Protein 8BE2 (pdb70)

B-factor: mean 43.68, std 14.56, range [22.53, 132.41]

Nearest PDB structures (foldseek):
  8be2-assembly1_S  TM=1.002E+00  e=6.515E-66  Homo sapiens
  8be9-assembly1_S  TM=9.079E-01  e=5.455E-58  Homo sapiens
  4urv-assembly1_S  TM=9.014E-01  e=3.492E-58  Homo sapiens
  8bea-assembly1_S  TM=9.012E-01  e=4.641E-57  Homo sapiens
  6epp-assembly1_S  TM=9.058E-01  e=2.249E-55  Homo sapiens

Structure (mmCIF, N/CA/C/O backbone):
data_8BE2
#
_entry.id   8BE2
#
_cell.length_a   80.533
_cell.length_b   102.933
_cell.length_c   108.494
_cell.angle_alpha   90.000
_cell.angle_beta   90.000
_cell.angle_gamma   90.000
#
_symmetry.space_group_name_H-M   'P 21 21 21'
#
loop_
_entity.id
_entity.type
_entity.pdbx_description
1 polymer 'Son of sevenless homolog 1'
2 polymer 'Nanobody 77'
3 non-polymer 'SULFATE ION'
4 water water
#
loop_
_atom_site.group_PDB
_atom_site.id
_atom_site.type_symbol
_atom_site.label_atom_id
_atom_site.label_alt_id
_atom_site.label_comp_id
_atom_site.label_asym_id
_atom_site.label_entity_id
_atom_site.label_seq_id
_atom_site.pdbx_PDB_ins_code
_atom_site.Cartn_x
_atom_site.Cartn_y
_atom_site.Cartn_z
_atom_site.occupancy
_atom_site.B_iso_or_equiv
_atom_site.auth_seq_id
_atom_site.auth_comp_id
_atom_site.auth_asym_id
_atom_site.auth_atom_id
_atom_site.pdbx_PDB_model_num
ATOM 1 N N . MET A 1 25 ? 66.88200 109.68500 91.15800 1.000 71.75000 567 MET S N 1
ATOM 2 C CA . MET A 1 25 ? 65.76900 110.10200 92.01000 1.000 72.11000 567 MET S CA 1
ATOM 3 C C . MET A 1 25 ? 65.80900 111.60900 92.31100 1.000 65.40000 567 MET S C 1
ATOM 4 O O . MET A 1 25 ? 65.83000 112.04200 93.46700 1.000 64.27000 567 MET S O 1
ATOM 9 N N . ARG A 1 26 ? 65.81400 112.39900 91.24700 1.000 43.34000 568 ARG S N 1
ATOM 10 C CA . ARG A 1 26 ? 65.87400 113.84700 91.33300 1.000 54.21000 568 ARG S CA 1
ATOM 11 C C . ARG A 1 26 ? 64.54000 114.42900 91.79200 1.000 60.91000 568 ARG S C 1
ATOM 12 O O . ARG A 1 26 ? 63.49900 113.76700 91.76900 1.000 61.74000 568 ARG S O 1
ATOM 20 N N . LEU A 1 27 ? 64.58600 115.69000 92.21300 1.000 53.50000 569 LEU S N 1
ATOM 21 C CA . LEU A 1 27 ? 63.41600 116.38200 92.74200 1.000 53.97000 569 LEU S CA 1
ATOM 22 C C . LEU A 1 27 ? 63.70300 117.87300 92.74600 1.000 53.32000 569 LEU S C 1
ATOM 23 O O . LEU A 1 27 ? 64.84900 118.27600 92.97200 1.000 43.04000 569 LEU S O 1
ATOM 28 N N . PRO A 1 28 ? 62.69200 118.71100 92.52900 1.000 53.87000 570 PRO S N 1
ATOM 29 C CA . PRO A 1 28 ? 62.85400 120.13200 92.84600 1.000 43.17000 570 PRO S CA 1
ATOM 30 C C . PRO A 1 28 ? 63.04700 120.31700 94.34300 1.000 42.83000 570 PRO S C 1
ATOM 31 O O . PRO A 1 28 ? 62.65900 119.48000 95.16500 1.000 42.09000 570 PRO S O 1
ATOM 35 N N . SER A 1 29 ? 63.69500 121.42000 94.69300 1.000 43.70000 571 SER S N 1
ATOM 36 C CA . SER A 1 29 ? 63.90600 121.73900 96.09400 1.000 47.48000 571 SER S CA 1
ATOM 37 C C . SER A 1 29 ? 62.57300 121.94100 96.79800 1.000 49.48000 571 SER S C 1
ATOM 38 O O . SER A 1 29 ? 61.64200 122.52300 96.23800 1.000 45.71000 571 SER S O 1
ATOM 41 N N . ALA A 1 30 ? 62.49000 121.47500 98.04800 1.000 45.85000 572 ALA S N 1
ATOM 42 C CA . ALA A 1 30 ? 61.28000 121.68800 98.83300 1.000 57.23000 572 ALA S CA 1
ATOM 43 C C . ALA A 1 30 ? 60.97100 123.16600 99.02600 1.000 59.65000 572 ALA S C 1
ATOM 44 O O . ALA A 1 30 ? 59.84000 123.50500 99.39900 1.000 59.76000 572 ALA S O 1
ATOM 46 N N . ASP A 1 31 ? 61.94400 124.04900 98.77200 1.000 52.34000 573 ASP S N 1
ATOM 47 C CA . ASP A 1 31 ? 61.71300 125.48300 98.91400 1.000 58.96000 573 ASP S CA 1
ATOM 48 C C . ASP A 1 31 ? 60.88800 126.04800 97.76500 1.000 57.13000 573 ASP S C 1
ATOM 49 O O . ASP A 1 31 ? 60.22100 127.07400 97.93800 1.000 66.51000 573 ASP S O 1
ATOM 54 N N . VAL A 1 32 ? 60.93300 125.41900 96.58800 1.000 48.69000 574 VAL S N 1
ATOM 55 C CA . VAL A 1 32 ? 60.15500 125.86700 95.43300 1.000 49.05000 574 VAL S CA 1
ATOM 56 C C . VAL A 1 32 ? 59.00500 124.92800 95.09500 1.000 43.40000 574 VAL S C 1
ATOM 57 O O . VAL A 1 32 ? 58.23300 125.22600 94.17700 1.000 45.34000 574 VAL S O 1
ATOM 61 N N . TYR A 1 33 ? 58.86200 123.80600 95.80100 1.000 41.47000 575 TYR S N 1
ATOM 62 C CA . TYR A 1 33 ? 57.76900 122.86800 95.53200 1.000 37.65000 575 TYR S CA 1
ATOM 63 C C . TYR A 1 33 ? 57.49400 122.12500 96.83500 1.000 42.11000 575 TYR S C 1
ATOM 64 O O . TYR A 1 33 ? 58.24300 121.21600 97.20700 1.000 44.92000 575 TYR S O 1
ATOM 73 N N . ARG A 1 34 ? 56.40400 122.50800 97.50600 1.000 35.94000 576 ARG S N 1
ATOM 74 C CA . ARG A 1 34 ? 56.13900 122.05600 98.86900 1.000 33.86000 576 ARG S CA 1
ATOM 75 C C . ARG A 1 34 ? 55.94800 120.55000 98.96000 1.000 36.39000 576 ARG S C 1
ATOM 76 O O . ARG A 1 34 ? 56.22000 119.95400 100.00600 1.000 34.88000 576 ARG S O 1
ATOM 84 N N . PHE A 1 35 ? 55.46400 119.91800 97.89500 1.000 39.70000 577 PHE S N 1
ATOM 85 C CA . PHE A 1 35 ? 55.15100 118.49800 97.97100 1.000 37.82000 577 PHE S CA 1
ATOM 86 C C . PHE A 1 35 ? 56.39600 117.62000 97.99500 1.000 42.17000 577 PHE S C 1
ATOM 87 O O . PHE A 1 35 ? 56.28600 116.42200 98.28000 1.000 46.35000 577 PHE S O 1
ATOM 95 N N . ALA A 1 36 ? 57.57000 118.18800 97.74700 1.000 42.49000 578 ALA S N 1
ATOM 96 C CA . ALA A 1 36 ? 58.81800 117.43700 97.76200 1.000 44.47000 578 ALA S CA 1
ATOM 97 C C . ALA A 1 36 ? 59.43100 117.31900 99.15300 1.000 51.14000 578 ALA S C 1
ATOM 98 O O . ALA A 1 36 ? 60.50600 116.72700 99.28400 1.000 43.33000 578 ALA S O 1
ATOM 100 N N . GLU A 1 37 ? 58.79300 117.85900 100.19100 1.000 44.42000 579 GLU S N 1
ATOM 101 C CA . GLU A 1 37 ? 59.34600 117.72000 101.53200 1.000 40.73000 579 GLU S CA 1
ATOM 102 C C . GLU A 1 37 ? 59.35000 116.24700 101.93700 1.000 47.23000 579 GLU S C 1
ATOM 103 O O . GLU A 1 37 ? 58.39100 115.51700 101.64800 1.000 42.84000 579 GLU S O 1
ATOM 109 N N . PRO A 1 38 ? 60.41100 115.77500 102.58900 1.000 49.41000 580 PRO S N 1
ATOM 110 C CA . PRO A 1 38 ? 60.46700 114.36400 102.99400 1.000 44.04000 580 PRO S CA 1
ATOM 111 C C . PRO A 1 38 ? 59.33600 113.98700 103.94300 1.000 45.60000 580 PRO S C 1
ATOM 112 O O . PRO A 1 38 ? 58.91900 114.77500 104.79800 1.000 37.18000 580 PRO S O 1
ATOM 116 N N . ASP A 1 39 ? 58.83300 112.76600 103.77000 1.000 41.87000 581 ASP S N 1
ATOM 117 C CA . ASP A 1 39 ? 57.88900 112.20500 104.72100 1.000 36.77000 581 ASP S CA 1
ATOM 118 C C . ASP A 1 39 ? 58.51000 112.15300 106.10900 1.000 47.05000 581 ASP S C 1
ATOM 119 O O . ASP A 1 39 ? 59.65200 111.72600 106.28300 1.000 40.88000 581 ASP S O 1
ATOM 124 N N . SER A 1 40 ? 57.74800 112.57000 107.10800 1.000 36.22000 582 SER S N 1
ATOM 125 C CA . SER A 1 40 ? 58.15400 112.33300 108.48000 1.000 42.54000 582 SER S CA 1
ATOM 126 C C . SER A 1 40 ? 56.90700 112.12400 109.31200 1.000 46.19000 582 SER S C 1
ATOM 127 O O . SER A 1 40 ? 55.79200 112.44100 108.88800 1.000 42.02000 582 SER S O 1
ATOM 130 N N . GLU A 1 41 ? 57.10100 111.67400 110.52300 1.000 39.58000 583 GLU S N 1
ATOM 131 C CA . GLU A 1 41 ? 55.99700 111.45200 111.39700 1.000 48.21000 583 GLU S CA 1
ATOM 132 C C . GLU A 1 41 ? 55.33600 112.77400 111.77000 1.000 51.00000 583 GLU S C 1
ATOM 133 O O . GLU A 1 41 ? 54.26300 112.77700 112.27700 1.000 46.33000 583 GLU S O 1
ATOM 139 N N . GLU A 1 42 ? 56.00500 113.88200 111.52100 1.000 38.95000 584 GLU S N 1
ATOM 140 C CA . GLU A 1 42 ? 55.43900 115.20500 111.74900 1.000 45.50000 584 GLU S CA 1
ATOM 141 C C . GLU A 1 42 ? 54.58700 115.72500 110.59000 1.000 47.29000 584 GLU S C 1
ATOM 142 O O . GLU A 1 42 ? 53.97700 116.79300 110.73000 1.000 41.39000 584 GLU S O 1
ATOM 148 N N . ASN A 1 43 ? 54.53400 115.02900 109.44500 1.000 37.39000 585 ASN S N 1
ATOM 149 C CA . ASN A 1 43 ? 53.62500 115.44000 108.38100 1.000 39.17000 585 ASN S CA 1
ATOM 150 C C . ASN A 1 43 ? 52.78700 114.31900 107.75700 1.000 42.79000 585 ASN S C 1
ATOM 151 O O . ASN A 1 43 ? 51.84200 114.63700 107.02600 1.000 35.83000 585 ASN S O 1
ATOM 156 N N . ILE A 1 44 ? 53.07100 113.03900 108.02200 1.000 35.87000 586 ILE S N 1
ATOM 157 C CA . ILE A 1 44 ? 52.18300 111.97200 107.55300 1.000 35.07000 586 ILE S CA 1
ATOM 158 C C . ILE A 1 44 ? 52.36700 110.69400 108.37000 1.000 48.73000 586 ILE S C 1
ATOM 159 O O . ILE A 1 44 ? 53.49200 110.24200 108.61100 1.000 41.05000 586 ILE S O 1
ATOM 164 N N . ILE A 1 45 ? 51.25100 110.11200 108.79700 1.000 40.55000 587 ILE S N 1
ATOM 165 C CA . ILE A 1 45 ? 51.20300 108.91100 109.62500 1.000 41.30000 587 ILE S CA 1
ATOM 166 C C . ILE A 1 45 ? 50.31800 107.88900 108.92400 1.000 50.37000 587 ILE S C 1
ATOM 167 O O . ILE A 1 45 ? 49.29500 108.25200 108.33500 1.000 38.79000 587 ILE S O 1
ATOM 172 N N . PHE A 1 46 ? 50.69900 106.61600 108.99100 1.000 43.36000 588 PHE S N 1
ATOM 173 C CA . PHE A 1 46 ? 49.93100 105.55400 108.36000 1.000 42.93000 588 PHE S CA 1
ATOM 174 C C . PHE A 1 46 ? 49.31500 104.62700 109.40400 1.000 49.01000 588 PHE S C 1
ATOM 175 O O . PHE A 1 46 ? 49.69300 104.63200 110.57900 1.000 51.76000 588 PHE S O 1
ATOM 183 N N . GLU A 1 47 ? 48.34100 103.83600 108.96200 1.000 56.29000 589 GLU S N 1
ATOM 184 C CA . GLU A 1 47 ? 47.67200 102.90700 109.86500 1.000 56.69000 589 GLU S CA 1
ATOM 185 C C . GLU A 1 47 ? 48.58400 101.74100 110.21000 1.000 65.60000 589 GLU S C 1
ATOM 186 O O . GLU A 1 47 ? 49.37000 101.27200 109.37700 1.000 51.70000 589 GLU S O 1
ATOM 192 N N . GLU A 1 48 ? 48.45100 101.26800 111.44500 1.000 73.44000 590 GLU S N 1
ATOM 193 C CA . GLU A 1 48 ? 49.32100 100.25300 112.01500 1.000 81.63000 590 GLU S CA 1
ATOM 194 C C . GLU A 1 48 ? 48.94200 98.85900 111.52100 1.000 77.98000 590 GLU S C 1
ATOM 195 O O . GLU A 1 48 ? 49.49600 98.37400 110.53400 1.000 83.34000 590 GLU S O 1
ATOM 201 N N . ALA A 1 54 ? 52.55900 94.19600 102.76700 1.000 95.62000 596 ALA S N 1
ATOM 202 C CA . ALA A 1 54 ? 52.40400 95.64600 102.81000 1.000 99.92000 596 ALA S CA 1
ATOM 203 C C . ALA A 1 54 ? 52.79600 96.28600 101.47300 1.000 104.38000 596 ALA S C 1
ATOM 204 O O . ALA A 1 54 ? 53.97800 96.33600 101.12100 1.000 105.12000 596 ALA S O 1
ATOM 206 N N . GLY A 1 55 ? 51.79700 96.77500 100.73700 1.000 85.44000 597 GLY S N 1
ATOM 207 C CA . GLY A 1 55 ? 52.01800 97.32700 99.41200 1.000 77.39000 597 GLY S CA 1
ATOM 208 C C . GLY A 1 55 ? 51.60800 98.78000 99.25600 1.000 77.28000 597 GLY S C 1
ATOM 209 O O . GLY A 1 55 ? 52.38800 99.59900 98.76000 1.000 74.60000 597 GLY S O 1
ATOM 210 N N . ILE A 1 56 ? 50.38400 99.11300 99.65500 1.000 60.37000 598 ILE S N 1
ATOM 211 C CA . ILE A 1 56 ? 49.88600 100.48000 99.63200 1.000 44.55000 598 ILE S CA 1
ATOM 212 C C . ILE A 1 56 ? 49.46200 100.83400 101.05400 1.000 47.31000 598 ILE S C 1
ATOM 213 O O . ILE A 1 56 ? 48.57900 100.17900 101.61500 1.000 46.57000 598 ILE S O 1
ATOM 218 N N . PRO A 1 57 ? 50.05800 101.84200 101.67900 1.000 43.60000 599 PRO S N 1
ATOM 219 C CA . PRO A 1 57 ? 49.71400 102.15100 103.06700 1.000 44.81000 599 PRO S CA 1
ATOM 220 C C . PRO A 1 57 ? 48.35600 102.83000 103.17300 1.000 39.77000 599 PRO S C 1
ATOM 221 O O . PRO A 1 57 ? 47.87500 103.47300 102.23900 1.000 47.83000 599 PRO S O 1
ATOM 225 N N . ILE A 1 58 ? 47.74700 102.67400 104.34000 1.000 39.10000 600 ILE S N 1
ATOM 226 C CA . ILE A 1 58 ? 46.48900 103.31600 104.68300 1.000 44.15000 600 ILE S CA 1
ATOM 227 C C . ILE A 1 58 ? 46.81300 104.55700 105.50200 1.000 49.98000 600 ILE S C 1
ATOM 228 O O . ILE A 1 58 ? 47.42000 104.46400 106.57900 1.000 44.95000 600 ILE S O 1
ATOM 233 N N . ILE A 1 59 ? 46.41500 105.71900 105.00000 1.000 35.21000 601 ILE S N 1
ATOM 234 C CA . ILE A 1 59 ? 46.74600 106.97500 105.66200 1.000 31.62000 601 ILE S CA 1
ATOM 235 C C . ILE A 1 59 ? 45.86800 107.15700 106.89300 1.000 39.28000 601 ILE S C 1
ATOM 236 O O . ILE A 1 59 ? 44.63600 107.01100 106.83300 1.000 36.57000 601 ILE S O 1
ATOM 241 N N . LYS A 1 60 ? 46.50800 107.45400 108.02300 1.000 33.56000 602 LYS S N 1
ATOM 242 C CA . LYS A 1 60 ? 45.82100 107.79000 109.26400 1.000 33.43000 602 LYS S CA 1
ATOM 243 C C . LYS A 1 60 ? 45.71000 109.28800 109.48400 1.000 30.78000 602 LYS S C 1
ATOM 244 O O . LYS A 1 60 ? 44.66100 109.77500 109.92500 1.000 34.02000 602 LYS S O 1
ATOM 250 N N . ALA A 1 61 ? 46.78100 110.03000 109.20500 1.000 32.16000 603 ALA S N 1
ATOM 251 C CA . ALA A 1 61 ? 46.76800 111.47000 109.40700 1.000 34.19000 603 ALA S CA 1
ATOM 252 C C . ALA A 1 61 ? 47.87900 112.10500 108.58400 1.000 34.30000 603 ALA S C 1
ATOM 253 O O . ALA A 1 61 ? 48.86400 111.45400 108.22200 1.000 34.08000 603 ALA S O 1
ATOM 255 N N . GLY A 1 62 ? 47.71400 113.39500 108.30900 1.000 32.62000 604 GLY S N 1
ATOM 256 C CA . GLY A 1 62 ? 48.73800 114.13600 107.59900 1.000 31.98000 604 GLY S CA 1
ATOM 257 C C . GLY A 1 62 ? 48.41000 115.60700 107.55600 1.000 33.33000 604 GLY S C 1
ATOM 258 O O . GLY A 1 62 ? 47.27600 116.02000 107.80900 1.000 30.50000 604 GLY S O 1
ATOM 259 N N . THR A 1 63 ? 49.42800 116.40200 107.24500 1.000 32.28000 605 THR S N 1
ATOM 260 C CA . THR A 1 63 ? 49.15400 117.77200 106.85600 1.000 30.98000 605 THR S CA 1
ATOM 261 C C . THR A 1 63 ? 48.37300 117.76600 105.54600 1.000 35.74000 605 THR S C 1
ATOM 262 O O . THR A 1 63 ? 48.41800 116.79800 104.77300 1.000 31.50000 605 THR S O 1
ATOM 266 N N . VAL A 1 64 ? 47.64500 118.85900 105.29500 1.000 34.07000 606 VAL S N 1
ATOM 267 C CA . VAL A 1 64 ? 46.88100 118.94100 104.04800 1.000 30.57000 606 VAL S CA 1
ATOM 268 C C . VAL A 1 64 ? 47.79900 118.74100 102.84900 1.000 35.66000 606 VAL S C 1
ATOM 269 O O . VAL A 1 64 ? 47.43400 118.07200 101.87400 1.000 31.11000 606 VAL S O 1
ATOM 273 N N . ILE A 1 65 ? 49.01600 119.29100 102.91500 1.000 30.56000 607 ILE S N 1
ATOM 274 C CA . ILE A 1 65 ? 49.95700 119.16300 101.79700 1.000 31.62000 607 ILE S CA 1
ATOM 275 C C . ILE A 1 65 ? 50.31000 117.70300 101.55000 1.000 26.76000 607 ILE S C 1
ATOM 276 O O . ILE A 1 65 ? 50.39300 117.25500 100.39900 1.000 29.39000 607 ILE S O 1
ATOM 281 N N . LYS A 1 66 ? 50.50500 116.93200 102.62500 1.000 29.24000 608 LYS S N 1
ATOM 282 C CA . LYS A 1 66 ? 50.83400 115.51700 102.46700 1.000 29.83000 608 LYS S CA 1
ATOM 283 C C . LYS A 1 66 ? 49.63500 114.71100 101.98400 1.000 26.32000 608 LYS S C 1
ATOM 284 O O . LYS A 1 66 ? 49.78500 113.79200 101.17300 1.000 29.69000 608 LYS S O 1
ATOM 290 N N . LEU A 1 67 ? 48.44300 115.01100 102.50300 1.000 30.30000 609 LEU S N 1
ATOM 291 C CA . LEU A 1 67 ? 47.24400 114.35200 102.00100 1.000 30.71000 609 LEU S CA 1
ATOM 292 C C . LEU A 1 67 ? 47.10700 114.55700 100.49600 1.000 32.75000 609 LEU S C 1
ATOM 293 O O . LEU A 1 67 ? 46.84000 113.60900 99.74500 1.000 30.04000 609 LEU S O 1
ATOM 298 N N . ILE A 1 68 ? 47.34300 115.78000 100.02900 1.000 27.13000 610 ILE S N 1
ATOM 299 C CA . ILE A 1 68 ? 47.20300 116.04700 98.60500 1.000 27.58000 610 ILE S CA 1
ATOM 300 C C . ILE A 1 68 ? 48.29100 115.33900 97.80600 1.000 36.19000 610 ILE S C 1
ATOM 301 O O . ILE A 1 68 ? 48.03900 114.81800 96.70600 1.000 31.39000 610 ILE S O 1
ATOM 306 N N . GLU A 1 69 ? 49.51000 115.28100 98.35200 1.000 31.02000 611 GLU S N 1
ATOM 307 C CA . GLU A 1 69 ? 50.57600 114.54400 97.67900 1.000 31.13000 611 GLU S CA 1
ATOM 308 C C . GLU A 1 69 ? 50.19200 113.08100 97.48100 1.000 30.00000 611 GLU S C 1
ATOM 309 O O . GLU A 1 69 ? 50.34200 112.52700 96.38300 1.000 33.13000 611 GLU S O 1
ATOM 315 N N . ARG A 1 70 ? 49.67800 112.44200 98.53300 1.000 31.27000 612 ARG S N 1
ATOM 316 C CA . ARG A 1 70 ? 49.24400 111.05100 98.43500 1.000 30.59000 612 ARG S CA 1
ATOM 317 C C . ARG A 1 70 ? 47.96400 110.89000 97.61000 1.000 34.93000 612 ARG S C 1
ATOM 318 O O . ARG A 1 70 ? 47.70000 109.80200 97.09000 1.000 38.11000 612 ARG S O 1
ATOM 326 N N . LEU A 1 71 ? 47.15600 111.93400 97.51500 1.000 33.50000 613 LEU S N 1
ATOM 327 C CA . LEU A 1 71 ? 46.00600 111.91000 96.61700 1.000 33.80000 613 LEU S CA 1
ATOM 328 C C . LEU A 1 71 ? 46.44200 111.79600 95.15900 1.000 34.55000 613 LEU S C 1
ATOM 329 O O . LEU A 1 71 ? 45.69000 111.30000 94.31200 1.000 34.13000 613 LEU S O 1
ATOM 334 N N . THR A 1 72 ? 47.65400 112.24100 94.85600 1.000 32.27000 614 THR S N 1
ATOM 335 C CA . THR A 1 72 ? 48.16900 112.37700 93.50400 1.000 29.33000 614 THR S CA 1
ATOM 336 C C . THR A 1 72 ? 49.58200 111.79000 93.42900 1.000 33.70000 614 THR S C 1
ATOM 337 O O . THR A 1 72 ? 50.48000 112.36600 92.81700 1.000 31.33000 614 THR S O 1
ATOM 341 N N . TYR A 1 73 ? 49.77800 110.63100 94.05900 1.000 34.83000 615 TYR S N 1
ATOM 342 C CA . TYR A 1 73 ? 51.11300 110.10600 94.33600 1.000 33.90000 615 TYR S CA 1
ATOM 343 C C . TYR A 1 73 ? 51.78900 109.60200 93.06400 1.000 36.78000 615 TYR S C 1
ATOM 344 O O . TYR A 1 73 ? 51.14900 109.02000 92.18900 1.000 41.92000 615 TYR S O 1
ATOM 353 N N . HIS A 1 74 ? 53.10100 109.83400 92.94900 1.000 40.99000 616 HIS S N 1
ATOM 354 C CA . HIS A 1 74 ? 53.77400 109.45000 91.71200 1.000 40.80000 616 HIS S CA 1
ATOM 355 C C . HIS A 1 74 ? 53.95700 107.93900 91.57300 1.000 39.29000 616 HIS S C 1
ATOM 356 O O . HIS A 1 74 ? 54.10800 107.45600 90.45000 1.000 45.49000 616 HIS S O 1
ATOM 363 N N . MET A 1 75 ? 53.93700 107.18100 92.67500 1.000 40.48000 617 MET S N 1
ATOM 364 C CA . MET A 1 75 ? 54.28600 105.76200 92.63000 1.000 43.96000 617 MET S CA 1
ATOM 365 C C . MET A 1 75 ? 53.10400 104.83300 92.37800 1.000 47.06000 617 MET S C 1
ATOM 366 O O . MET A 1 75 ? 53.32600 103.67600 92.01200 1.000 37.93000 617 MET S O 1
ATOM 371 N N . TYR A 1 76 ? 51.86900 105.28200 92.59200 1.000 40.50000 618 TYR S N 1
ATOM 372 C CA . TYR A 1 76 ? 50.69900 104.42800 92.39500 1.000 38.22000 618 TYR S CA 1
ATOM 373 C C . TYR A 1 76 ? 49.44700 105.28900 92.44700 1.000 41.86000 618 TYR S C 1
ATOM 374 O O . TYR A 1 76 ? 49.46600 106.39600 92.99200 1.000 36.48000 618 TYR S O 1
ATOM 383 N N . ALA A 1 77 ? 48.35900 104.75300 91.88900 1.000 35.96000 619 ALA S N 1
ATOM 384 C CA . ALA A 1 77 ? 47.01600 105.29100 92.07200 1.000 36.12000 619 ALA S CA 1
ATOM 385 C C . ALA A 1 77 ? 46.38200 104.66300 93.31100 1.000 39.26000 619 ALA S C 1
ATOM 386 O O . ALA A 1 77 ? 46.69600 103.53000 93.69100 1.000 37.14000 619 ALA S O 1
ATOM 388 N N . ASP A 1 78 ? 45.49600 105.41000 93.95800 1.000 37.64000 620 ASP S N 1
ATOM 389 C CA . ASP A 1 78 ? 44.82800 104.93900 95.17400 1.000 32.70000 620 ASP S CA 1
ATOM 390 C C . ASP A 1 78 ? 43.36300 105.35100 95.12500 1.000 32.51000 620 ASP S C 1
ATOM 391 O O . ASP A 1 78 ? 42.93900 106.29200 95.80500 1.000 31.79000 620 ASP S O 1
ATOM 396 N N . PRO A 1 79 ? 42.55500 104.65400 94.33000 1.000 36.63000 621 PRO S N 1
ATOM 397 C CA . PRO A 1 79 ? 41.14300 105.06200 94.19400 1.000 29.82000 621 PRO S CA 1
ATOM 398 C C . PRO A 1 79 ? 40.39900 105.15000 95.52100 1.000 29.37000 621 PRO S C 1
ATOM 399 O O . PRO A 1 79 ? 39.57500 106.05900 95.70600 1.000 30.37000 621 PRO S O 1
ATOM 403 N N . ASN A 1 80 ? 40.64800 104.22900 96.45400 1.000 26.28000 622 ASN S N 1
ATOM 404 C CA . ASN A 1 80 ? 39.91800 104.27800 97.71700 1.000 32.88000 622 ASN S CA 1
ATOM 405 C C . ASN A 1 80 ? 40.21100 105.56900 98.47200 1.000 37.95000 622 ASN S C 1
ATOM 406 O O . ASN A 1 80 ? 39.32800 106.12800 99.12800 1.000 31.52000 622 ASN S O 1
ATOM 411 N N . PHE A 1 81 ? 41.45200 106.04800 98.40500 1.000 32.81000 623 PHE S N 1
ATOM 412 C CA . PHE A 1 81 ? 41.79400 107.28700 99.09400 1.000 31.21000 623 PHE S CA 1
ATOM 413 C C . PHE A 1 81 ? 41.16500 108.48600 98.40000 1.000 26.71000 623 PHE S C 1
ATOM 414 O O . PHE A 1 81 ? 40.63600 109.39000 99.06400 1.000 29.67000 623 PHE S O 1
ATOM 422 N N . VAL A 1 82 ? 41.20400 108.51100 97.06600 1.000 29.19000 624 VAL S N 1
ATOM 423 C CA . VAL A 1 82 ? 40.54700 109.58800 96.32400 1.000 30.32000 624 VAL S CA 1
ATOM 424 C C . VAL A 1 82 ? 39.06600 109.63100 96.67100 1.000 33.58000 624 VAL S C 1
ATOM 425 O O . VAL A 1 82 ? 38.48600 110.70500 96.89300 1.000 28.00000 624 VAL S O 1
ATOM 429 N N . ARG A 1 83 ? 38.43500 108.45900 96.72400 1.000 28.72000 625 ARG S N 1
ATOM 430 C CA . ARG A 1 83 ? 37.02100 108.37300 97.07400 1.000 32.69000 625 ARG S CA 1
ATOM 431 C C . ARG A 1 83 ? 36.75100 108.99300 98.44500 1.000 32.72000 625 ARG S C 1
ATOM 432 O O . ARG A 1 83 ? 35.90000 109.87800 98.58400 1.000 31.83000 625 ARG S O 1
ATOM 440 N N . THR A 1 84 ? 37.47200 108.53500 99.47600 1.000 28.40000 626 THR S N 1
ATOM 441 C CA . THR A 1 84 ? 37.25100 109.07200 100.81800 1.000 30.17000 626 THR S CA 1
ATOM 442 C C . THR A 1 84 ? 37.58600 110.55900 100.88300 1.000 30.61000 626 THR S C 1
ATOM 443 O O . THR A 1 84 ? 36.85900 111.34100 101.50500 1.000 25.73000 626 THR S O 1
ATOM 447 N N . PHE A 1 85 ? 38.70300 110.96200 100.27300 1.000 26.53000 627 PHE S N 1
ATOM 448 C CA . PHE A 1 85 ? 39.12500 112.36400 100.32700 1.000 27.91000 627 PHE S CA 1
ATOM 449 C C . PHE A 1 85 ? 38.06900 113.28900 99.73000 1.000 28.33000 627 PHE S C 1
ATOM 450 O O . PHE A 1 85 ? 37.71800 114.31600 100.32900 1.000 26.55000 627 PHE S O 1
ATOM 458 N N . LEU A 1 86 ? 37.58300 112.97600 98.52300 1.000 24.39000 628 LEU S N 1
ATOM 459 C CA . LEU A 1 86 ? 36.63300 113.88900 97.89200 1.000 27.54000 628 LEU S CA 1
ATOM 460 C C . LEU A 1 86 ? 35.29200 113.91200 98.62400 1.000 26.34000 628 LEU S C 1
ATOM 461 O O . LEU A 1 86 ? 34.57100 114.90200 98.51300 1.000 26.92000 628 LEU S O 1
ATOM 466 N N . THR A 1 87 ? 34.96300 112.86000 99.37900 1.000 24.86000 629 THR S N 1
ATOM 467 C CA . THR A 1 87 ? 33.74200 112.87800 100.20000 1.000 25.77000 629 THR S CA 1
ATOM 468 C C . THR A 1 87 ? 33.90900 113.76800 101.43300 1.000 28.07000 629 THR S C 1
ATOM 469 O O . THR A 1 87 ? 32.96500 114.44400 101.85300 1.000 26.54000 629 THR S O 1
ATOM 473 N N . THR A 1 88 ? 35.11000 113.79800 102.02700 1.000 25.31000 630 THR S N 1
ATOM 474 C CA . THR A 1 88 ? 35.27500 114.37000 103.36400 1.000 28.50000 630 THR S CA 1
ATOM 475 C C . THR A 1 88 ? 36.11200 115.64200 103.42300 1.000 30.44000 630 THR S C 1
ATOM 476 O O . THR A 1 88 ? 36.16900 116.26700 104.49500 1.000 30.57000 630 THR S O 1
ATOM 480 N N . TYR A 1 89 ? 36.76900 116.04200 102.32500 1.000 28.59000 631 TYR S N 1
ATOM 481 C CA . TYR A 1 89 ? 37.78600 117.08700 102.42100 1.000 29.23000 631 TYR S CA 1
ATOM 482 C C . TYR A 1 89 ? 37.22900 118.42500 102.88100 1.000 33.19000 631 TYR S C 1
ATOM 483 O O . TYR A 1 89 ? 37.99000 119.25300 103.40200 1.000 27.61000 631 TYR S O 1
ATOM 492 N N . ARG A 1 90 ? 35.93300 118.67800 102.67700 1.000 29.30000 632 ARG S N 1
ATOM 493 C CA . ARG A 1 90 ? 35.41000 119.99000 103.03900 1.000 27.41000 632 ARG S CA 1
ATOM 494 C C . ARG A 1 90 ? 35.45900 120.21600 104.54400 1.000 28.60000 632 ARG S C 1
ATOM 495 O O . ARG A 1 90 ? 35.34100 121.36200 104.99800 1.000 29.27000 632 ARG S O 1
ATOM 503 N N . SER A 1 91 ? 35.67100 119.15900 105.31900 1.000 27.66000 633 SER S N 1
ATOM 504 C CA . SER A 1 91 ? 35.84900 119.31600 106.75400 1.000 37.25000 633 SER S CA 1
ATOM 505 C C . SER A 1 91 ? 37.25000 119.78800 107.12900 1.000 37.04000 633 SER S C 1
ATOM 506 O O . SER A 1 91 ? 37.50600 119.99700 108.31400 1.000 34.38000 633 SER S O 1
ATOM 509 N N . PHE A 1 92 ? 38.15800 119.95900 106.16700 1.000 28.90000 634 PHE S N 1
ATOM 510 C CA . PHE A 1 92 ? 39.47300 120.49600 106.50800 1.000 33.20000 634 PHE S CA 1
ATOM 511 C C . PHE A 1 92 ? 40.06300 121.40800 105.44000 1.000 30.78000 634 PHE S C 1
ATOM 512 O O . PHE A 1 92 ? 41.19600 121.86500 105.61400 1.000 33.29000 634 PHE S O 1
ATOM 520 N N . CYS A 1 93 ? 39.33100 121.73300 104.37700 1.000 31.69000 635 CYS S N 1
ATOM 521 C CA . CYS A 1 93 ? 39.85100 122.49200 103.25000 1.000 28.33000 635 CYS S CA 1
ATOM 522 C C . CYS A 1 93 ? 38.66400 123.00000 102.43700 1.000 32.13000 635 CYS S C 1
ATOM 523 O O . CYS A 1 93 ? 37.72100 122.25000 102.19300 1.000 34.81000 635 CYS S O 1
ATOM 526 N N . LYS A 1 94 ? 38.70400 124.26700 102.02700 1.000 32.10000 636 LYS S N 1
ATOM 527 C CA . LYS A 1 94 ? 37.62600 124.79300 101.19500 1.000 29.35000 636 LYS S CA 1
ATOM 528 C C . LYS A 1 94 ? 37.76600 124.28900 99.75700 1.000 28.94000 636 LYS S C 1
ATOM 529 O O . LYS A 1 94 ? 38.88000 123.99600 99.30400 1.000 29.03000 636 LYS S O 1
ATOM 535 N N . PRO A 1 95 ? 36.65300 124.19800 99.01800 1.000 29.79000 637 PRO S N 1
ATOM 536 C CA . PRO A 1 95 ? 36.74700 123.81200 97.59500 1.000 29.22000 637 PRO S CA 1
ATOM 537 C C . PRO A 1 95 ? 37.69200 124.68400 96.77500 1.000 33.71000 637 PRO S C 1
ATOM 538 O O . PRO A 1 95 ? 38.49200 124.13900 96.00200 1.000 28.93000 637 PRO S O 1
ATOM 542 N N . GLN A 1 96 ? 37.62500 126.01700 96.90600 1.000 28.81000 638 GLN S N 1
ATOM 543 C CA . GLN A 1 96 ? 38.54100 126.87200 96.14300 1.000 32.28000 638 GLN S CA 1
ATOM 544 C C . GLN A 1 96 ? 39.98600 126.64700 96.57400 1.000 28.20000 638 GLN S C 1
ATOM 545 O O . GLN A 1 96 ? 40.92300 126.78900 95.76900 1.000 30.76000 638 GLN S O 1
ATOM 551 N N . GLU A 1 97 ? 40.17700 126.30800 97.84100 1.000 29.08000 639 GLU S N 1
ATOM 552 C CA . GLU A 1 97 ? 41.49900 126.01000 98.36500 1.000 31.88000 639 GLU S CA 1
ATOM 553 C C . GLU A 1 97 ? 42.03600 124.70900 97.79000 1.000 35.36000 639 GLU S C 1
ATOM 554 O O . GLU A 1 97 ? 43.21400 124.62700 97.41800 1.000 28.30000 639 GLU S O 1
ATOM 560 N N . LEU A 1 98 ? 41.18500 123.68000 97.72100 1.000 27.79000 640 LEU S N 1
ATOM 561 C CA . LEU A 1 98 ? 41.59400 122.40800 97.12900 1.000 27.53000 640 LEU S CA 1
ATOM 562 C C . LEU A 1 98 ? 42.02600 122.60300 95.68300 1.000 31.66000 640 LEU S C 1
ATOM 563 O O . LEU A 1 98 ? 43.05400 122.06400 95.25000 1.000 31.26000 640 LEU S O 1
ATOM 568 N N . LEU A 1 99 ? 41.25600 123.37700 94.91600 1.000 32.08000 641 LEU S N 1
ATOM 569 C CA . LEU A 1 99 ? 41.64300 123.62700 93.53200 1.000 26.50000 641 LEU S CA 1
ATOM 570 C C . LEU A 1 99 ? 42.99300 124.32800 93.45100 1.000 32.69000 641 LEU S C 1
ATOM 571 O O . LEU A 1 99 ? 43.84200 123.95100 92.63200 1.000 29.46000 641 LEU S O 1
ATOM 576 N N . SER A 1 100 ? 43.22200 125.34100 94.29800 1.000 29.38000 642 SER S N 1
ATOM 577 C CA . SER A 1 100 ? 44.54800 125.96600 94.35000 1.000 31.60000 642 SER S CA 1
ATOM 578 C C . SER A 1 100 ? 45.64300 124.95000 94.65600 1.000 38.46000 642 SER S C 1
ATOM 579 O O . SER A 1 100 ? 46.74100 125.01600 94.08200 1.000 32.36000 642 SER S O 1
ATOM 582 N N . LEU A 1 101 ? 45.38400 124.01800 95.57600 1.000 27.76000 643 LEU S N 1
ATOM 583 C CA . LEU A 1 101 ? 46.43800 123.08600 95.95800 1.000 27.79000 643 LEU S CA 1
ATOM 584 C C . LEU A 1 101 ? 46.72700 122.08200 94.84400 1.000 33.03000 643 LEU S C 1
ATOM 585 O O . LEU A 1 101 ? 47.88200 121.68800 94.63900 1.000 28.41000 643 LEU S O 1
ATOM 590 N N . ILE A 1 102 ? 45.70100 121.64400 94.11400 1.000 28.23000 644 ILE S N 1
ATOM 591 C CA . ILE A 1 102 ? 45.98700 120.68300 93.05800 1.000 30.50000 644 ILE S CA 1
ATOM 592 C C . ILE A 1 102 ? 46.60300 121.36800 91.84600 1.000 33.52000 644 ILE S C 1
ATOM 593 O O . ILE A 1 102 ? 47.34800 120.72200 91.09700 1.000 30.76000 644 ILE S O 1
ATOM 598 N N . ILE A 1 103 ? 46.34600 122.66500 91.64800 1.000 28.32000 645 ILE S N 1
ATOM 599 C CA . ILE A 1 103 ? 47.10000 123.41200 90.64300 1.000 29.45000 645 ILE S CA 1
ATOM 600 C C . ILE A 1 103 ? 48.56300 123.50500 91.04900 1.000 35.43000 645 ILE S C 1
ATOM 601 O O . ILE A 1 103 ? 49.47000 123.26000 90.24000 1.000 36.82000 645 ILE S O 1
ATOM 606 N N . GLU A 1 104 ? 48.81400 123.88100 92.30600 1.000 29.70000 646 GLU S N 1
ATOM 607 C CA . GLU A 1 104 ? 50.18300 123.90100 92.82700 1.000 30.32000 646 GLU S CA 1
ATOM 608 C C . GLU A 1 104 ? 50.85400 122.53800 92.66700 1.000 37.07000 646 GLU S C 1
ATOM 609 O O . GLU A 1 104 ? 52.03200 122.45100 92.29100 1.000 33.74000 646 GLU S O 1
ATOM 615 N N . ARG A 1 105 ? 50.11900 121.46100 92.96100 1.000 29.98000 647 ARG S N 1
ATOM 616 C CA . ARG A 1 105 ? 50.64100 120.11100 92.77800 1.000 32.55000 647 ARG S CA 1
ATOM 617 C C . ARG A 1 105 ? 51.01600 119.85400 91.32100 1.000 33.58000 647 ARG S C 1
ATOM 618 O O . ARG A 1 105 ? 52.07300 119.27600 91.03300 1.000 31.92000 647 ARG S O 1
ATOM 626 N N . PHE A 1 106 ? 50.16900 120.31100 90.39400 1.000 31.28000 648 PHE S N 1
ATOM 627 C CA . PHE A 1 106 ? 50.32000 120.01300 88.97200 1.000 30.24000 648 PHE S CA 1
ATOM 628 C C . PHE A 1 106 ? 51.52500 120.73200 88.36700 1.000 38.26000 648 PHE S C 1
ATOM 629 O O . PHE A 1 106 ? 52.22000 120.17200 87.50900 1.000 37.13000 648 PHE S O 1
ATOM 637 N N . GLU A 1 107 ? 51.79800 121.96600 88.80100 1.000 32.49000 649 GLU S N 1
ATOM 638 C CA . GLU A 1 107 ? 52.77500 122.81900 88.11700 1.000 38.15000 649 GLU S CA 1
ATOM 639 C C . GLU A 1 107 ? 54.16600 122.57900 88.70600 1.000 33.35000 649 GLU S C 1
ATOM 640 O O . GLU A 1 107 ? 54.71600 123.38000 89.46400 1.000 34.22000 649 GLU S O 1
ATOM 646 N N . ILE A 1 108 ? 54.74800 121.45100 88.32600 1.000 37.52000 650 ILE S N 1
ATOM 647 C CA . ILE A 1 108 ? 55.99100 120.98900 88.95000 1.000 35.55000 650 ILE S CA 1
ATOM 648 C C . ILE A 1 108 ? 57.16500 121.76100 88.35500 1.000 38.27000 650 ILE S C 1
ATOM 649 O O . ILE A 1 108 ? 57.29900 121.81400 87.12300 1.000 38.36000 650 ILE S O 1
ATOM 654 N N . PRO A 1 109 ? 58.01300 122.37300 89.17700 1.000 42.65000 651 PRO S N 1
ATOM 655 C CA . PRO A 1 109 ? 59.20900 123.05400 88.66000 1.000 54.53000 651 PRO S CA 1
ATOM 656 C C . PRO A 1 109 ? 60.28400 122.06300 88.23100 1.000 51.62000 651 PRO S C 1
ATOM 657 O O . PRO A 1 109 ? 60.19600 120.85300 88.44700 1.000 52.48000 651 PRO S O 1
ATOM 661 N N . GLU A 1 110 ? 61.33700 122.60900 87.63200 1.000 68.90000 652 GLU S N 1
ATOM 662 C CA . GLU A 1 110 ? 62.46900 121.78500 87.24100 1.000 75.77000 652 GLU S CA 1
ATOM 663 C C . GLU A 1 110 ? 63.17800 121.23000 88.47800 1.000 69.99000 652 GLU S C 1
ATOM 664 O O . GLU A 1 110 ? 63.22700 121.88700 89.52400 1.000 70.54000 652 GLU S O 1
ATOM 670 N N . PRO A 1 111 ? 63.71600 120.01500 88.39300 1.000 61.88000 653 PRO S N 1
ATOM 671 C CA . PRO A 1 111 ? 64.40400 119.43400 89.54800 1.000 67.52000 653 PRO S CA 1
ATOM 672 C C . PRO A 1 111 ? 65.70400 120.17100 89.83700 1.000 72.10000 653 PRO S C 1
ATOM 673 O O . PRO A 1 111 ? 66.30000 120.81100 88.96600 1.000 69.46000 653 PRO S O 1
ATOM 677 N N . GLU A 1 112 ? 66.12800 120.09500 91.09300 1.000 70.18000 654 GLU S N 1
ATOM 678 C CA . GLU A 1 112 ? 67.36300 120.75800 91.48500 1.000 77.70000 654 GLU S CA 1
ATOM 679 C C . GLU A 1 112 ? 68.55000 120.08200 90.80400 1.000 75.63000 654 GLU S C 1
ATOM 680 O O . GLU A 1 112 ? 68.61400 118.85000 90.76100 1.000 62.20000 654 GLU S O 1
ATOM 686 N N . PRO A 1 113 ? 69.50200 120.84400 90.26300 1.000 87.40000 655 PRO S N 1
ATOM 687 C CA . PRO A 1 113 ? 70.53200 120.24600 89.40400 1.000 94.68000 655 PRO S CA 1
ATOM 688 C C . PRO A 1 113 ? 71.78000 119.77700 90.13800 1.000 87.47000 655 PRO S C 1
ATOM 689 O O . PRO A 1 113 ? 72.29700 120.43700 91.04300 1.000 73.23000 655 PRO S O 1
ATOM 693 N N . THR A 1 114 ? 72.25000 118.59700 89.73400 1.000 86.69000 656 THR S N 1
ATOM 694 C CA . THR A 1 114 ? 73.59000 118.13500 90.06800 1.000 91.08000 656 THR S CA 1
ATOM 695 C C . THR A 1 114 ? 74.61900 119.07300 89.43000 1.000 89.23000 656 THR S C 1
ATOM 696 O O . THR A 1 114 ? 74.31400 119.81400 88.49000 1.000 90.36000 656 THR S O 1
ATOM 700 N N . GLU A 1 115 ? 75.84000 119.07400 89.98200 1.000 88.61000 657 GLU S N 1
ATOM 701 C CA . GLU A 1 115 ? 76.90100 119.93200 89.45200 1.000 93.85000 657 GLU S CA 1
ATOM 702 C C . GLU A 1 115 ? 77.07400 119.76400 87.94300 1.000 94.55000 657 GLU S C 1
ATOM 703 O O . GLU A 1 115 ? 77.34500 120.73700 87.23000 1.000 95.80000 657 GLU S O 1
ATOM 709 N N . ALA A 1 116 ? 76.91800 118.54200 87.44000 1.000 86.53000 658 ALA S N 1
ATOM 710 C CA . ALA A 1 116 ? 77.01200 118.28700 86.00300 1.000 87.92000 658 ALA S CA 1
ATOM 711 C C . ALA A 1 116 ? 75.94500 119.06100 85.22800 1.000 88.35000 658 ALA S C 1
ATOM 712 O O . ALA A 1 116 ? 74.85200 119.31700 85.73800 1.000 88.74000 658 ALA S O 1
ATOM 714 N N . SER A 1 129 ? 70.44500 115.08000 81.06800 1.000 81.01000 671 SER S N 1
ATOM 715 C CA . SER A 1 129 ? 69.19000 114.74600 80.40200 1.000 91.55000 671 SER S CA 1
ATOM 716 C C . SER A 1 129 ? 68.63400 113.35800 80.75400 1.000 93.33000 671 SER S C 1
ATOM 717 O O . SER A 1 129 ? 67.41600 113.17100 80.87400 1.000 85.11000 671 SER S O 1
ATOM 720 N N . ALA A 1 130 ? 69.51100 112.36000 80.87100 1.000 93.23000 672 ALA S N 1
ATOM 721 C CA . ALA A 1 130 ? 69.02700 111.02500 81.21800 1.000 95.64000 672 ALA S CA 1
ATOM 722 C C . ALA A 1 130 ? 68.27300 111.05200 82.54100 1.000 95.94000 672 ALA S C 1
ATOM 723 O O . ALA A 1 130 ? 67.14700 110.54800 82.63500 1.000 89.71000 672 ALA S O 1
ATOM 725 N N . GLU A 1 131 ? 68.88000 111.64200 83.57700 1.000 96.55000 673 GLU S N 1
ATOM 726 C CA . GLU A 1 131 ? 68.18500 111.79800 84.85200 1.000 94.21000 673 GLU S CA 1
ATOM 727 C C . GLU A 1 131 ? 67.03800 112.79400 84.73000 1.000 87.20000 673 GLU S C 1
ATOM 728 O O . GLU A 1 131 ? 66.01500 112.65600 85.41200 1.000 71.86000 673 GLU S O 1
ATOM 734 N N . LEU A 1 132 ? 67.20100 113.80800 83.87200 1.000 88.80000 674 LEU S N 1
ATOM 735 C CA . LEU A 1 132 ? 66.13600 114.76800 83.59500 1.000 89.06000 674 LEU S CA 1
ATOM 736 C C . LEU A 1 132 ? 64.92900 114.09400 82.95900 1.000 79.74000 674 LEU S C 1
ATOM 737 O O . LEU A 1 132 ? 63.80400 114.23300 83.44600 1.000 79.10000 674 LEU S O 1
ATOM 742 N N . LYS A 1 133 ? 65.17000 113.31800 81.91600 1.000 80.07000 675 LYS S N 1
ATOM 743 C CA . LYS A 1 133 ? 64.13300 112.62000 81.18200 1.000 76.81000 675 LYS S CA 1
ATOM 744 C C . LYS A 1 133 ? 63.44100 111.63500 82.07900 1.000 67.30000 675 LYS S C 1
ATOM 745 O O . LYS A 1 133 ? 62.27600 111.40600 81.96400 1.000 68.78000 675 LYS S O 1
ATOM 751 N N . ARG A 1 134 ? 64.19000 111.00100 82.93200 1.000 59.62000 676 ARG S N 1
ATOM 752 C CA . ARG A 1 134 ? 63.60800 110.06400 83.88600 1.000 60.09000 676 ARG S CA 1
ATOM 753 C C . ARG A 1 134 ? 62.68100 110.78700 84.86200 1.000 70.27000 676 ARG S C 1
ATOM 754 O O . ARG A 1 134 ? 61.63900 110.24800 85.25700 1.000 56.43000 676 ARG S O 1
ATOM 762 N N . PHE A 1 135 ? 63.04500 112.01400 85.25700 1.000 62.82000 677 PHE S N 1
ATOM 763 C CA . PHE A 1 135 ? 62.19900 112.79500 86.15700 1.000 64.18000 677 PHE S CA 1
ATOM 764 C C . PHE A 1 135 ? 60.87200 113.14500 85.49500 1.000 59.14000 677 PHE S C 1
ATOM 765 O O . PHE A 1 135 ? 59.81400 113.08500 86.13400 1.000 51.72000 677 PHE S O 1
ATOM 773 N N . ARG A 1 136 ? 60.90500 113.48800 84.20700 1.000 50.80000 678 ARG S N 1
ATOM 774 C CA . ARG A 1 136 ? 59.67200 113.85500 83.52500 1.000 58.34000 678 ARG S CA 1
ATOM 775 C C . ARG A 1 136 ? 58.79100 112.63100 83.27200 1.000 60.84000 678 ARG S C 1
ATOM 776 O O . ARG A 1 136 ? 57.55800 112.72400 83.31600 1.000 59.18000 678 ARG S O 1
ATOM 784 N N . LYS A 1 137 ? 59.40100 111.46400 83.04600 1.000 55.19000 679 LYS S N 1
ATOM 785 C CA . LYS A 1 137 ? 58.63000 110.24700 82.81100 1.000 59.19000 679 LYS S CA 1
ATOM 786 C C . LYS A 1 137 ? 58.19600 109.59300 84.11700 1.000 48.77000 679 LYS S C 1
ATOM 787 O O . LYS A 1 137 ? 57.10400 109.02200 84.19000 1.000 45.83000 679 LYS S O 1
ATOM 793 N N . GLU A 1 138 ? 59.01800 109.66100 85.15900 1.000 43.46000 680 GLU S N 1
ATOM 794 C CA . GLU A 1 138 ? 58.72500 108.92300 86.38000 1.000 45.39000 680 GLU S CA 1
ATOM 795 C C . GLU A 1 138 ? 58.13200 109.78500 87.48500 1.000 42.97000 680 GLU S C 1
ATOM 796 O O . GLU A 1 138 ? 57.67600 109.23900 88.49400 1.000 37.95000 680 GLU S O 1
ATOM 802 N N . TYR A 1 139 ? 58.16800 111.10600 87.34600 1.000 41.98000 681 TYR S N 1
ATOM 803 C CA . TYR A 1 139 ? 57.58600 111.98400 88.35200 1.000 45.87000 681 TYR S CA 1
ATOM 804 C C . TYR A 1 139 ? 56.53300 112.90200 87.75300 1.000 43.55000 681 TYR S C 1
ATOM 805 O O . TYR A 1 139 ? 55.36500 112.81300 88.14500 1.000 39.77000 681 TYR S O 1
ATOM 814 N N . ILE A 1 140 ? 56.89700 113.76400 86.80100 1.000 40.72000 682 ILE S N 1
ATOM 815 C CA . ILE A 1 140 ? 55.95200 114.76900 86.31000 1.000 44.42000 682 ILE S CA 1
ATOM 816 C C . ILE A 1 140 ? 54.72300 114.10800 85.68300 1.000 48.47000 682 ILE S C 1
ATOM 817 O O . ILE A 1 140 ? 53.58300 114.41600 86.04800 1.000 43.62000 682 ILE S O 1
ATOM 822 N N A GLN A 1 141 ? 54.94000 113.19800 84.73300 0.540 42.27000 683 GLN S N 1
ATOM 823 N N B GLN A 1 141 ? 54.93900 113.20000 84.73000 0.460 42.29000 683 GLN S N 1
ATOM 824 C CA A GLN A 1 141 ? 53.80400 112.60300 84.02600 0.540 47.93000 683 GLN S CA 1
ATOM 825 C CA B GLN A 1 141 ? 53.80000 112.60600 84.02700 0.460 47.92000 683 GLN S CA 1
ATOM 826 C C A GLN A 1 141 ? 52.86100 111.84100 84.95100 0.540 39.35000 683 GLN S C 1
ATOM 827 C C B GLN A 1 141 ? 52.86000 111.84600 84.95600 0.460 39.37000 683 GLN S C 1
ATOM 828 O O A GLN A 1 141 ? 51.64300 112.07700 84.87500 0.540 37.84000 683 GLN S O 1
ATOM 829 O O B GLN A 1 141 ? 51.64200 112.08700 84.88900 0.460 37.84000 683 GLN S O 1
ATOM 840 N N . PRO A 1 142 ? 53.32400 110.93700 85.82600 1.000 41.42000 684 PRO S N 1
ATOM 841 C CA . PRO A 1 142 ? 52.37000 110.26200 86.72200 1.000 37.40000 684 PRO S CA 1
ATOM 842 C C . PRO A 1 142 ? 51.63700 111.22700 87.63700 1.000 39.54000 684 PRO S C 1
ATOM 843 O O . PRO A 1 142 ? 50.42100 111.08900 87.81400 1.000 35.26000 684 PRO S O 1
ATOM 847 N N . VAL A 1 143 ? 52.34200 112.20700 88.21500 1.000 38.79000 685 VAL S N 1
ATOM 848 C CA . VAL A 1 143 ? 51.69500 113.13800 89.14000 1.000 38.71000 685 VAL S CA 1
ATOM 849 C C . VAL A 1 143 ? 50.63100 113.94600 88.41500 1.000 39.29000 685 VAL S C 1
ATOM 850 O O . VAL A 1 143 ? 49.49600 114.09300 88.89500 1.000 36.81000 685 VAL S O 1
ATOM 854 N N . GLN A 1 144 ? 50.97900 114.48000 87.24500 1.000 34.49000 686 GLN S N 1
ATOM 855 C CA . GLN A 1 144 ? 50.03000 115.31300 86.51100 1.000 30.93000 686 GLN S CA 1
ATOM 856 C C . GLN A 1 144 ? 48.83300 114.50900 86.01700 1.000 38.00000 686 GLN S C 1
ATOM 857 O O . GLN A 1 144 ? 47.71900 115.04000 85.96700 1.000 35.45000 686 GLN S O 1
ATOM 863 N N . LEU A 1 145 ? 49.03100 113.23400 85.65700 1.000 32.91000 687 LEU S N 1
ATOM 864 C CA . LEU A 1 145 ? 47.89000 112.38200 85.30800 1.000 37.71000 687 LEU S CA 1
ATOM 865 C C . LEU A 1 145 ? 46.99500 112.14400 86.51900 1.000 34.47000 687 LEU S C 1
ATOM 866 O O . LEU A 1 145 ? 45.76300 112.14400 86.40400 1.000 34.84000 687 LEU S O 1
ATOM 871 N N . ARG A 1 146 ? 47.59600 111.92900 87.68900 1.000 31.88000 688 ARG S N 1
ATOM 872 C CA . ARG A 1 146 ? 46.77700 111.67700 88.86200 1.000 36.35000 688 ARG S CA 1
ATOM 873 C C . ARG A 1 146 ? 46.03300 112.93000 89.30400 1.000 34.85000 688 ARG S C 1
ATOM 874 O O . ARG A 1 146 ? 44.91800 112.82300 89.82900 1.000 33.55000 688 ARG S O 1
ATOM 882 N N . VAL A 1 147 ? 46.60900 114.12000 89.08200 1.000 32.97000 689 VAL S N 1
ATOM 883 C CA . VAL A 1 147 ? 45.87000 115.35700 89.33300 1.000 29.18000 689 VAL S CA 1
ATOM 884 C C . VAL A 1 147 ? 44.62200 115.40800 88.46400 1.000 32.84000 689 VAL S C 1
ATOM 885 O O . VAL A 1 147 ? 43.51600 115.72700 88.93300 1.000 30.19000 689 VAL S O 1
ATOM 889 N N . LEU A 1 148 ? 44.77300 115.09600 87.17600 1.000 31.42000 690 LEU S N 1
ATOM 890 C CA . LEU A 1 148 ? 43.60500 115.13800 86.29700 1.000 32.78000 690 LEU S CA 1
ATOM 891 C C . LEU A 1 148 ? 42.59200 114.06200 86.66400 1.000 32.09000 690 LEU S C 1
ATOM 892 O O . LEU A 1 148 ? 41.38400 114.27400 86.50300 1.000 30.38000 690 LEU S O 1
ATOM 897 N N . ASN A 1 149 ? 43.04800 112.90900 87.16800 1.000 33.01000 691 ASN S N 1
ATOM 898 C CA . ASN A 1 149 ? 42.08800 111.91400 87.64000 1.000 33.68000 691 ASN S CA 1
ATOM 899 C C . ASN A 1 149 ? 41.29600 112.44300 88.83000 1.000 33.58000 691 ASN S C 1
ATOM 900 O O . ASN A 1 149 ? 40.08600 112.19100 88.94400 1.000 31.14000 691 ASN S O 1
ATOM 905 N N . VAL A 1 150 ? 41.96100 113.17900 89.72900 1.000 31.51000 692 VAL S N 1
ATOM 906 C CA . VAL A 1 150 ? 41.25100 113.80600 90.84600 1.000 34.81000 692 VAL S CA 1
ATOM 907 C C . VAL A 1 150 ? 40.19900 114.78600 90.33200 1.000 32.75000 692 VAL S C 1
ATOM 908 O O . VAL A 1 150 ? 39.05800 114.80300 90.80800 1.000 31.81000 692 VAL S O 1
ATOM 912 N N . CYS A 1 151 ? 40.55900 115.61600 89.34800 1.000 30.66000 693 CYS S N 1
ATOM 913 C CA . CYS A 1 151 ? 39.57200 116.54400 88.79100 1.000 27.05000 693 CYS S CA 1
ATOM 914 C C . CYS A 1 151 ? 38.39200 115.78800 88.18600 1.000 28.53000 693 CYS S C 1
ATOM 915 O O . CYS A 1 151 ? 37.23400 116.20000 88.33800 1.000 30.67000 693 CYS S O 1
ATOM 918 N N A ARG A 1 152 ? 38.66600 114.67100 87.50200 0.490 29.61000 694 ARG S N 1
ATOM 919 N N B ARG A 1 152 ? 38.66800 114.67000 87.50700 0.510 29.60000 694 ARG S N 1
ATOM 920 C CA A ARG A 1 152 ? 37.59700 113.89700 86.87000 0.490 33.84000 694 ARG S CA 1
ATOM 921 C CA B ARG A 1 152 ? 37.59900 113.90000 86.87300 0.510 33.84000 694 ARG S CA 1
ATOM 922 C C A ARG A 1 152 ? 36.65500 113.30900 87.91300 0.490 31.56000 694 ARG S C 1
ATOM 923 C C B ARG A 1 152 ? 36.65600 113.31200 87.91400 0.510 31.56000 694 ARG S C 1
ATOM 924 O O A ARG A 1 152 ? 35.42300 113.37400 87.76900 0.490 29.57000 694 ARG S O 1
ATOM 925 O O B ARG A 1 152 ? 35.42500 113.38200 87.76900 0.510 29.55000 694 ARG S O 1
ATOM 940 N N . HIS A 1 153 ? 37.22100 112.71500 88.96900 1.000 32.21000 695 HIS S N 1
ATOM 941 C CA . HIS A 1 153 ? 36.40400 112.16400 90.04800 1.000 33.48000 695 HIS S CA 1
ATOM 942 C C . HIS A 1 153 ? 35.59200 113.26100 90.73500 1.000 30.30000 695 HIS S C 1
ATOM 943 O O . HIS A 1 153 ? 34.45300 113.04000 91.16100 1.000 29.07000 695 HIS S O 1
ATOM 950 N N . TRP A 1 154 ? 36.18200 114.44300 90.86700 1.000 28.45000 696 TRP S N 1
ATOM 951 C CA . TRP A 1 154 ? 35.50700 115.57200 91.48900 1.000 27.90000 696 TRP S CA 1
ATOM 952 C C . TRP A 1 154 ? 34.24600 115.95900 90.71500 1.000 32.34000 696 TRP S C 1
ATOM 953 O O . TRP A 1 154 ? 33.16100 116.08900 91.30100 1.000 28.73000 696 TRP S O 1
ATOM 964 N N . VAL A 1 155 ? 34.35300 116.12900 89.38800 1.000 28.75000 697 VAL S N 1
ATOM 965 C CA . VAL A 1 155 ? 33.14900 116.48900 88.63000 1.000 29.64000 697 VAL S CA 1
ATOM 966 C C . VAL A 1 155 ? 32.22500 115.28700 88.45000 1.000 27.66000 697 VAL S C 1
ATOM 967 O O . VAL A 1 155 ? 31.00600 115.44900 88.33400 1.000 32.11000 697 VAL S O 1
ATOM 971 N N . GLU A 1 156 ? 32.76200 114.06500 88.45600 1.000 28.31000 698 GLU S N 1
ATOM 972 C CA . GLU A 1 156 ? 31.91100 112.89600 88.22500 1.000 32.39000 698 GLU S CA 1
ATOM 973 C C . GLU A 1 156 ? 31.01000 112.61300 89.42000 1.000 35.59000 698 GLU S C 1
ATOM 974 O O . GLU A 1 156 ? 29.85400 112.19800 89.25300 1.000 33.10000 698 GLU S O 1
ATOM 980 N N . HIS A 1 157 ? 31.51500 112.82000 90.63900 1.000 29.96000 699 HIS S N 1
ATOM 981 C CA . HIS A 1 157 ? 30.76200 112.41700 91.81600 1.000 37.17000 699 HIS S CA 1
ATOM 982 C C . HIS A 1 157 ? 30.49000 113.52600 92.81400 1.000 28.49000 699 HIS S C 1
ATOM 983 O O . HIS A 1 157 ? 29.75400 113.29700 93.78000 1.000 27.40000 699 HIS S O 1
ATOM 990 N N . HIS A 1 158 ? 31.05600 114.71000 92.62800 1.000 26.45000 700 HIS S N 1
ATOM 991 C CA . HIS A 1 158 ? 30.79300 115.79900 93.55800 1.000 26.08000 700 HIS S CA 1
ATOM 992 C C . HIS A 1 158 ? 30.55300 117.07700 92.79200 1.000 31.62000 700 HIS S C 1
ATOM 993 O O . HIS A 1 158 ? 31.04400 118.14700 93.16700 1.000 26.92000 700 HIS S O 1
ATOM 1000 N N . PHE A 1 159 ? 29.75200 116.98800 91.71800 1.000 31.30000 701 PHE S N 1
ATOM 1001 C CA . PHE A 1 159 ? 29.56000 118.15700 90.87000 1.000 30.77000 701 PHE S CA 1
ATOM 1002 C C . PHE A 1 159 ? 28.82800 119.27500 91.59900 1.000 28.10000 701 PHE S C 1
ATOM 1003 O O . PHE A 1 159 ? 28.90900 120.42900 91.16700 1.000 29.85000 701 PHE S O 1
ATOM 1011 N N . TYR A 1 160 ? 28.14700 118.96500 92.71000 1.000 27.65000 702 TYR S N 1
ATOM 1012 C CA . TYR A 1 160 ? 27.44800 120.00600 93.46200 1.000 29.39000 702 TYR S CA 1
ATOM 1013 C C . TYR A 1 160 ? 28.39900 121.09100 93.96400 1.000 32.10000 702 TYR S C 1
ATOM 1014 O O . TYR A 1 160 ? 27.97200 122.23600 94.15600 1.000 28.26000 702 TYR S O 1
ATOM 1023 N N . ASP A 1 161 ? 29.68800 120.77100 94.19000 1.000 27.26000 703 ASP S N 1
ATOM 1024 C CA . ASP A 1 161 ? 30.63400 121.83300 94.53900 1.000 29.82000 703 ASP S CA 1
ATOM 1025 C C . ASP A 1 161 ? 30.61500 122.92800 93.47900 1.000 33.48000 703 ASP S C 1
ATOM 1026 O O . ASP A 1 161 ? 30.67300 124.12400 93.79500 1.000 32.73000 703 ASP S O 1
ATOM 1031 N N . PHE A 1 162 ? 30.55300 122.53000 92.21200 1.000 27.94000 704 PHE S N 1
ATOM 1032 C CA . PHE A 1 162 ? 30.61700 123.46900 91.10400 1.000 30.92000 704 PHE S CA 1
ATOM 1033 C C . PHE A 1 162 ? 29.26000 124.08700 90.79000 1.000 35.66000 704 PHE S C 1
ATOM 1034 O O . PHE A 1 162 ? 29.21000 125.17300 90.20300 1.000 33.87000 704 PHE S O 1
ATOM 1042 N N . GLU A 1 163 ? 28.16900 123.41300 91.15400 1.000 30.52000 705 GLU S N 1
ATOM 1043 C CA . GLU A 1 163 ? 26.84700 124.04100 91.04800 1.000 31.59000 705 GLU S CA 1
ATOM 1044 C C . GLU A 1 163 ? 26.67800 125.13200 92.09900 1.000 36.41000 705 GLU S C 1
ATOM 1045 O O . GLU A 1 163 ? 26.03600 126.15500 91.84400 1.000 36.53000 705 GLU S O 1
ATOM 1051 N N . ARG A 1 164 ? 27.22800 124.92200 93.29400 1.000 31.14000 706 ARG S N 1
ATOM 1052 C CA . ARG A 1 164 ? 27.12800 125.92800 94.34500 1.000 31.79000 706 ARG S CA 1
ATOM 1053 C C . ARG A 1 164 ? 28.05800 127.11500 94.12000 1.000 41.43000 706 ARG S C 1
ATOM 1054 O O . ARG A 1 164 ? 27.86600 128.16100 94.74400 1.000 38.64000 706 ARG S O 1
ATOM 1062 N N . ASP A 1 165 ? 29.07800 126.97400 93.27300 1.000 34.19000 707 ASP S N 1
ATOM 1063 C CA . ASP A 1 165 ? 30.12100 127.99600 93.11800 1.000 35.74000 707 ASP S CA 1
ATOM 1064 C C . ASP A 1 165 ? 30.51800 128.02100 91.64300 1.000 38.24000 707 ASP S C 1
ATOM 1065 O O . ASP A 1 165 ? 31.44100 127.31400 91.23300 1.000 35.05000 707 ASP S O 1
ATOM 1070 N N . ALA A 1 166 ? 29.83400 128.86200 90.85700 1.000 34.27000 708 ALA S N 1
ATOM 1071 C CA . ALA A 1 166 ? 30.11300 128.92300 89.42300 1.000 34.30000 708 ALA S CA 1
ATOM 1072 C C . ALA A 1 166 ? 31.55100 129.33000 89.13700 1.000 37.72000 708 ALA S C 1
ATOM 1073 O O . ALA A 1 166 ? 32.13100 128.89000 88.13400 1.000 35.91000 708 ALA S O 1
ATOM 1075 N N . TYR A 1 167 ? 32.14800 130.16900 89.99000 1.000 33.05000 709 TYR S N 1
ATOM 1076 C CA . TYR A 1 167 ? 33.54200 130.55300 89.75500 1.000 36.15000 709 TYR S CA 1
ATOM 1077 C C . TYR A 1 167 ? 34.49700 129.37900 89.97500 1.000 36.75000 709 TYR S C 1
ATOM 1078 O O . TYR A 1 167 ? 35.52400 129.28600 89.28900 1.000 34.36000 709 TYR S O 1
ATOM 1087 N N . LEU A 1 168 ? 34.19800 128.48100 90.92300 1.000 34.24000 710 LEU S N 1
ATOM 1088 C CA . LEU A 1 168 ? 35.03200 127.28600 91.07000 1.000 32.26000 710 LEU S CA 1
ATOM 1089 C C . LEU A 1 168 ? 35.07200 126.49000 89.76700 1.000 35.07000 710 LEU S C 1
ATOM 1090 O O . LEU A 1 168 ? 36.13900 126.02500 89.34000 1.000 29.54000 710 LEU S O 1
ATOM 1095 N N . LEU A 1 169 ? 33.92200 126.35600 89.10500 1.000 32.67000 711 LEU S N 1
ATOM 1096 C CA . LEU A 1 169 ? 33.87300 125.67500 87.81500 1.000 36.11000 711 LEU S CA 1
ATOM 1097 C C . LEU A 1 169 ? 34.64100 126.44600 86.74900 1.000 38.12000 711 LEU S C 1
ATOM 1098 O O . LEU A 1 169 ? 35.30700 125.84300 85.89700 1.000 35.27000 711 LEU S O 1
ATOM 1103 N N . GLN A 1 170 ? 34.54900 127.77600 86.76900 1.000 33.07000 712 GLN S N 1
ATOM 1104 C CA . GLN A 1 170 ? 35.31700 128.58600 85.82500 1.000 38.70000 712 GLN S CA 1
ATOM 1105 C C . GLN A 1 170 ? 36.81700 128.35200 85.98600 1.000 35.80000 712 GLN S C 1
ATOM 1106 O O . GLN A 1 170 ? 37.53700 128.15500 84.99800 1.000 36.39000 712 GLN S O 1
ATOM 1112 N N . ARG A 1 171 ? 37.30800 128.38000 87.22900 1.000 35.77000 713 ARG S N 1
ATOM 1113 C CA . ARG A 1 171 ? 38.72800 128.13500 87.47400 1.000 36.75000 713 ARG S CA 1
ATOM 1114 C C . ARG A 1 171 ? 39.14100 126.75300 86.99900 1.000 35.27000 713 ARG S C 1
ATOM 1115 O O . ARG A 1 171 ? 40.25100 126.56900 86.48800 1.000 35.36000 713 ARG S O 1
ATOM 1123 N N . MET A 1 172 ? 38.28400 125.75600 87.21900 1.000 31.64000 714 MET S N 1
ATOM 1124 C CA . MET A 1 172 ? 38.61200 124.39800 86.80800 1.000 33.62000 714 MET S CA 1
ATOM 1125 C C . MET A 1 172 ? 38.70400 124.30100 85.28600 1.000 38.22000 714 MET S C 1
ATOM 1126 O O . MET A 1 172 ? 39.64700 123.71000 84.74700 1.000 35.30000 714 MET S O 1
ATOM 1131 N N . GLU A 1 173 ? 37.72000 124.86100 84.57200 1.000 35.71000 715 GLU S N 1
ATOM 1132 C CA . GLU A 1 173 ? 37.77300 124.81600 83.11000 1.000 42.13000 715 GLU S CA 1
ATOM 1133 C C . GLU A 1 173 ? 39.02200 125.51900 82.58500 1.000 42.49000 715 GLU S C 1
ATOM 1134 O O . GLU A 1 173 ? 39.72200 124.99200 81.71100 1.000 38.06000 715 GLU S O 1
ATOM 1140 N N . GLU A 1 174 ? 39.35000 126.67600 83.15100 1.000 36.20000 716 GLU S N 1
ATOM 1141 C CA . GLU A 1 174 ? 40.55000 127.38800 82.73100 1.000 42.29000 716 GLU S CA 1
ATOM 1142 C C . GLU A 1 174 ? 41.81400 126.59300 83.04100 1.000 49.67000 716 GLU S C 1
ATOM 1143 O O . GLU A 1 174 ? 42.75600 126.58800 82.24000 1.000 44.53000 716 GLU S O 1
ATOM 1149 N N . PHE A 1 175 ? 41.85900 125.91500 84.19500 1.000 36.81000 717 PHE S N 1
ATOM 1150 C CA . PHE A 1 175 ? 43.04700 125.13400 84.53900 1.000 34.21000 717 PHE S CA 1
ATOM 1151 C C . PHE A 1 175 ? 43.26000 123.98400 83.55800 1.000 39.72000 717 PHE S C 1
ATOM 1152 O O . PHE A 1 175 ? 44.36100 123.81000 83.01800 1.000 42.58000 717 PHE S O 1
ATOM 1160 N N . ILE A 1 176 ? 42.22600 123.17200 83.32700 1.000 34.34000 718 ILE S N 1
ATOM 1161 C CA . ILE A 1 176 ? 42.40000 122.03800 82.42300 1.000 40.15000 718 ILE S CA 1
ATOM 1162 C C . ILE A 1 176 ? 42.59900 122.50800 80.99100 1.000 48.39000 718 ILE S C 1
ATOM 1163 O O . ILE A 1 176 ? 43.13600 121.75600 80.16800 1.000 45.67000 718 ILE S O 1
ATOM 1168 N N . GLY A 1 177 ? 42.19700 123.74300 80.67500 1.000 46.93000 719 GLY S N 1
ATOM 1169 C CA . GLY A 1 177 ? 42.48700 124.31300 79.36900 1.000 45.75000 719 GLY S CA 1
ATOM 1170 C C . GLY A 1 177 ? 43.96300 124.57000 79.12000 1.000 48.21000 719 GLY S C 1
ATOM 1171 O O . GLY A 1 177 ? 44.37700 124.63400 77.95800 1.000 53.07000 719 GLY S O 1
ATOM 1172 N N . THR A 1 178 ? 44.76400 124.71100 80.18300 1.000 45.51000 720 THR S N 1
ATOM 1173 C CA . THR A 1 178 ? 46.20600 124.91200 80.04900 1.000 49.06000 720 THR S CA 1
ATOM 1174 C C . THR A 1 178 ? 46.97700 123.61400 79.83700 1.000 55.03000 720 THR S C 1
ATOM 1175 O O . THR A 1 178 ? 48.19000 123.66900 79.60600 1.000 57.48000 720 THR S O 1
ATOM 1179 N N . VAL A 1 179 ? 46.32000 122.46000 79.90500 1.000 48.70000 721 VAL S N 1
ATOM 1180 C CA . VAL A 1 179 ? 47.01900 121.17800 79.88900 1.000 54.71000 721 VAL S CA 1
ATOM 1181 C C . VAL A 1 179 ? 47.43300 120.83100 78.46400 1.000 52.30000 721 VAL S C 1
ATOM 1182 O O . VAL A 1 179 ? 46.64500 120.96800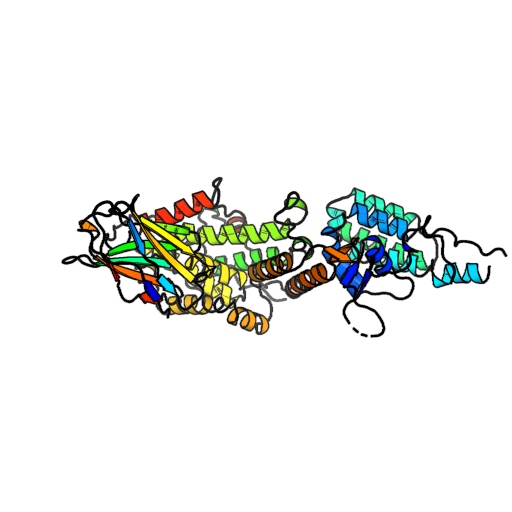 77.52100 1.000 51.19000 721 VAL S O 1
ATOM 1186 N N . ARG A 1 180 ? 48.67700 120.37200 78.30200 1.000 58.12000 722 ARG S N 1
ATOM 1187 C CA . ARG A 1 180 ? 49.22600 120.01900 76.99800 1.000 54.51000 722 ARG S CA 1
ATOM 1188 C C . ARG A 1 180 ? 49.65600 118.55500 76.97000 1.000 64.74000 722 ARG S C 1
ATOM 1189 O O . ARG A 1 180 ? 50.10900 118.00100 77.97800 1.000 56.37000 722 ARG S O 1
ATOM 1197 N N . GLY A 1 181 ? 49.50400 117.92400 75.80300 1.000 64.53000 723 GLY S N 1
ATOM 1198 C CA . GLY A 1 181 ? 49.99400 116.56900 75.61200 1.000 60.88000 723 GLY S CA 1
ATOM 1199 C C . GLY A 1 181 ? 48.94300 115.54900 75.21700 1.000 72.99000 723 GLY S C 1
ATOM 1200 O O . GLY A 1 181 ? 47.79900 115.61200 75.68300 1.000 61.26000 723 GLY S O 1
ATOM 1201 N N . LYS A 1 182 ? 49.33600 114.58400 74.37700 1.000 48.45000 724 LYS S N 1
ATOM 1202 C CA . LYS A 1 182 ? 48.38100 113.60500 73.85500 1.000 58.62000 724 LYS S CA 1
ATOM 1203 C C . LYS A 1 182 ? 47.75300 112.77900 74.97700 1.000 56.46000 724 LYS S C 1
ATOM 1204 O O . LYS A 1 182 ? 46.52900 112.60000 75.02400 1.000 54.37000 724 LYS S O 1
ATOM 1210 N N . ALA A 1 183 ? 48.57800 112.26000 75.89000 1.000 57.84000 725 ALA S N 1
ATOM 1211 C CA . ALA A 1 183 ? 48.04700 111.39600 76.94100 1.000 60.42000 725 ALA S CA 1
ATOM 1212 C C . ALA A 1 183 ? 47.07200 112.15100 77.83800 1.000 63.03000 725 ALA S C 1
ATOM 1213 O O . ALA A 1 183 ? 46.02200 111.61600 78.21600 1.000 58.69000 725 ALA S O 1
ATOM 1215 N N . MET A 1 184 ? 47.38000 113.41000 78.15600 1.000 48.53000 726 MET S N 1
ATOM 1216 C CA . MET A 1 184 ? 46.59100 114.14300 79.13500 1.000 47.47000 726 MET S CA 1
ATOM 1217 C C . MET A 1 184 ? 45.37800 114.82400 78.53400 1.000 48.60000 726 MET S C 1
ATOM 1218 O O . MET A 1 184 ? 44.40900 115.08000 79.26300 1.000 44.51000 726 MET S O 1
ATOM 1223 N N . LYS A 1 185 ? 45.39700 115.12000 77.23100 1.000 46.22000 727 LYS S N 1
ATOM 1224 C CA . LYS A 1 185 ? 44.18900 115.64800 76.61200 1.000 56.23000 727 LYS S CA 1
ATOM 1225 C C . LYS A 1 185 ? 43.06800 114.61200 76.56400 1.000 49.36000 727 LYS S C 1
ATOM 1226 O O . LYS A 1 185 ? 41.89500 114.99900 76.49800 1.000 47.36000 727 LYS S O 1
ATOM 1232 N N . LYS A 1 186 ? 43.39100 113.31300 76.61200 1.000 47.84000 728 LYS S N 1
ATOM 1233 C CA . LYS A 1 186 ? 42.34500 112.31000 76.81600 1.000 52.35000 728 LYS S CA 1
ATOM 1234 C C . LYS A 1 186 ? 41.59100 112.57500 78.11500 1.000 47.81000 728 LYS S C 1
ATOM 1235 O O . LYS A 1 186 ? 40.35800 112.48400 78.16100 1.000 44.51000 728 LYS S O 1
ATOM 1241 N N . TRP A 1 187 ? 42.32300 112.91300 79.18100 1.000 41.72000 729 TRP S N 1
ATOM 1242 C CA . TRP A 1 187 ? 41.69400 113.18000 80.47000 1.000 46.56000 729 TRP S CA 1
ATOM 1243 C C . TRP A 1 187 ? 40.98500 114.52600 80.46400 1.000 44.39000 729 TRP S C 1
ATOM 1244 O O . TRP A 1 187 ? 39.87500 114.64800 80.99800 1.000 41.38000 729 TRP S O 1
ATOM 1255 N N . VAL A 1 188 ? 41.59300 115.53900 79.83900 1.000 42.25000 730 VAL S N 1
ATOM 1256 C CA . VAL A 1 188 ? 40.90300 116.81500 79.66300 1.000 42.68000 730 VAL S CA 1
ATOM 1257 C C . VAL A 1 188 ? 39.58400 116.60000 78.93900 1.000 49.00000 730 VAL S C 1
ATOM 1258 O O . VAL A 1 188 ? 38.54600 117.15800 79.32100 1.000 48.70000 730 VAL S O 1
ATOM 1262 N N . GLU A 1 189 ? 39.59600 115.76400 77.89900 1.000 38.82000 731 GLU S N 1
ATOM 1263 C CA . GLU A 1 189 ? 38.37700 115.52600 77.13600 1.000 49.26000 731 GLU S CA 1
ATOM 1264 C C . GLU A 1 189 ? 37.29800 114.87600 77.99600 1.000 46.57000 731 GLU S C 1
ATOM 1265 O O . GLU A 1 189 ? 36.12800 115.27100 77.94300 1.000 45.09000 731 GLU S O 1
ATOM 1271 N N . SER A 1 190 ? 37.66900 113.88100 78.79900 1.000 41.44000 732 SER S N 1
ATOM 1272 C CA . SER A 1 190 ? 36.67200 113.20700 79.62700 1.000 43.70000 732 SER S CA 1
ATOM 1273 C C . SER A 1 190 ? 36.10500 114.14400 80.69500 1.000 43.51000 732 SER S C 1
ATOM 1274 O O . SER A 1 190 ? 34.91300 114.07700 81.01400 1.000 41.69000 732 SER S O 1
ATOM 1277 N N . ILE A 1 191 ? 36.94100 115.02700 81.25400 1.000 37.59000 733 ILE S N 1
ATOM 1278 C CA . ILE A 1 191 ? 36.45700 116.00900 82.22700 1.000 38.01000 733 ILE S CA 1
ATOM 1279 C C . ILE A 1 191 ? 35.47500 116.97100 81.56600 1.000 41.03000 733 ILE S C 1
ATOM 1280 O O . ILE A 1 191 ? 34.39000 117.24900 82.09500 1.000 36.96000 733 ILE S O 1
ATOM 1285 N N . THR A 1 192 ? 35.84100 117.48500 80.39100 1.000 40.57000 734 THR S N 1
ATOM 1286 C CA . THR A 1 192 ? 34.97800 118.42500 79.68000 1.000 40.16000 734 THR S CA 1
ATOM 1287 C C . THR A 1 192 ? 33.64200 117.79000 79.31300 1.000 43.43000 734 THR S C 1
ATOM 1288 O O . THR A 1 192 ? 32.58400 118.43200 79.41800 1.000 39.36000 734 THR S O 1
ATOM 1292 N N . LYS A 1 193 ? 33.66300 116.51800 78.90100 1.000 39.13000 735 LYS S N 1
ATOM 1293 C CA . LYS A 1 193 ? 32.41600 115.84000 78.56000 1.000 48.42000 735 LYS S CA 1
ATOM 1294 C C . LYS A 1 193 ? 31.52300 115.66200 79.78600 1.000 41.02000 735 LYS S C 1
ATOM 1295 O O . LYS A 1 193 ? 30.29500 115.78600 79.68700 1.000 36.17000 735 LYS S O 1
ATOM 1301 N N . ILE A 1 194 ? 32.11500 115.36700 80.94800 1.000 37.31000 736 ILE S N 1
ATOM 1302 C CA . ILE A 1 194 ? 31.31400 115.23400 82.16700 1.000 39.40000 736 ILE S CA 1
ATOM 1303 C C . ILE A 1 194 ? 30.65000 116.56100 82.49800 1.000 36.14000 736 ILE S C 1
ATOM 1304 O O . ILE A 1 194 ? 29.43900 116.63000 82.75100 1.000 41.62000 736 ILE S O 1
ATOM 1309 N N . ILE A 1 195 ? 31.43700 117.64100 82.48100 1.000 38.46000 737 ILE S N 1
ATOM 1310 C CA . ILE A 1 195 ? 30.90500 118.96600 82.80300 1.000 39.66000 737 ILE S CA 1
ATOM 1311 C C . ILE A 1 195 ? 29.73400 119.31200 81.88500 1.000 41.86000 737 ILE S C 1
ATOM 1312 O O . ILE A 1 195 ? 28.68200 119.77900 82.33900 1.000 38.99000 737 ILE S O 1
ATOM 1317 N N . GLN A 1 196 ? 29.88700 119.07000 80.57800 1.000 48.87000 738 GLN S N 1
ATOM 1318 C CA . GLN A 1 196 ? 28.82300 119.42600 79.63800 1.000 42.50000 738 GLN S CA 1
ATOM 1319 C C . GLN A 1 196 ? 27.54100 118.65000 79.92600 1.000 49.00000 738 GLN S C 1
ATOM 1320 O O . GLN A 1 196 ? 26.44400 119.22400 79.93600 1.000 48.61000 738 GLN S O 1
ATOM 1326 N N . ARG A 1 197 ? 27.65700 117.34600 80.17700 1.000 42.22000 739 ARG S N 1
ATOM 1327 C CA . ARG A 1 197 ? 26.47400 116.56300 80.50700 1.000 43.10000 739 ARG S CA 1
ATOM 1328 C C . ARG A 1 197 ? 25.84700 117.02200 81.82200 1.000 56.33000 739 ARG S C 1
ATOM 1329 O O . ARG A 1 197 ? 24.62100 117.01100 81.96300 1.000 47.82000 739 ARG S O 1
ATOM 1337 N N . LYS A 1 198 ? 26.67100 117.42500 82.80300 1.000 51.89000 740 LYS S N 1
ATOM 1338 C CA . LYS A 1 198 ? 26.12300 117.84600 84.09400 1.000 54.20000 740 LYS S CA 1
ATOM 1339 C C . LYS A 1 198 ? 25.38700 119.17700 83.99300 1.000 48.49000 740 LYS S C 1
ATOM 1340 O O . LYS A 1 198 ? 24.39700 119.38700 84.70100 1.000 57.15000 740 LYS S O 1
ATOM 1346 N N . LYS A 1 199 ? 25.85700 120.09300 83.14000 1.000 52.54000 741 LYS S N 1
ATOM 1347 C CA . LYS A 1 199 ? 25.14200 121.35500 82.95900 1.000 59.38000 741 LYS S CA 1
ATOM 1348 C C . LYS A 1 199 ? 23.75400 121.12400 82.36800 1.000 69.08000 741 LYS S C 1
ATOM 1349 O O . LYS A 1 199 ? 22.78600 121.78800 82.75900 1.000 73.50000 741 LYS S O 1
ATOM 1355 N N . ILE A 1 200 ? 23.63400 120.17400 81.44000 1.000 69.31000 742 ILE S N 1
ATOM 1356 C CA . ILE A 1 200 ? 22.36000 119.94500 80.76400 1.000 70.57000 742 ILE S CA 1
ATOM 1357 C C . ILE A 1 200 ? 21.31000 119.44900 81.75100 1.000 81.01000 742 ILE S C 1
ATOM 1358 O O . ILE A 1 200 ? 20.18200 119.95600 81.78700 1.000 84.21000 742 ILE S O 1
ATOM 1363 N N . ALA A 1 201 ? 21.66100 118.45300 82.55900 1.000 76.60000 743 ALA S N 1
ATOM 1364 C CA . ALA A 1 201 ? 20.71100 117.84700 83.48900 1.000 80.85000 743 ALA S CA 1
ATOM 1365 C C . ALA A 1 201 ? 20.19100 118.85900 84.50600 1.000 82.39000 743 ALA S C 1
ATOM 1366 O O . ALA A 1 201 ? 19.03600 119.28400 84.43200 1.000 94.20000 743 ALA S O 1
ATOM 1368 N N . GLN A 1 213 ? 8.17700 99.88000 85.71000 1.000 94.47000 755 GLN S N 1
ATOM 1369 C CA . GLN A 1 213 ? 8.08600 98.49200 85.26900 1.000 92.50000 755 GLN S CA 1
ATOM 1370 C C . GLN A 1 213 ? 6.65200 98.03100 85.02600 1.000 99.05000 755 GLN S C 1
ATOM 1371 O O . GLN A 1 213 ? 6.34000 97.52700 83.96200 1.000 96.19000 755 GLN S O 1
ATOM 1377 N N . SER A 1 214 ? 5.79600 98.18400 86.03100 1.000 96.39000 756 SER S N 1
ATOM 1378 C CA . SER A 1 214 ? 4.39900 97.80200 85.93600 1.000 79.13000 756 SER S CA 1
ATOM 1379 C C . SER A 1 214 ? 3.54600 98.99300 86.35200 1.000 79.96000 756 SER S C 1
ATOM 1380 O O . SER A 1 214 ? 4.06300 100.06700 86.66900 1.000 79.47000 756 SER S O 1
ATOM 1383 N N . SER A 1 215 ? 2.22300 98.80200 86.35700 1.000 63.27000 757 SER S N 1
ATOM 1384 C CA . SER A 1 215 ? 1.36900 99.93800 86.68500 1.000 67.73000 757 SER S CA 1
ATOM 1385 C C . SER A 1 215 ? 1.26100 100.11600 88.20100 1.000 54.60000 757 SER S C 1
ATOM 1386 O O . SER A 1 215 ? 1.15100 99.13600 88.93900 1.000 57.78000 757 SER S O 1
ATOM 1389 N N . PRO A 1 216 ? 1.29400 101.35200 88.68400 1.000 50.64000 758 PRO S N 1
ATOM 1390 C CA . PRO A 1 216 ? 1.08600 101.60000 90.12000 1.000 49.17000 758 PRO S CA 1
ATOM 1391 C C . PRO A 1 216 ? -0.37200 101.40400 90.49800 1.000 56.28000 758 PRO S C 1
ATOM 1392 O O . PRO A 1 216 ? -1.26500 101.53100 89.64500 1.000 45.03000 758 PRO S O 1
ATOM 1396 N N . PRO A 1 217 ? -0.65700 101.11000 91.76800 1.000 49.05000 759 PRO S N 1
ATOM 1397 C CA . PRO A 1 217 ? -2.05000 100.93000 92.18800 1.000 43.16000 759 PRO S CA 1
ATOM 1398 C C . PRO A 1 217 ? -2.82700 102.23000 92.07000 1.000 46.99000 759 PRO S C 1
ATOM 1399 O O . PRO A 1 217 ? -2.25900 103.32000 91.94900 1.000 38.94000 759 PRO S O 1
ATOM 1403 N N . THR A 1 218 ? -4.15200 102.09300 92.10300 1.000 37.54000 760 THR S N 1
ATOM 1404 C CA . THR A 1 218 ? -5.04100 103.24700 92.10100 1.000 43.56000 760 THR S CA 1
ATOM 1405 C C . THR A 1 218 ? -4.85900 104.07300 93.36800 1.000 35.09000 760 THR S C 1
ATOM 1406 O O . THR A 1 218 ? -4.81000 103.52800 94.47500 1.000 37.76000 760 THR S O 1
ATOM 1410 N N . VAL A 1 219 ? -4.79000 105.39300 93.19200 1.000 36.58000 761 VAL S N 1
ATOM 1411 C CA . VAL A 1 219 ? -4.78800 106.32300 94.31600 1.000 40.44000 761 VAL S CA 1
ATOM 1412 C C . VAL A 1 219 ? -6.08400 106.18600 95.10100 1.000 44.66000 761 VAL S C 1
ATOM 1413 O O . VAL A 1 219 ? -7.18400 106.18700 94.52900 1.000 37.49000 761 VAL S O 1
ATOM 1417 N N . GLU A 1 220 ? -5.96000 106.08500 96.42500 1.000 32.49000 762 GLU S N 1
ATOM 1418 C CA . GLU A 1 220 ? -7.09800 105.85900 97.31100 1.000 38.30000 762 GLU S CA 1
ATOM 1419 C C . GLU A 1 220 ? -7.63200 107.17000 97.88100 1.000 42.34000 762 GLU S C 1
ATOM 1420 O O . GLU A 1 220 ? -6.85600 108.06800 98.23100 1.000 35.66000 762 GLU S O 1
ATOM 1426 N N . TRP A 1 221 ? -8.96800 107.26500 98.00700 1.000 34.53000 763 TRP S N 1
ATOM 1427 C CA . TRP A 1 221 ? -9.62300 108.44100 98.56700 1.000 33.75000 763 TRP S CA 1
ATOM 1428 C C . TRP A 1 221 ? -10.66200 108.02500 99.60600 1.000 33.29000 763 TRP S C 1
ATOM 1429 O O . TRP A 1 221 ? -11.26300 106.95000 99.52300 1.000 32.93000 763 TRP S O 1
ATOM 1440 N N . HIS A 1 222 ? -10.84800 108.88700 100.60500 1.000 30.75000 764 HIS S N 1
ATOM 1441 C CA . HIS A 1 222 ? -11.73500 108.61100 101.73200 1.000 34.72000 764 HIS S CA 1
ATOM 1442 C C . HIS A 1 222 ? -12.78300 109.72200 101.78600 1.000 38.05000 764 HIS S C 1
ATOM 1443 O O . HIS A 1 222 ? -13.66400 109.78100 100.92100 1.000 40.93000 764 HIS S O 1
ATOM 1450 N N . ILE A 1 223 ? -12.68900 110.63900 102.74600 1.000 30.39000 765 ILE S N 1
ATOM 1451 C CA . ILE A 1 223 ? -13.68100 111.71400 102.81500 1.000 33.62000 765 ILE S CA 1
ATOM 1452 C C . ILE A 1 223 ? -13.28300 112.87100 101.90600 1.000 43.43000 765 ILE S C 1
ATOM 1453 O O . ILE A 1 223 ? -14.08600 113.35700 101.10300 1.000 36.65000 765 ILE S O 1
ATOM 1458 N N . SER A 1 224 ? -12.03600 113.32900 102.00400 1.000 34.59000 766 SER S N 1
ATOM 1459 C CA . SER A 1 224 ? -11.58100 114.38500 101.11000 1.000 32.59000 766 SER S CA 1
ATOM 1460 C C . SER A 1 224 ? -11.68400 113.90800 99.67500 1.000 35.27000 766 SER S C 1
ATOM 1461 O O . SER A 1 224 ? -11.39700 112.74500 99.37300 1.000 39.77000 766 SER S O 1
ATOM 1464 N N . ARG A 1 225 ? -12.10900 114.80400 98.78600 1.000 38.61000 767 ARG S N 1
ATOM 1465 C CA . ARG A 1 225 ? -12.20700 114.42500 97.38700 1.000 47.87000 767 ARG S CA 1
ATOM 1466 C C . ARG A 1 225 ? -11.01100 114.94800 96.60800 1.000 33.66000 767 ARG S C 1
ATOM 1467 O O . ARG A 1 225 ? -10.40500 115.95900 96.97600 1.000 34.80000 767 ARG S O 1
ATOM 1475 N N . PRO A 1 226 ? -10.66300 114.28900 95.50800 1.000 38.18000 768 PRO S N 1
ATOM 1476 C CA . PRO A 1 226 ? -9.57000 114.79500 94.67200 1.000 42.00000 768 PRO S CA 1
ATOM 1477 C C . PRO A 1 226 ? -9.83700 116.23100 94.24400 1.000 44.65000 768 PRO S C 1
ATOM 1478 O O . PRO A 1 226 ? -10.96500 116.60100 93.90800 1.000 45.56000 768 PRO S O 1
ATOM 1482 N N . GLY A 1 227 ? -8.79300 117.05600 94.32600 1.000 39.33000 769 GLY S N 1
ATOM 1483 C CA . GLY A 1 227 ? -8.89600 118.47600 94.07300 1.000 39.24000 769 GLY S CA 1
ATOM 1484 C C . GLY A 1 227 ? -9.38600 119.32800 95.22800 1.000 46.17000 769 GLY S C 1
ATOM 1485 O O . GLY A 1 227 ? -9.33200 120.55700 95.12200 1.000 48.95000 769 GLY S O 1
ATOM 1486 N N . HIS A 1 228 ? -9.86400 118.73000 96.32600 1.000 47.18000 770 HIS S N 1
ATOM 1487 C CA . HIS A 1 228 ? -10.45300 119.48700 97.43900 1.000 50.61000 770 HIS S CA 1
ATOM 1488 C C . HIS A 1 228 ? -9.40900 119.75600 98.53100 1.000 45.66000 770 HIS S C 1
ATOM 1489 O O . HIS A 1 228 ? -9.57000 119.37400 99.69200 1.000 40.00000 770 HIS S O 1
ATOM 1496 N N . ILE A 1 229 ? -8.34700 120.46100 98.13200 1.000 45.58000 771 ILE S N 1
ATOM 1497 C CA . ILE A 1 229 ? -7.15400 120.64800 98.96200 1.000 44.00000 771 ILE S CA 1
ATOM 1498 C C . ILE A 1 229 ? -7.51000 121.17700 100.34700 1.000 41.11000 771 ILE S C 1
ATOM 1499 O O . ILE A 1 229 ? -6.89300 120.80100 101.35600 1.000 34.91000 771 ILE S O 1
ATOM 1504 N N . GLU A 1 230 ? -8.52200 122.04400 100.42200 1.000 41.52000 772 GLU S N 1
ATOM 1505 C CA . GLU A 1 230 ? -8.90500 122.66000 101.68400 1.000 42.27000 772 GLU S CA 1
ATOM 1506 C C . GLU A 1 230 ? -9.52600 121.66800 102.66600 1.000 45.88000 772 GLU S C 1
ATOM 1507 O O . GLU A 1 230 ? -9.62000 121.98100 103.85700 1.000 42.23000 772 GLU S O 1
ATOM 1513 N N . THR A 1 231 ? -9.94600 120.48600 102.20600 1.000 38.72000 773 THR S N 1
ATOM 1514 C CA . THR A 1 231 ? -10.51800 119.47900 103.09200 1.000 35.38000 773 THR S CA 1
ATOM 1515 C C . THR A 1 231 ? -9.48900 118.46000 103.58100 1.000 39.21000 773 THR S C 1
ATOM 1516 O O . THR A 1 231 ? -9.83800 117.60100 104.40100 1.000 37.10000 773 THR S O 1
ATOM 1520 N N . PHE A 1 232 ? -8.24800 118.51800 103.09500 1.000 31.99000 774 PHE S N 1
ATOM 1521 C CA . PHE A 1 232 ? -7.27200 117.48900 103.44300 1.000 32.09000 774 PHE S CA 1
ATOM 1522 C C . PHE A 1 232 ? -6.92900 117.56000 104.92100 1.000 29.84000 774 PHE S C 1
ATOM 1523 O O . PHE A 1 232 ? -6.67500 118.63800 105.46400 1.000 31.35000 774 PHE S O 1
ATOM 1531 N N . ASP A 1 233 ? -6.88900 116.40200 105.56900 1.000 30.44000 775 ASP S N 1
ATOM 1532 C CA . ASP A 1 233 ? -6.54300 116.36000 106.98400 1.000 30.22000 775 ASP S CA 1
ATOM 1533 C C . ASP A 1 233 ? -6.25600 114.91300 107.34500 1.000 31.75000 775 ASP S C 1
ATOM 1534 O O . ASP A 1 233 ? -6.44300 113.99800 106.53500 1.000 29.64000 775 ASP S O 1
ATOM 1539 N N . LEU A 1 234 ? -5.78300 114.72100 108.57500 1.000 28.46000 776 LEU S N 1
ATOM 1540 C CA . LEU A 1 234 ? -5.38800 113.39000 109.02400 1.000 27.66000 776 LEU S CA 1
ATOM 1541 C C . LEU A 1 234 ? -6.50700 112.36700 108.83600 1.000 31.46000 776 LEU S C 1
ATOM 1542 O O . LEU A 1 234 ? -6.27500 111.26700 108.32000 1.000 32.01000 776 LEU S O 1
ATOM 1547 N N . LEU A 1 235 ? -7.73100 112.70900 109.25200 1.000 28.69000 777 LEU S N 1
ATOM 1548 C CA . LEU A 1 235 ? -8.82900 111.74600 109.22800 1.000 29.32000 777 LEU S CA 1
ATOM 1549 C C . LEU A 1 235 ? -9.58200 111.71200 107.90200 1.000 30.54000 777 LEU S C 1
ATOM 1550 O O . LEU A 1 235 ? -10.34600 110.76500 107.66600 1.000 33.67000 777 LEU S O 1
ATOM 1555 N N . THR A 1 236 ? -9.39300 112.70900 107.03700 1.000 31.06000 778 THR S N 1
ATOM 1556 C CA . THR A 1 236 ? -10.18100 112.82400 105.81400 1.000 32.95000 778 THR S CA 1
ATOM 1557 C C . THR A 1 236 ? -9.47400 112.28400 104.57400 1.000 34.05000 778 THR S C 1
ATOM 1558 O O . THR A 1 236 ? -10.14300 111.83500 103.63600 1.000 32.06000 778 THR S O 1
ATOM 1562 N N . LEU A 1 237 ? -8.14800 112.32300 104.52300 1.000 27.62000 779 LEU S N 1
ATOM 1563 C CA . LEU A 1 237 ? -7.46000 111.58000 103.48400 1.000 27.00000 779 LEU S CA 1
ATOM 1564 C C . LEU A 1 237 ? -7.53300 110.09600 103.80900 1.000 26.13000 779 LEU S C 1
ATOM 1565 O O . LEU A 1 237 ? -7.77000 109.69900 104.95700 1.000 34.26000 779 LEU S O 1
ATOM 1570 N N . HIS A 1 238 ? -7.32300 109.26600 102.79400 1.000 27.11000 780 HIS S N 1
ATOM 1571 C CA . HIS A 1 238 ? -7.31400 107.82300 103.02600 1.000 31.03000 780 HIS S CA 1
ATOM 1572 C C . HIS A 1 238 ? -6.00700 107.42800 103.71200 1.000 32.11000 780 HIS S C 1
ATOM 1573 O O . HIS A 1 238 ? -4.93000 107.80600 103.23300 1.000 29.45000 780 HIS S O 1
ATOM 1580 N N . PRO A 1 239 ? -6.04800 106.65400 104.80200 1.000 29.26000 781 PRO S N 1
ATOM 1581 C CA . PRO A 1 239 ? -4.78000 106.32600 105.49500 1.000 29.19000 781 PRO S CA 1
ATOM 1582 C C . PRO A 1 239 ? -3.79000 105.58000 104.61100 1.000 33.40000 781 PRO S C 1
ATOM 1583 O O . PRO A 1 239 ? -2.57600 105.77200 104.76600 1.000 32.22000 781 PRO S O 1
ATOM 1587 N N . ILE A 1 240 ? -4.26100 104.74800 103.67500 1.000 30.51000 782 ILE S N 1
ATOM 1588 C CA . ILE A 1 240 ? -3.34200 104.12400 102.71900 1.000 32.64000 782 ILE S CA 1
ATOM 1589 C C . ILE A 1 240 ? -2.59100 105.18800 101.92800 1.000 29.70000 782 ILE S C 1
ATOM 1590 O O . ILE A 1 240 ? -1.36700 105.11400 101.75100 1.000 29.74000 782 ILE S O 1
ATOM 1595 N N . GLU A 1 241 ? -3.32200 106.18300 101.41500 1.000 29.63000 783 GLU S N 1
ATOM 1596 C CA . GLU A 1 241 ? -2.71600 107.18500 100.55100 1.000 28.03000 783 GLU S CA 1
ATOM 1597 C C . GLU A 1 241 ? -1.84900 108.16600 101.33400 1.000 36.29000 783 GLU S C 1
ATOM 1598 O O . GLU A 1 241 ? -0.85800 108.67700 100.79300 1.000 30.30000 783 GLU S O 1
ATOM 1604 N N . ILE A 1 242 ? -2.20700 108.46400 102.58700 1.000 30.41000 784 ILE S N 1
ATOM 1605 C CA . ILE A 1 242 ? -1.28300 109.22500 103.43200 1.000 27.72000 784 ILE S CA 1
ATOM 1606 C C . ILE A 1 242 ? 0.05500 108.50100 103.51600 1.000 32.89000 784 ILE S C 1
ATOM 1607 O O . ILE A 1 242 ? 1.12300 109.10300 103.33100 1.000 28.98000 784 ILE S O 1
ATOM 1612 N N . ALA A 1 243 ? 0.01900 107.19100 103.78600 1.000 29.13000 785 ALA S N 1
ATOM 1613 C CA . ALA A 1 243 ? 1.27300 106.45500 103.95000 1.000 30.66000 785 ALA S CA 1
ATOM 1614 C C . ALA A 1 243 ? 2.03500 106.35300 102.63600 1.000 35.03000 785 ALA S C 1
ATOM 1615 O O . ALA A 1 243 ? 3.27200 106.44700 102.62300 1.000 31.32000 785 ALA S O 1
ATOM 1617 N N . ARG A 1 244 ? 1.32000 106.17300 101.52000 1.000 32.47000 786 ARG S N 1
ATOM 1618 C CA . ARG A 1 244 ? 1.97000 106.11000 100.21200 1.000 34.24000 786 ARG S CA 1
ATOM 1619 C C . ARG A 1 244 ? 2.65600 107.42100 99.86600 1.000 30.21000 786 ARG S C 1
ATOM 1620 O O . ARG A 1 244 ? 3.82200 107.43600 99.43000 1.000 31.61000 786 ARG S O 1
ATOM 1628 N N . GLN A 1 245 ? 1.93200 108.53800 100.00900 1.000 25.78000 787 GLN S N 1
ATOM 1629 C CA . GLN A 1 245 ? 2.48400 109.81800 99.57800 1.000 24.54000 787 GLN S CA 1
ATOM 1630 C C . GLN A 1 245 ? 3.62000 110.25900 100.49500 1.000 30.10000 787 GLN S C 1
ATOM 1631 O O . GLN A 1 245 ? 4.59800 110.85800 100.03000 1.000 31.44000 787 GLN S O 1
ATOM 1637 N N . LEU A 1 246 ? 3.51100 109.97800 101.79900 1.000 29.35000 788 LEU S N 1
ATOM 1638 C CA . LEU A 1 246 ? 4.62500 110.28800 102.69200 1.000 29.57000 788 LEU S CA 1
ATOM 1639 C C . LEU A 1 246 ? 5.82700 109.41100 102.38900 1.000 32.51000 788 LEU S C 1
ATOM 1640 O O . LEU A 1 246 ? 6.96800 109.85300 102.55200 1.000 30.18000 788 LEU S O 1
ATOM 1645 N N . THR A 1 247 ? 5.59000 108.16600 101.96700 1.000 31.86000 789 THR S N 1
ATOM 1646 C CA . THR A 1 247 ? 6.69900 107.28800 101.62100 1.000 32.84000 789 THR S CA 1
ATOM 1647 C C . THR A 1 247 ? 7.40700 107.78100 100.37000 1.000 36.28000 789 THR S C 1
ATOM 1648 O O . THR A 1 247 ? 8.64200 107.82400 100.33300 1.000 32.87000 789 THR S O 1
ATOM 1652 N N . LEU A 1 248 ? 6.64400 108.19900 99.35600 1.000 31.50000 790 LEU S N 1
ATOM 1653 C CA . LEU A 1 248 ? 7.24300 108.78500 98.16100 1.000 32.52000 790 LEU S CA 1
ATOM 1654 C C . LEU A 1 248 ? 8.03200 110.03400 98.50800 1.000 32.20000 790 LEU S C 1
ATOM 1655 O O . LEU A 1 248 ? 9.13800 110.24600 97.99200 1.000 36.28000 790 LEU S O 1
ATOM 1660 N N . LEU A 1 249 ? 7.46600 110.87900 99.37100 1.000 29.82000 791 LEU S N 1
ATOM 1661 C CA . LEU A 1 249 ? 8.13400 112.10800 99.77100 1.000 31.48000 791 LEU S CA 1
ATOM 1662 C C . LEU A 1 249 ? 9.42500 111.79500 100.52400 1.000 31.91000 791 LEU S C 1
ATOM 1663 O O . LEU A 1 249 ? 10.47700 112.36800 100.23800 1.000 33.45000 791 LEU S O 1
ATOM 1668 N N . GLU A 1 250 ? 9.35600 110.88400 101.49500 1.000 28.15000 792 GLU S N 1
ATOM 1669 C CA . GLU A 1 250 ? 10.53800 110.58000 102.29800 1.000 30.72000 792 GLU S CA 1
ATOM 1670 C C . GLU A 1 250 ? 11.57300 109.81600 101.48600 1.000 35.79000 792 GLU S C 1
ATOM 1671 O O . GLU A 1 250 ? 12.78300 109.99600 101.68700 1.000 29.52000 792 GLU S O 1
ATOM 1677 N N . SER A 1 251 ? 11.12400 108.95400 100.57000 1.000 32.39000 793 SER S N 1
ATOM 1678 C CA . SER A 1 251 ? 12.06400 108.29900 99.66900 1.000 31.93000 793 SER S CA 1
ATOM 1679 C C . SER A 1 251 ? 12.86500 109.33200 98.88400 1.000 39.53000 793 SER S C 1
ATOM 1680 O O . SER A 1 251 ? 14.10000 109.25400 98.80800 1.000 38.69000 793 SER S O 1
ATOM 1683 N N . ASP A 1 252 ? 12.18400 110.33500 98.33100 1.000 31.19000 794 ASP S N 1
ATOM 1684 C CA . ASP A 1 252 ? 12.87900 111.37200 97.57100 1.000 35.67000 794 ASP S CA 1
ATOM 1685 C C . ASP A 1 252 ? 13.84700 112.16200 98.44700 1.000 41.67000 794 ASP S C 1
ATOM 1686 O O . ASP A 1 252 ? 14.98100 112.44000 98.03800 1.000 37.57000 794 ASP S O 1
ATOM 1691 N N . LEU A 1 253 ? 13.40400 112.56700 99.64400 1.000 36.92000 795 LEU S N 1
ATOM 1692 C CA . LEU A 1 253 ? 14.27600 113.34600 100.52800 1.000 33.56000 795 LEU S CA 1
ATOM 1693 C C . LEU A 1 253 ? 15.50300 112.54700 100.94000 1.000 31.38000 795 LEU S C 1
ATOM 1694 O O . LEU A 1 253 ? 16.60900 113.09500 101.01200 1.000 33.72000 795 LEU S O 1
ATOM 1699 N N . TYR A 1 254 ? 15.32500 111.25200 101.21800 1.000 29.86000 796 TYR S N 1
ATOM 1700 C CA . TYR A 1 254 ? 16.44300 110.38100 101.58100 1.000 36.52000 796 TYR S CA 1
ATOM 1701 C C . TYR A 1 254 ? 17.44500 110.26200 100.43400 1.000 40.67000 796 TYR S C 1
ATOM 1702 O O . TYR A 1 254 ? 18.66600 110.35600 100.63700 1.000 33.30000 796 TYR S O 1
ATOM 1711 N N . ARG A 1 255 ? 16.94200 110.04100 99.21700 1.000 32.45000 797 ARG S N 1
ATOM 1712 C CA . ARG A 1 255 ? 17.81100 109.84400 98.06400 1.000 40.30000 797 ARG S CA 1
ATOM 1713 C C . ARG A 1 255 ? 18.59800 111.09700 97.70300 1.000 35.97000 797 ARG S C 1
ATOM 1714 O O . ARG A 1 255 ? 19.66200 110.98700 97.08500 1.000 36.19000 797 ARG S O 1
ATOM 1722 N N . ALA A 1 256 ? 18.11500 112.27600 98.08800 1.000 31.41000 798 ALA S N 1
ATOM 1723 C CA . ALA A 1 256 ? 18.77700 113.53000 97.74600 1.000 34.44000 798 ALA S CA 1
ATOM 1724 C C . ALA A 1 256 ? 19.94500 113.89500 98.66300 1.000 37.60000 798 ALA S C 1
ATOM 1725 O O . ALA A 1 256 ? 20.64600 114.86600 98.36500 1.000 33.67000 798 ALA S O 1
ATOM 1727 N N . VAL A 1 257 ? 20.16400 113.19100 99.77100 1.000 34.94000 799 VAL S N 1
ATOM 1728 C CA . VAL A 1 257 ? 21.22200 113.59300 100.70100 1.000 28.88000 799 VAL S CA 1
ATOM 1729 C C . VAL A 1 257 ? 22.57700 113.14500 100.15800 1.000 34.16000 799 VAL S C 1
ATOM 1730 O O . VAL A 1 257 ? 22.81700 111.94700 99.97200 1.000 38.11000 799 VAL S O 1
ATOM 1734 N N . GLN A 1 258 ? 23.47600 114.09900 99.94900 1.000 34.00000 800 GLN S N 1
ATOM 1735 C CA . GLN A 1 258 ? 24.84100 113.72400 99.56300 1.000 39.50000 800 GLN S CA 1
ATOM 1736 C C . GLN A 1 258 ? 25.66300 113.38500 100.80600 1.000 39.69000 800 GLN S C 1
ATOM 1737 O O . GLN A 1 258 ? 25.55100 114.07500 101.81800 1.000 34.44000 800 GLN S O 1
ATOM 1743 N N . PRO A 1 259 ? 26.50500 112.34100 100.75500 1.000 39.13000 801 PRO S N 1
ATOM 1744 C CA . PRO A 1 259 ? 27.34600 112.01800 101.92500 1.000 42.30000 801 PRO S CA 1
ATOM 1745 C C . PRO A 1 259 ? 28.08900 113.20400 102.53800 1.000 41.28000 801 PRO S C 1
ATOM 1746 O O . PRO A 1 259 ? 28.19200 113.27500 103.76800 1.000 34.80000 801 PRO S O 1
ATOM 1750 N N . SER A 1 260 ? 28.57600 114.15400 101.73500 1.000 31.28000 802 SER S N 1
ATOM 1751 C CA . SER A 1 260 ? 29.34400 115.26400 102.30200 1.000 33.99000 802 SER S CA 1
ATOM 1752 C C . SER A 1 260 ? 28.50900 116.21300 103.14800 1.000 41.32000 802 SER S C 1
ATOM 1753 O O . SER A 1 260 ? 29.07400 116.94400 103.97000 1.000 32.29000 802 SER S O 1
ATOM 1756 N N . GLU A 1 261 ? 27.18700 116.25600 102.94100 1.000 30.30000 803 GLU S N 1
ATOM 1757 C CA . GLU A 1 261 ? 26.33200 117.03000 103.83000 1.000 25.34000 803 GLU S CA 1
ATOM 1758 C C . GLU A 1 261 ? 26.38700 116.50700 105.25700 1.000 31.52000 803 GLU S C 1
ATOM 1759 O O . GLU A 1 261 ? 25.97300 117.21400 106.18800 1.000 31.35000 803 GLU S O 1
ATOM 1765 N N . LEU A 1 262 ? 26.87000 115.28300 105.44500 1.000 26.42000 804 LEU S N 1
ATOM 1766 C CA . LEU A 1 262 ? 26.90800 114.63500 106.74800 1.000 34.68000 804 LEU S CA 1
ATOM 1767 C C . LEU A 1 262 ? 28.26700 114.71800 107.44100 1.000 34.29000 804 LEU S C 1
ATOM 1768 O O . LEU A 1 262 ? 28.39600 114.22100 108.55900 1.000 35.96000 804 LEU S O 1
ATOM 1773 N N . VAL A 1 263 ? 29.26900 115.33300 106.82200 1.000 32.85000 805 VAL S N 1
ATOM 1774 C CA . VAL A 1 263 ? 30.64700 115.28900 107.32000 1.000 33.38000 805 VAL S CA 1
ATOM 1775 C C . VAL A 1 263 ? 30.95400 116.53700 108.13500 1.000 36.36000 805 VAL S C 1
ATOM 1776 O O . VAL A 1 263 ? 30.58300 117.65500 107.75200 1.000 35.76000 805 VAL S O 1
ATOM 1780 N N . GLY A 1 264 ? 31.65900 116.35200 109.25100 1.000 41.85000 806 GLY S N 1
ATOM 1781 C CA . GLY A 1 264 ? 32.10500 117.48800 110.03900 1.000 39.21000 806 GLY S CA 1
ATOM 1782 C C . GLY A 1 264 ? 30.98600 118.27600 110.68500 1.000 41.35000 806 GLY S C 1
ATOM 1783 O O . GLY A 1 264 ? 31.15500 119.47200 110.94400 1.000 40.73000 806 GLY S O 1
ATOM 1784 N N . SER A 1 265 ? 29.83400 117.64400 110.93500 1.000 40.67000 807 SER S N 1
ATOM 1785 C CA . SER A 1 265 ? 28.70900 118.30600 111.60700 1.000 35.57000 807 SER S CA 1
ATOM 1786 C C . SER A 1 265 ? 28.32800 119.60500 110.90100 1.000 44.42000 807 SER S C 1
ATOM 1787 O O . SER A 1 265 ? 27.88200 120.57100 111.52400 1.000 47.01000 807 SER S O 1
ATOM 1790 N N . VAL A 1 266 ? 28.49500 119.62800 109.57700 1.000 40.22000 808 VAL S N 1
ATOM 1791 C CA . VAL A 1 266 ? 28.34900 120.87000 108.83900 1.000 43.33000 808 VAL S CA 1
ATOM 1792 C C . VAL A 1 266 ? 26.89900 121.35400 108.82500 1.000 46.17000 808 VAL S C 1
ATOM 1793 O O . VAL A 1 266 ? 26.64600 122.54200 108.58500 1.000 46.06000 808 VAL S O 1
ATOM 1797 N N . TRP A 1 267 ? 25.93100 120.48300 109.12900 1.000 42.33000 809 TRP S N 1
ATOM 1798 C CA . TRP A 1 267 ? 24.54200 120.92600 109.15700 1.000 39.00000 809 TRP S CA 1
ATOM 1799 C C . TRP A 1 267 ? 24.17400 121.66200 110.43900 1.000 54.70000 809 TRP S C 1
ATOM 1800 O O . TRP A 1 267 ? 23.07800 122.23400 110.50900 1.000 51.22000 809 TRP S O 1
ATOM 1811 N N . THR A 1 268 ? 25.05000 121.66700 111.44500 1.000 45.75000 810 THR S N 1
ATOM 1812 C CA . THR A 1 268 ? 24.82900 122.43600 112.66500 1.000 53.75000 810 THR S CA 1
ATOM 1813 C C . THR A 1 268 ? 25.65200 123.71900 112.70600 1.000 61.07000 810 THR S C 1
ATOM 1814 O O . THR A 1 268 ? 25.82000 124.30200 113.78200 1.000 63.60000 810 THR S O 1
ATOM 1818 N N . LYS A 1 269 ? 26.15900 124.17400 111.56200 1.000 62.80000 811 LYS S N 1
ATOM 1819 C CA . LYS A 1 269 ? 27.12400 125.26500 111.49900 1.000 65.68000 811 LYS S CA 1
ATOM 1820 C C . LYS A 1 269 ? 26.58100 126.41100 110.64100 1.000 71.32000 811 LYS S C 1
ATOM 1821 O O . LYS A 1 269 ? 25.42500 126.41200 110.21600 1.000 61.70000 811 LYS S O 1
ATOM 1827 N N . GLU A 1 270 ? 27.46300 127.36900 110.34600 1.000 61.58000 812 GLU S N 1
ATOM 1828 C CA . GLU A 1 270 ? 27.02800 128.69300 109.91100 1.000 68.04000 812 GLU S CA 1
ATOM 1829 C C . GLU A 1 270 ? 26.49800 128.68900 108.47900 1.000 66.24000 812 GLU S C 1
ATOM 1830 O O . GLU A 1 270 ? 25.49600 129.35200 108.18500 1.000 85.84000 812 GLU S O 1
ATOM 1836 N N . ASP A 1 271 ? 27.14700 127.96200 107.57000 1.000 58.22000 813 ASP S N 1
ATOM 1837 C CA . ASP A 1 271 ? 26.70500 127.89000 106.18000 1.000 67.65000 813 ASP S CA 1
ATOM 1838 C C . ASP A 1 271 ? 25.82700 126.66800 105.90700 1.000 54.62000 813 ASP S C 1
ATOM 1839 O O . ASP A 1 271 ? 25.78200 126.16900 104.77500 1.000 53.24000 813 ASP S O 1
ATOM 1844 N N . LYS A 1 272 ? 25.10500 126.19600 106.92500 1.000 60.87000 814 LYS S N 1
ATOM 1845 C CA . LYS A 1 272 ? 24.41900 124.91100 106.82500 1.000 52.74000 814 LYS S CA 1
ATOM 1846 C C . LYS A 1 272 ? 23.41800 124.87300 105.67700 1.000 37.43000 814 LYS S C 1
ATOM 1847 O O . LYS A 1 272 ? 23.22400 123.81500 105.07000 1.000 43.20000 814 LYS S O 1
ATOM 1853 N N . GLU A 1 273 ? 22.79700 126.00700 105.33700 1.000 43.44000 815 GLU S N 1
ATOM 1854 C CA . GLU A 1 273 ? 21.77900 125.98000 104.29400 1.000 46.11000 815 GLU S CA 1
ATOM 1855 C C . GLU A 1 273 ? 22.37500 125.74500 102.91800 1.000 55.38000 815 GLU S C 1
ATOM 1856 O O . GLU A 1 273 ? 21.66100 125.28200 102.02000 1.000 50.99000 815 GLU S O 1
ATOM 1862 N N . ILE A 1 274 ? 23.66000 126.05000 102.74100 1.000 51.20000 816 ILE S N 1
ATOM 1863 C CA . ILE A 1 274 ? 24.35000 125.82700 101.47600 1.000 49.64000 816 ILE S CA 1
ATOM 1864 C C . ILE A 1 274 ? 25.03200 124.46800 101.46200 1.000 42.64000 816 ILE S C 1
ATOM 1865 O O . ILE A 1 274 ? 25.02400 123.77000 100.44200 1.000 44.66000 816 ILE S O 1
ATOM 1870 N N . ASN A 1 275 ? 25.60400 124.06700 102.59800 1.000 42.14000 817 ASN S N 1
ATOM 1871 C CA . ASN A 1 275 ? 26.40100 122.84900 102.65400 1.000 39.76000 817 ASN S CA 1
ATOM 1872 C C . ASN A 1 275 ? 25.58300 121.59200 102.90700 1.000 45.64000 817 ASN S C 1
ATOM 1873 O O . ASN A 1 275 ? 26.00600 120.50100 102.50100 1.000 40.63000 817 ASN S O 1
ATOM 1878 N N . SER A 1 276 ? 24.42900 121.71300 103.56900 1.000 42.49000 818 SER S N 1
ATOM 1879 C CA . SER A 1 276 ? 23.61200 120.54600 103.89200 1.000 33.45000 818 SER S CA 1
ATOM 1880 C C . SER A 1 276 ? 22.13300 120.76000 103.58000 1.000 38.17000 818 SER S C 1
ATOM 1881 O O . SER A 1 276 ? 21.29500 120.47500 104.44300 1.000 34.43000 818 SER S O 1
ATOM 1884 N N . PRO A 1 277 ? 21.76000 121.23800 102.38300 1.000 45.04000 819 PRO S N 1
ATOM 1885 C CA . PRO A 1 277 ? 20.33900 121.57200 102.16400 1.000 38.60000 819 PRO S CA 1
ATOM 1886 C C . PRO A 1 277 ? 19.42900 120.35800 102.14900 1.000 33.81000 819 PRO S C 1
ATOM 1887 O O . PRO A 1 277 ? 18.29100 120.43300 102.64200 1.000 35.59000 819 PRO S O 1
ATOM 1891 N N . ASN A 1 278 ? 19.88600 119.24500 101.57600 1.000 32.45000 820 ASN S N 1
ATOM 1892 C CA . ASN A 1 278 ? 19.03900 118.06100 101.50400 1.000 35.63000 820 ASN S CA 1
ATOM 1893 C C . ASN A 1 278 ? 18.95100 117.36800 102.85700 1.000 38.45000 820 ASN S C 1
ATOM 1894 O O . ASN A 1 278 ? 17.88400 116.86500 103.23500 1.000 32.28000 820 ASN S O 1
ATOM 1899 N N . LEU A 1 279 ? 20.06800 117.31000 103.58600 1.000 31.76000 821 LEU S N 1
ATOM 1900 C CA . LEU A 1 279 ? 20.03000 116.79000 104.94600 1.000 27.83000 821 LEU S CA 1
ATOM 1901 C C . LEU A 1 279 ? 19.06700 117.60000 105.80500 1.000 29.14000 821 LEU S C 1
ATOM 1902 O O . LEU A 1 279 ? 18.22400 117.03500 106.50900 1.000 29.44000 821 LEU S O 1
ATOM 1907 N N . LEU A 1 280 ? 19.16200 118.93300 105.74000 1.000 29.91000 822 LEU S N 1
ATOM 1908 C CA . LEU A 1 280 ? 18.30000 119.77200 106.56500 1.000 30.02000 822 LEU S CA 1
ATOM 1909 C C . LEU A 1 280 ? 16.83600 119.57500 106.21600 1.000 37.64000 822 LEU S C 1
ATOM 1910 O O . LEU A 1 280 ? 15.97400 119.63500 107.09800 1.000 32.01000 822 LEU S O 1
ATOM 1915 N N . LYS A 1 281 ? 16.53700 119.38000 104.92800 1.000 32.87000 823 LYS S N 1
ATOM 1916 C CA . LYS A 1 281 ? 15.15800 119.13200 104.51100 1.000 36.18000 823 LYS S CA 1
ATOM 1917 C C . LYS A 1 281 ? 14.64000 117.83200 105.11500 1.000 33.16000 823 LYS S C 1
ATOM 1918 O O . LYS A 1 281 ? 13.48700 117.75700 105.55700 1.000 32.16000 823 LYS S O 1
ATOM 1924 N N . MET A 1 282 ? 15.48200 116.79300 105.12100 1.000 30.05000 824 MET S N 1
ATOM 1925 C CA . MET A 1 282 ? 15.12700 115.50600 105.72100 1.000 33.20000 824 MET S CA 1
ATOM 1926 C C . MET A 1 282 ? 14.81200 115.65500 107.20700 1.000 33.49000 824 MET S C 1
ATOM 1927 O O . MET A 1 282 ? 13.75400 115.21700 107.67900 1.000 31.32000 824 MET S O 1
ATOM 1932 N N . ILE A 1 283 ? 15.72600 116.28100 107.95800 1.000 31.17000 825 ILE S N 1
ATOM 1933 C CA . ILE A 1 283 ? 15.56300 116.42500 109.40500 1.000 31.23000 825 ILE S CA 1
ATOM 1934 C C . ILE A 1 283 ? 14.33300 117.25400 109.72600 1.000 32.36000 825 ILE S C 1
ATOM 1935 O O . ILE A 1 283 ? 13.55300 116.92600 110.63600 1.000 28.10000 825 ILE S O 1
ATOM 1940 N N . ARG A 1 284 ? 14.14700 118.35200 108.99000 1.000 29.17000 826 ARG S N 1
ATOM 1941 C CA . ARG A 1 284 ? 13.01300 119.22500 109.26200 1.000 30.04000 826 ARG S CA 1
ATOM 1942 C C . ARG A 1 284 ? 11.69600 118.57000 108.87200 1.000 31.22000 826 ARG S C 1
ATOM 1943 O O . ARG A 1 284 ? 10.66800 118.83300 109.50400 1.000 29.61000 826 ARG S O 1
ATOM 1951 N N . HIS A 1 285 ? 11.69500 117.73700 107.83400 1.000 28.73000 827 HIS S N 1
ATOM 1952 C CA . HIS A 1 285 ? 10.47800 116.99200 107.53400 1.000 29.81000 827 HIS S CA 1
ATOM 1953 C C . HIS A 1 285 ? 10.14400 116.03400 108.66800 1.000 32.76000 827 HIS S C 1
ATOM 1954 O O . HIS A 1 285 ? 8.98200 115.91800 109.07600 1.000 29.99000 827 HIS S O 1
ATOM 1961 N N . THR A 1 286 ? 11.15500 115.34300 109.19400 1.000 27.42000 828 THR S N 1
ATOM 1962 C CA . THR A 1 286 ? 10.90500 114.40100 110.27900 1.000 29.64000 828 THR S CA 1
ATOM 1963 C C . THR A 1 286 ? 10.39700 115.12000 111.52000 1.000 31.62000 828 THR S C 1
ATOM 1964 O O . THR A 1 286 ? 9.45200 114.65700 112.17100 1.000 31.10000 828 THR S O 1
ATOM 1968 N N . THR A 1 287 ? 10.98700 116.27400 111.84700 1.000 26.20000 829 THR S N 1
ATOM 1969 C CA . THR A 1 287 ? 10.47500 117.06900 112.95700 1.000 27.83000 829 THR S CA 1
ATOM 1970 C C . THR A 1 287 ? 9.03200 117.49400 112.71600 1.000 28.27000 829 THR S C 1
ATOM 1971 O O . THR A 1 287 ? 8.16900 117.30100 113.57600 1.000 27.38000 829 THR S O 1
ATOM 1975 N N . ASN A 1 288 ? 8.75800 118.09400 111.55300 1.000 27.40000 830 ASN S N 1
ATOM 1976 C CA . ASN A 1 288 ? 7.42600 118.64900 111.31100 1.000 30.81000 830 ASN S CA 1
ATOM 1977 C C . ASN A 1 288 ? 6.36500 117.56000 111.29600 1.000 30.35000 830 ASN S C 1
ATOM 1978 O O . ASN A 1 288 ? 5.25600 117.75700 111.81100 1.000 31.07000 830 ASN S O 1
ATOM 1983 N N . LEU A 1 289 ? 6.67200 116.40800 110.69500 1.000 26.29000 831 LEU S N 1
ATOM 1984 C CA . LEU A 1 289 ? 5.66200 115.35300 110.62500 1.000 29.17000 831 LEU S CA 1
ATOM 1985 C C . LEU A 1 289 ? 5.40600 114.75000 111.99900 1.000 29.70000 831 LEU S C 1
ATOM 1986 O O . LEU A 1 289 ? 4.25200 114.48900 112.36000 1.000 27.42000 831 LEU S O 1
ATOM 1991 N N . THR A 1 290 ? 6.47100 114.49800 112.76900 1.000 27.01000 832 THR S N 1
ATOM 1992 C CA . THR A 1 290 ? 6.30500 113.95500 114.11500 1.000 30.12000 832 THR S CA 1
ATOM 1993 C C . THR A 1 290 ? 5.49900 114.90400 114.98000 1.000 26.06000 832 THR S C 1
ATOM 1994 O O . THR A 1 290 ? 4.58000 114.48800 115.69600 1.000 27.44000 832 THR S O 1
ATOM 1998 N N . LEU A 1 291 ? 5.82400 116.19600 114.91900 1.000 23.50000 833 LEU S N 1
ATOM 1999 C CA . LEU A 1 291 ? 5.09400 117.15900 115.73400 1.000 23.73000 833 LEU S CA 1
ATOM 2000 C C . LEU A 1 291 ? 3.66300 117.32700 115.23500 1.000 27.85000 833 LEU S C 1
ATOM 2001 O O . LEU A 1 291 ? 2.76000 117.59200 116.03100 1.000 25.50000 833 LEU S O 1
ATOM 2006 N N . TRP A 1 292 ? 3.44600 117.17800 113.92700 1.000 23.43000 834 TRP S N 1
ATOM 2007 C CA . TRP A 1 292 ? 2.08600 117.24900 113.39500 1.000 27.20000 834 TRP S CA 1
ATOM 2008 C C . TRP A 1 292 ? 1.22900 116.09600 113.91500 1.000 25.39000 834 TRP S C 1
ATOM 2009 O O . TRP A 1 292 ? 0.04200 116.28900 114.23600 1.000 28.11000 834 TRP S O 1
ATOM 2020 N N . PHE A 1 293 ? 1.79600 114.88400 113.98500 1.000 25.55000 835 PHE S N 1
ATOM 2021 C CA . PHE A 1 293 ? 1.07600 113.76600 114.60500 1.000 31.75000 835 PHE S CA 1
ATOM 2022 C C . PHE A 1 293 ? 0.69700 114.09900 116.04600 1.000 29.07000 835 PHE S C 1
ATOM 2023 O O . PHE A 1 293 ? -0.45100 113.90200 116.46500 1.000 26.43000 835 PHE S O 1
ATOM 2031 N N . GLU A 1 294 ? 1.66000 114.58800 116.82900 1.000 23.84000 836 GLU S N 1
ATOM 2032 C CA . GLU A 1 294 ? 1.37900 114.93500 118.21900 1.000 26.35000 836 GLU S CA 1
ATOM 2033 C C . GLU A 1 294 ? 0.32400 116.02600 118.29900 1.000 26.29000 836 GLU S C 1
ATOM 2034 O O . GLU A 1 294 ? -0.58900 115.97400 119.13900 1.000 26.22000 836 GLU S O 1
ATOM 2040 N N . LYS A 1 295 ? 0.42500 117.01600 117.41700 1.000 25.44000 837 LYS S N 1
ATOM 2041 C CA . LYS A 1 295 ? -0.53400 118.11400 117.42400 1.000 25.48000 837 LYS S CA 1
ATOM 2042 C C . LYS A 1 295 ? -1.94100 117.62000 117.09600 1.000 28.58000 837 LYS S C 1
ATOM 2043 O O . LYS A 1 295 ? -2.91100 118.06700 117.71100 1.000 27.29000 837 LYS S O 1
ATOM 2049 N N . CYS A 1 296 ? -2.07600 116.72900 116.10200 1.000 28.87000 838 CYS S N 1
ATOM 2050 C CA . CYS A 1 296 ? -3.39400 116.19900 115.75900 1.000 29.35000 838 CYS S CA 1
ATOM 2051 C C . CYS A 1 296 ? -4.00300 115.47100 116.94600 1.000 26.62000 838 CYS S C 1
ATOM 2052 O O . CYS A 1 296 ? -5.21900 115.54300 117.18500 1.000 31.70000 838 CYS S O 1
ATOM 2055 N N . ILE A 1 297 ? -3.16900 114.76800 117.70500 1.000 23.37000 839 ILE S N 1
ATOM 2056 C CA . ILE A 1 297 ? -3.64800 114.02100 118.86800 1.000 24.35000 839 ILE S CA 1
ATOM 2057 C C . ILE A 1 297 ? -4.09800 114.97200 119.97700 1.000 27.41000 839 ILE S C 1
ATOM 2058 O O . ILE A 1 297 ? -5.27300 114.97700 120.35900 1.000 27.84000 839 ILE S O 1
ATOM 2063 N N . VAL A 1 298 ? -3.18200 115.79100 120.51800 1.000 27.39000 840 VAL S N 1
ATOM 2064 C CA . VAL A 1 298 ? -3.54500 116.54500 121.72600 1.000 27.32000 840 VAL S CA 1
ATOM 2065 C C . VAL A 1 298 ? -4.50700 117.70100 121.44500 1.000 29.16000 840 VAL S C 1
ATOM 2066 O O . VAL A 1 298 ? -5.22800 118.12600 122.35900 1.000 31.09000 840 VAL S O 1
ATOM 2070 N N . GLU A 1 299 ? -4.56200 118.22200 120.21600 1.000 27.03000 841 GLU S N 1
ATOM 2071 C CA . GLU A 1 299 ? -5.55400 119.25500 119.92900 1.000 29.15000 841 GLU S CA 1
ATOM 2072 C C . GLU A 1 299 ? -6.94300 118.68200 119.68700 1.000 33.61000 841 GLU S C 1
ATOM 2073 O O . GLU A 1 299 ? -7.90000 119.45400 119.53100 1.000 33.90000 841 GLU S O 1
ATOM 2079 N N . THR A 1 300 ? -7.07800 117.35700 119.66300 1.000 28.78000 842 THR S N 1
ATOM 2080 C CA . THR A 1 300 ? -8.39200 116.70600 119.62700 1.000 29.71000 842 THR S CA 1
ATOM 2081 C C . THR A 1 300 ? -8.82700 116.45100 121.07700 1.000 30.36000 842 THR S C 1
ATOM 2082 O O . THR A 1 300 ? -8.44000 115.45100 121.69000 1.000 30.84000 842 THR S O 1
ATOM 2086 N N . GLU A 1 301 ? -9.62300 117.36000 121.64700 1.000 28.31000 843 GLU S N 1
ATOM 2087 C CA . GLU A 1 301 ? -9.89100 117.28200 123.08400 1.000 33.07000 843 GLU S CA 1
ATOM 2088 C C . GLU A 1 301 ? -10.92300 116.20600 123.43300 1.000 33.97000 843 GLU S C 1
ATOM 2089 O O . GLU A 1 301 ? -10.85300 115.61100 124.51800 1.000 31.50000 843 GLU S O 1
ATOM 2095 N N . ASN A 1 302 ? -11.86700 115.93700 122.53800 1.000 33.09000 844 ASN S N 1
ATOM 2096 C CA . ASN A 1 302 ? -12.88100 114.91400 122.79400 1.000 32.73000 844 ASN S CA 1
ATOM 2097 C C . ASN A 1 302 ? -12.23600 113.53000 122.76700 1.000 33.57000 844 ASN S C 1
ATOM 2098 O O . ASN A 1 302 ? -11.49800 113.19900 121.83600 1.000 32.15000 844 ASN S O 1
ATOM 2103 N N . LEU A 1 303 ? -12.51100 112.72000 123.79500 1.000 29.87000 845 LEU S N 1
ATOM 2104 C CA . LEU A 1 303 ? -11.81700 111.44200 123.94600 1.000 33.39000 845 LEU S CA 1
ATOM 2105 C C . LEU A 1 303 ? -12.07900 110.50600 122.76900 1.000 32.09000 845 LEU S C 1
ATOM 2106 O O . LEU A 1 303 ? -11.14900 109.90100 122.21800 1.000 31.53000 845 LEU S O 1
ATOM 2111 N N . GLU A 1 304 ? -13.34300 110.34600 122.37700 1.000 31.69000 846 GLU S N 1
ATOM 2112 C CA . GLU A 1 304 ? -13.64000 109.41500 121.29000 1.000 28.70000 846 GLU S CA 1
ATOM 2113 C C . GLU A 1 304 ? -12.97600 109.85600 119.99000 1.000 26.39000 846 GLU S C 1
ATOM 2114 O O . GLU A 1 304 ? -12.48400 109.02400 119.21800 1.000 30.52000 846 GLU S O 1
ATOM 2120 N N . GLU A 1 305 ? -12.97700 111.16000 119.70800 1.000 26.22000 847 GLU S N 1
ATOM 2121 C CA . GLU A 1 305 ? -12.30800 111.61400 118.49400 1.000 26.19000 847 GLU S CA 1
ATOM 2122 C C . GLU A 1 305 ? -10.80100 111.38500 118.59000 1.000 25.10000 847 GLU S C 1
ATOM 2123 O O . GLU A 1 305 ? -10.15800 111.00700 117.60300 1.000 28.24000 847 GLU S O 1
ATOM 2129 N N . ARG A 1 306 ? -10.22900 111.59000 119.77300 1.000 29.27000 848 ARG S N 1
ATOM 2130 C CA . ARG A 1 306 ? -8.77900 111.43800 119.89700 1.000 27.17000 848 ARG S CA 1
ATOM 2131 C C . ARG A 1 306 ? -8.36000 109.97900 119.76600 1.000 30.33000 848 ARG S C 1
ATOM 2132 O O . ARG A 1 306 ? -7.27900 109.68200 119.23600 1.000 27.50000 848 ARG S O 1
ATOM 2140 N N . VAL A 1 307 ? -9.18900 109.05600 120.24700 1.000 30.04000 849 VAL S N 1
ATOM 2141 C CA . VAL A 1 307 ? -8.92500 107.63700 120.01800 1.000 28.16000 849 VAL S CA 1
ATOM 2142 C C . VAL A 1 307 ? -8.94400 107.33900 118.52700 1.000 26.86000 849 VAL S C 1
ATOM 2143 O O . VAL A 1 307 ? -8.09600 106.59600 118.01400 1.000 29.41000 849 VAL S O 1
ATOM 2147 N N . ALA A 1 308 ? -9.88600 107.94400 117.79400 1.000 26.46000 850 ALA S N 1
ATOM 2148 C CA . ALA A 1 308 ? -9.90900 107.74200 116.34700 1.000 26.09000 850 ALA S CA 1
ATOM 2149 C C . ALA A 1 308 ? -8.64800 108.30200 115.67700 1.000 24.10000 850 ALA S C 1
ATOM 2150 O O . ALA A 1 308 ? -8.17700 107.74900 114.68000 1.000 26.47000 850 ALA S O 1
ATOM 2152 N N . VAL A 1 309 ? -8.12000 109.43000 116.17800 1.000 27.64000 851 VAL S N 1
ATOM 2153 C CA . VAL A 1 309 ? -6.88000 110.00500 115.61900 1.000 25.85000 851 VAL S CA 1
ATOM 2154 C C . VAL A 1 309 ? -5.70400 109.06400 115.85300 1.000 26.13000 851 VAL S C 1
ATOM 2155 O O . VAL A 1 309 ? -4.93000 108.74800 114.93300 1.000 27.57000 851 VAL S O 1
ATOM 2159 N N . VAL A 1 310 ? -5.54300 108.60700 117.09700 1.000 25.05000 852 VAL S N 1
ATOM 2160 C CA . VAL A 1 310 ? -4.43700 107.70100 117.42200 1.000 25.47000 852 VAL S CA 1
ATOM 2161 C C . VAL A 1 310 ? -4.56300 106.39100 116.63800 1.000 28.33000 852 VAL S C 1
ATOM 2162 O O . VAL A 1 310 ? -3.57400 105.87000 116.10200 1.000 27.48000 852 VAL S O 1
ATOM 2166 N N A SER A 1 311 ? -5.77700 105.84300 116.55300 0.420 27.91000 853 SER S N 1
ATOM 2167 N N B SER A 1 311 ? -5.77600 105.82400 116.58000 0.580 27.22000 853 SER S N 1
ATOM 2168 C CA A SER A 1 311 ? -5.97700 104.61300 115.79000 0.420 26.72000 853 SER S CA 1
ATOM 2169 C CA B SER A 1 311 ? -6.00400 104.61700 115.78300 0.580 26.69000 853 SER S CA 1
ATOM 2170 C C A SER A 1 311 ? -5.63600 104.80900 114.31700 0.420 28.54000 853 SER S C 1
ATOM 2171 C C B SER A 1 311 ? -5.60600 104.82600 114.32900 0.580 28.53000 853 SER S C 1
ATOM 2172 O O A SER A 1 311 ? -5.07800 103.90900 113.67900 0.420 29.33000 853 SER S O 1
ATOM 2173 O O B SER A 1 311 ? -4.99700 103.94500 113.71100 0.580 29.14000 853 SER S O 1
ATOM 2178 N N . ARG A 1 312 ? -5.97000 105.97500 113.75400 1.000 26.75000 854 ARG S N 1
ATOM 2179 C CA . ARG A 1 312 ? -5.66200 106.21300 112.34700 1.000 25.09000 854 ARG S CA 1
ATOM 2180 C C . ARG A 1 312 ? -4.15700 106.29700 112.13000 1.000 27.95000 854 ARG S C 1
ATOM 2181 O O . ARG A 1 312 ? -3.63600 105.79200 111.12700 1.000 26.51000 854 ARG S O 1
ATOM 2189 N N . ILE A 1 313 ? -3.44200 106.92400 113.06600 1.000 27.92000 855 ILE S N 1
ATOM 2190 C CA . ILE A 1 313 ? -1.98800 107.01300 112.94200 1.000 24.81000 855 ILE S CA 1
ATOM 2191 C C . ILE A 1 313 ? -1.35400 105.62600 113.03400 1.000 27.70000 855 ILE S C 1
ATOM 2192 O O . ILE A 1 313 ? -0.36600 105.33200 112.34100 1.000 27.14000 855 ILE S O 1
ATOM 2197 N N . ILE A 1 314 ? -1.92600 104.73800 113.85000 1.000 29.91000 856 ILE S N 1
ATOM 2198 C CA . ILE A 1 314 ? -1.41500 103.36700 113.88100 1.000 30.33000 856 ILE S CA 1
ATOM 2199 C C . ILE A 1 314 ? -1.71000 102.65500 112.56300 1.000 28.62000 856 ILE S C 1
ATOM 2200 O O . ILE A 1 314 ? -0.91300 101.83300 112.09900 1.000 33.04000 856 ILE S O 1
ATOM 2205 N N . GLU A 1 315 ? -2.83200 102.97300 111.91000 1.000 30.61000 857 GLU S N 1
ATOM 2206 C CA . GLU A 1 315 ? -3.07700 102.38600 110.59500 1.000 30.79000 857 GLU S CA 1
ATOM 2207 C C . GLU A 1 315 ? -2.07300 102.88700 109.56500 1.000 31.76000 857 GLU S C 1
ATOM 2208 O O . GLU A 1 315 ? -1.57900 102.10800 108.74200 1.000 31.92000 857 GLU S O 1
ATOM 2214 N N . ILE A 1 316 ? -1.76900 104.18400 109.58300 1.000 29.99000 858 ILE S N 1
ATOM 2215 C CA . ILE A 1 316 ? -0.71300 104.70700 108.71800 1.000 28.56000 858 ILE S CA 1
ATOM 2216 C C . ILE A 1 316 ? 0.60800 103.99500 109.00200 1.000 31.35000 858 ILE S C 1
ATOM 2217 O O . ILE A 1 316 ? 1.34300 103.61300 108.07900 1.000 32.00000 858 ILE S O 1
ATOM 2222 N N . LEU A 1 317 ? 0.91700 103.78700 110.28200 1.000 34.20000 859 LEU S N 1
ATOM 2223 C CA . LEU A 1 317 ? 2.09600 103.01100 110.66600 1.000 35.38000 859 LEU S CA 1
ATOM 2224 C C . LEU A 1 317 ? 2.09400 101.62800 110.01500 1.000 33.87000 859 LEU S C 1
ATOM 2225 O O . LEU A 1 317 ? 3.10800 101.18300 109.46600 1.000 31.66000 859 LEU S O 1
ATOM 2230 N N . GLN A 1 318 ? 0.95100 100.93300 110.07000 1.000 31.69000 860 GLN S N 1
ATOM 2231 C CA . GLN A 1 318 ? 0.86900 99.59300 109.49000 1.000 30.43000 860 GLN S CA 1
ATOM 2232 C C . GLN A 1 318 ? 1.19600 99.60900 108.00600 1.000 31.66000 860 GLN S C 1
ATOM 2233 O O . GLN A 1 318 ? 1.85800 98.69300 107.49800 1.000 36.03000 860 GLN S O 1
ATOM 2239 N N . VAL A 1 319 ? 0.75700 100.64700 107.28800 1.000 30.06000 861 VAL S N 1
ATOM 2240 C CA . VAL A 1 319 ? 1.05800 100.72200 105.86400 1.000 31.42000 861 VAL S CA 1
ATOM 2241 C C . VAL A 1 319 ? 2.52600 101.07900 105.64300 1.000 33.69000 861 VAL S C 1
ATOM 2242 O O . VAL A 1 319 ? 3.15700 100.59100 104.69800 1.000 32.26000 861 VAL S O 1
ATOM 2246 N N . PHE A 1 320 ? 3.09000 101.94400 106.49900 1.000 34.41000 862 PHE S N 1
ATOM 2247 C CA . PHE A 1 320 ? 4.53300 102.21200 106.44800 1.000 31.30000 862 PHE S CA 1
ATOM 2248 C C . PHE A 1 320 ? 5.32800 100.91200 106.52600 1.000 29.38000 862 PHE S C 1
ATOM 2249 O O . PHE A 1 320 ? 6.31000 100.71900 105.79700 1.000 37.92000 862 PHE S O 1
ATOM 2257 N N . GLN A 1 321 ? 4.94500 100.03200 107.45700 1.000 35.37000 863 GLN S N 1
ATOM 2258 C CA . GLN A 1 321 ? 5.62300 98.74700 107.60500 1.000 38.60000 863 GLN S CA 1
ATOM 2259 C C . GLN A 1 321 ? 5.48500 97.91400 106.33900 1.000 43.89000 863 GLN S C 1
ATOM 2260 O O . GLN A 1 321 ? 6.46200 97.32400 105.86300 1.000 36.60000 863 GLN S O 1
ATOM 2266 N N . GLU A 1 322 ? 4.27100 97.85300 105.77700 1.000 35.48000 864 GLU S N 1
ATOM 2267 C CA . GLU A 1 322 ? 4.06900 97.10700 104.53700 1.000 35.01000 864 GLU S CA 1
ATOM 2268 C C . GLU A 1 322 ? 4.90100 97.67800 103.39500 1.000 40.33000 864 GLU S C 1
ATOM 2269 O O . GLU A 1 322 ? 5.33500 96.93100 102.51100 1.000 42.74000 864 GLU S O 1
ATOM 2275 N N . LEU A 1 323 ? 5.17200 98.98300 103.41000 1.000 33.43000 865 LEU S N 1
ATOM 2276 C CA . LEU A 1 323 ? 5.99600 99.59900 102.37700 1.000 36.19000 865 LEU S CA 1
ATOM 2277 C C . LEU A 1 323 ? 7.49300 99.59100 102.70700 1.000 38.97000 865 LEU S C 1
ATOM 2278 O O . LEU A 1 323 ? 8.28700 100.12400 101.92700 1.000 36.65000 865 LEU S O 1
ATOM 2283 N N . ASN A 1 324 ? 7.89600 99.01600 103.83700 1.000 35.70000 866 ASN S N 1
ATOM 2284 C CA . ASN A 1 324 ? 9.28900 99.06900 104.27900 1.000 41.42000 866 ASN S CA 1
ATOM 2285 C C . ASN A 1 324 ? 9.79600 100.50800 104.40100 1.000 43.80000 866 ASN S C 1
ATOM 2286 O O . ASN A 1 324 ? 10.98500 100.78500 104.19000 1.000 35.38000 866 ASN S O 1
ATOM 2291 N N . ASN A 1 325 ? 8.90500 101.44800 104.72600 1.000 33.45000 867 ASN S N 1
ATOM 2292 C CA . ASN A 1 325 ? 9.33000 102.80100 105.07400 1.000 35.12000 867 ASN S CA 1
ATOM 2293 C C . ASN A 1 325 ? 9.60100 102.83500 106.57800 1.000 31.96000 867 ASN S C 1
ATOM 2294 O O . ASN A 1 325 ? 8.77900 103.24700 107.39700 1.000 29.50000 867 ASN S O 1
ATOM 2299 N N . PHE A 1 326 ? 10.80800 102.40600 106.94300 1.000 31.86000 868 PHE S N 1
ATOM 2300 C CA . PHE A 1 326 ? 11.17800 102.40200 108.35100 1.000 33.71000 868 PHE S CA 1
ATOM 2301 C C . PHE A 1 326 ? 11.37600 103.80600 108.88200 1.000 32.56000 868 PHE S C 1
ATOM 2302 O O . PHE A 1 326 ? 11.26600 104.02700 110.08900 1.000 32.10000 868 PHE S O 1
ATOM 2310 N N . ASN A 1 327 ? 11.68900 104.75000 108.00400 1.000 29.84000 869 ASN S N 1
ATOM 2311 C CA . ASN A 1 327 ? 11.74000 106.14600 108.40400 1.000 32.19000 869 ASN S CA 1
ATOM 2312 C C . ASN A 1 327 ? 10.38600 106.58600 108.94600 1.000 34.24000 869 ASN S C 1
ATOM 2313 O O . ASN A 1 327 ? 10.28600 107.13900 110.05100 1.000 28.45000 869 ASN S O 1
ATOM 2318 N N . GLY A 1 328 ? 9.32500 106.29700 108.19100 1.000 30.46000 870 GLY S N 1
ATOM 2319 C CA . GLY A 1 328 ? 7.98100 106.64600 108.63700 1.000 28.87000 870 GLY S CA 1
ATOM 2320 C C . GLY A 1 328 ? 7.56500 105.87100 109.87100 1.000 28.28000 870 GLY S C 1
ATOM 2321 O O . GLY A 1 328 ? 6.92800 106.42200 110.77700 1.000 29.23000 870 GLY S O 1
ATOM 2322 N N . VAL A 1 329 ? 7.90300 104.58100 109.91900 1.000 29.48000 871 VAL S N 1
ATOM 2323 C CA . VAL A 1 329 ? 7.59700 103.76700 111.09400 1.000 31.21000 871 VAL S CA 1
ATOM 2324 C C . VAL A 1 329 ? 8.13400 104.43900 112.35300 1.000 32.79000 871 VAL S C 1
ATOM 2325 O O . VAL A 1 329 ? 7.42300 104.60100 113.34900 1.000 31.30000 871 VAL S O 1
ATOM 2329 N N . LEU A 1 330 ? 9.40700 104.83800 112.33000 1.000 27.81000 872 LEU S N 1
ATOM 2330 C CA . LEU A 1 330 ? 9.99500 105.37800 113.55200 1.000 28.16000 872 LEU S CA 1
ATOM 2331 C C . LEU A 1 330 ? 9.52700 106.79700 113.85600 1.000 29.57000 872 LEU S C 1
ATOM 2332 O O . LEU A 1 330 ? 9.56300 107.21300 115.02300 1.000 30.39000 872 LEU S O 1
ATOM 2337 N N . GLU A 1 331 ? 9.08100 107.55000 112.84400 1.000 29.55000 873 GLU S N 1
ATOM 2338 C CA . GLU A 1 331 ? 8.42900 108.83000 113.12000 1.000 29.98000 873 GLU S CA 1
ATOM 2339 C C . GLU A 1 331 ? 7.14600 108.62800 113.92700 1.000 30.84000 873 GLU S C 1
ATOM 2340 O O . GLU A 1 331 ? 6.87000 109.38100 114.87200 1.000 28.20000 873 GLU S O 1
ATOM 2346 N N . VAL A 1 332 ? 6.34500 107.62300 113.56900 1.000 27.62000 874 VAL S N 1
ATOM 2347 C CA . VAL A 1 332 ? 5.14400 107.32800 114.35200 1.000 25.30000 874 VAL S CA 1
ATOM 2348 C C . VAL A 1 332 ? 5.53100 106.89600 115.76000 1.000 27.59000 874 VAL S C 1
ATOM 2349 O O . VAL A 1 332 ? 4.97300 107.37600 116.74800 1.000 27.29000 874 VAL S O 1
ATOM 2353 N N . VAL A 1 333 ? 6.51500 105.99900 115.86800 1.000 27.22000 875 VAL S N 1
ATOM 2354 C CA . VAL A 1 333 ? 6.93700 105.52500 117.18600 1.000 25.87000 875 VAL S CA 1
ATOM 2355 C C . VAL A 1 333 ? 7.40800 106.69200 118.04400 1.000 30.90000 875 VAL S C 1
ATOM 2356 O O . VAL A 1 333 ? 7.10000 106.77100 119.23900 1.000 26.69000 875 VAL S O 1
ATOM 2360 N N . SER A 1 334 ? 8.13800 107.63200 117.44200 1.000 29.33000 876 SER S N 1
ATOM 2361 C CA . SER A 1 334 ? 8.57200 108.82100 118.17200 1.000 31.51000 876 SER S CA 1
ATOM 2362 C C . SER A 1 334 ? 7.37800 109.66300 118.64100 1.000 28.63000 876 SER S C 1
ATOM 2363 O O . SER A 1 334 ? 7.36300 110.15000 119.77900 1.000 28.06000 876 SER S O 1
ATOM 2366 N N . ALA A 1 335 ? 6.36100 109.84000 117.78900 1.000 25.94000 877 ALA S N 1
ATOM 2367 C CA . ALA A 1 335 ? 5.20000 110.61900 118.21200 1.000 28.62000 877 ALA S CA 1
ATOM 2368 C C . ALA A 1 335 ? 4.48500 109.94400 119.37900 1.000 30.57000 877 ALA S C 1
ATOM 2369 O O . ALA A 1 335 ? 4.07200 110.61000 120.33300 1.000 26.02000 877 ALA S O 1
ATOM 2371 N N . MET A 1 336 ? 4.35400 108.61600 119.33000 1.000 28.14000 878 MET S N 1
ATOM 2372 C CA . MET A 1 336 ? 3.61200 107.90100 120.36800 1.000 29.60000 878 MET S CA 1
ATOM 2373 C C . MET A 1 336 ? 4.36600 107.88500 121.69800 1.000 27.84000 878 MET S C 1
ATOM 2374 O O . MET A 1 336 ? 3.74200 107.81300 122.76500 1.000 25.29000 878 MET S O 1
ATOM 2379 N N . ASN A 1 337 ? 5.69700 107.95100 121.66100 1.000 26.57000 879 ASN S N 1
ATOM 2380 C CA . ASN A 1 337 ? 6.50300 107.99300 122.87200 1.000 28.40000 879 ASN S CA 1
ATOM 2381 C C . ASN A 1 337 ? 6.73700 109.40900 123.38100 1.000 34.89000 879 ASN S C 1
ATOM 2382 O O . ASN A 1 337 ? 7.33400 109.57600 124.45000 1.000 29.10000 879 ASN S O 1
ATOM 2387 N N . SER A 1 338 ? 6.26900 110.42500 122.65900 1.000 30.51000 880 SER S N 1
ATOM 2388 C CA . SER A 1 338 ? 6.57400 111.81100 123.00500 1.000 31.44000 880 SER S CA 1
ATOM 2389 C C . SER A 1 338 ? 5.93400 112.20400 124.33800 1.000 29.38000 880 SER S C 1
ATOM 2390 O O . SER A 1 338 ? 4.97600 111.58800 124.80400 1.000 28.09000 880 SER S O 1
ATOM 2393 N N . SER A 1 339 ? 6.45600 113.28000 124.93500 1.000 26.26000 881 SER S N 1
ATOM 2394 C CA . SER A 1 339 ? 5.90400 113.78700 126.19600 1.000 27.94000 881 SER S CA 1
ATOM 2395 C C . SER A 1 339 ? 4.40100 114.04100 126.15900 1.000 31.50000 881 SER S C 1
ATOM 2396 O O . SER A 1 339 ? 3.70400 113.62100 127.10200 1.000 29.68000 881 SER S O 1
ATOM 2399 N N . PRO A 1 340 ? 3.83900 114.72400 125.15200 1.000 29.10000 882 PRO S N 1
ATOM 2400 C CA . PRO A 1 340 ? 2.39300 115.01300 125.20600 1.000 29.62000 882 PRO S CA 1
ATOM 2401 C C . PRO A 1 340 ? 1.51500 113.79600 124.96600 1.000 29.74000 882 PRO S C 1
ATOM 2402 O O . PRO A 1 340 ? 0.37900 113.76800 125.44500 1.000 28.66000 882 PRO S O 1
ATOM 2406 N N . VAL A 1 341 ? 1.98300 112.80700 124.21400 1.000 31.01000 883 VAL S N 1
ATOM 2407 C CA . VAL A 1 341 ? 1.13100 111.69800 123.79100 1.000 27.25000 883 VAL S CA 1
ATOM 2408 C C . VAL A 1 341 ? 1.24100 110.51100 124.73500 1.000 30.12000 883 VAL S C 1
ATOM 2409 O O . VAL A 1 341 ? 0.23500 109.90300 125.09400 1.000 26.16000 883 VAL S O 1
ATOM 2413 N N . TYR A 1 342 ? 2.46600 110.17200 125.13000 1.000 28.31000 884 TYR S N 1
ATOM 2414 C CA . TYR A 1 342 ? 2.68400 108.90800 125.81800 1.000 31.15000 884 TYR S CA 1
ATOM 2415 C C . TYR A 1 342 ? 1.88600 108.82200 127.11700 1.000 29.67000 884 TYR S C 1
ATOM 2416 O O . TYR A 1 342 ? 1.41900 107.74000 127.48300 1.000 31.55000 884 TYR S O 1
ATOM 2425 N N . ARG A 1 343 ? 1.66800 109.94400 127.79600 1.000 27.05000 885 ARG S N 1
ATOM 2426 C CA . ARG A 1 343 ? 0.99100 109.93500 129.08800 1.000 28.48000 885 ARG S CA 1
ATOM 2427 C C . ARG A 1 343 ? -0.52500 109.78000 128.99300 1.000 31.26000 885 ARG S C 1
ATOM 2428 O O . ARG A 1 343 ? -1.18600 109.80300 130.03200 1.000 31.45000 885 ARG S O 1
ATOM 2436 N N . LEU A 1 344 ? -1.10500 109.64000 127.79800 1.000 30.22000 886 LEU S N 1
ATOM 2437 C CA . LEU A 1 344 ? -2.57100 109.70800 127.65800 1.000 33.79000 886 LEU S CA 1
ATOM 2438 C C . LEU A 1 344 ? -3.20000 108.33500 127.93100 1.000 34.13000 886 LEU S C 1
ATOM 2439 O O . LEU A 1 344 ? -3.66500 107.63600 127.02500 1.000 30.58000 886 LEU S O 1
ATOM 2444 N N . ASP A 1 345 ? -3.25600 107.97300 129.22100 1.000 34.17000 887 ASP S N 1
ATOM 2445 C CA . ASP A 1 345 ? -3.80200 106.67400 129.63700 1.000 35.18000 887 ASP S CA 1
ATOM 2446 C C . ASP A 1 345 ? -5.18700 106.41400 129.05100 1.000 32.32000 887 ASP S C 1
ATOM 2447 O O . ASP A 1 345 ? -5.46200 105.32400 128.53700 1.000 40.91000 887 ASP S O 1
ATOM 2452 N N . HIS A 1 346 ? -6.09100 107.39100 129.15800 1.000 34.77000 888 HIS S N 1
ATOM 2453 C CA . HIS A 1 346 ? -7.47800 107.13900 128.76900 1.000 30.06000 888 HIS S CA 1
ATOM 2454 C C . HIS A 1 346 ? -7.61900 106.91500 127.27100 1.000 37.52000 888 HIS S C 1
ATOM 2455 O O . HIS A 1 346 ? -8.58100 106.26200 126.83900 1.000 34.18000 888 HIS S O 1
ATOM 2462 N N . THR A 1 347 ? -6.67600 107.43400 126.47500 1.000 31.55000 889 THR S N 1
ATOM 2463 C CA . THR A 1 347 ? -6.70700 107.24200 125.02800 1.000 32.89000 889 THR S CA 1
ATOM 2464 C C . THR A 1 347 ? -6.14800 105.87700 124.64700 1.000 29.99000 889 THR S C 1
ATOM 2465 O O . THR A 1 347 ? -6.74600 105.14900 123.84500 1.000 32.58000 889 THR S O 1
ATOM 2469 N N . PHE A 1 348 ? -4.99800 105.50400 125.21200 1.000 30.66000 890 PHE S N 1
ATOM 2470 C CA . PHE A 1 348 ? -4.44600 104.19900 124.86800 1.000 34.49000 890 PHE S CA 1
ATOM 2471 C C . PHE A 1 348 ? -5.32300 103.05800 125.38000 1.000 34.27000 890 PHE S C 1
ATOM 2472 O O . PHE A 1 348 ? -5.29400 101.96400 124.80800 1.000 38.21000 890 PHE S O 1
ATOM 2480 N N A GLU A 1 349 ? -6.12200 103.30500 126.41800 0.480 37.17000 891 GLU S N 1
ATOM 2481 N N B GLU A 1 349 ? -6.10700 103.30100 126.43400 0.520 37.16000 891 GLU S N 1
ATOM 2482 C CA A GLU A 1 349 ? -6.98300 102.26000 126.96200 0.480 40.87000 891 GLU S CA 1
ATOM 2483 C CA B GLU A 1 349 ? -6.99700 102.27200 126.96700 0.520 40.86000 891 GLU S CA 1
ATOM 2484 C C A GLU A 1 349 ? -8.04100 101.81300 125.95600 0.480 43.01000 891 GLU S C 1
ATOM 2485 C C B GLU A 1 349 ? -8.00100 101.79700 125.92400 0.520 43.03000 891 GLU S C 1
ATOM 2486 O O A GLU A 1 349 ? -8.52100 100.67600 126.02700 0.480 44.34000 891 GLU S O 1
ATOM 2487 O O B GLU A 1 349 ? -8.39800 100.62700 125.93300 0.520 44.39000 891 GLU S O 1
ATOM 2498 N N A GLN A 1 350 ? -8.40900 102.67700 125.01000 0.480 37.47000 892 GLN S N 1
ATOM 2499 N N B GLN A 1 350 ? -8.40700 102.67500 125.00900 0.520 37.45000 892 GLN S N 1
ATOM 2500 C CA A GLN A 1 350 ? -9.46000 102.36700 124.04700 0.480 36.91000 892 GLN S CA 1
ATOM 2501 C CA B GLN A 1 350 ? -9.46000 102.36600 124.04800 0.520 36.90000 892 GLN S CA 1
ATOM 2502 C C A GLN A 1 350 ? -8.92700 101.86700 122.71300 0.480 39.47000 892 GLN S C 1
ATOM 2503 C C B GLN A 1 350 ? -8.92700 101.88600 122.70700 0.520 39.49000 892 GLN S C 1
ATOM 2504 O O A GLN A 1 350 ? -9.72300 101.57500 121.81400 0.480 37.13000 892 GLN S O 1
ATOM 2505 O O B GLN A 1 350 ? -9.72300 101.62300 121.79800 0.520 37.13000 892 GLN S O 1
ATOM 2516 N N . ILE A 1 351 ? -7.61300 101.76900 122.55600 1.000 33.10000 893 ILE S N 1
ATOM 2517 C CA . ILE A 1 351 ? -7.05000 101.30600 121.28300 1.000 34.07000 893 ILE S CA 1
ATOM 2518 C C . ILE A 1 351 ? -7.26300 99.80000 121.16300 1.000 34.01000 893 ILE S C 1
ATOM 2519 O O . ILE A 1 351 ? -6.92200 99.05600 122.10100 1.000 34.64000 893 ILE S O 1
ATOM 2524 N N . PRO A 1 352 ? -7.79900 99.30900 120.04300 1.000 37.11000 894 PRO S N 1
ATOM 2525 C CA . PRO A 1 352 ? -8.03900 97.86200 119.89600 1.000 44.22000 894 PRO S CA 1
ATOM 2526 C C . PRO A 1 352 ? -6.75700 97.04600 119.98000 1.000 46.08000 894 PRO S C 1
ATOM 2527 O O . PRO A 1 352 ? -5.67900 97.50100 119.59200 1.000 37.89000 894 PRO S O 1
ATOM 2531 N N . SER A 1 353 ? -6.89800 95.80300 120.46300 1.000 42.00000 895 SER S N 1
ATOM 2532 C CA . SER A 1 353 ? -5.73000 94.95500 120.71500 1.000 40.06000 895 SER S CA 1
ATOM 2533 C C . SER A 1 353 ? -4.89200 94.73400 119.46100 1.000 43.94000 895 SER S C 1
ATOM 2534 O O . SER A 1 353 ? -3.65900 94.67400 119.53700 1.000 40.50000 895 SER S O 1
ATOM 2537 N N . ARG A 1 354 ? -5.53400 94.55600 118.30300 1.000 41.05000 896 ARG S N 1
ATOM 2538 C CA . ARG A 1 354 ? -4.75600 94.30700 117.09000 1.000 43.83000 896 ARG S CA 1
ATOM 2539 C C . ARG A 1 354 ? -3.88300 95.50400 116.73100 1.000 41.97000 896 ARG S C 1
ATOM 2540 O O . ARG A 1 354 ? -2.80100 95.34000 116.15900 1.000 38.08000 896 ARG S O 1
ATOM 2548 N N . GLN A 1 355 ? -4.32700 96.71100 117.06800 1.000 42.23000 897 GLN S N 1
ATOM 2549 C CA . GLN A 1 355 ? -3.52800 97.89700 116.77900 1.000 41.47000 897 GLN S CA 1
ATOM 2550 C C . GLN A 1 355 ? -2.47500 98.12800 117.84600 1.000 37.89000 897 GLN S C 1
ATOM 2551 O O . GLN A 1 355 ? -1.36100 98.56500 117.53200 1.000 36.71000 897 GLN S O 1
ATOM 2557 N N . LYS A 1 356 ? -2.81300 97.84700 119.11000 1.000 33.54000 898 LYS S N 1
ATOM 2558 C CA . LYS A 1 356 ? -1.78500 97.80400 120.14200 1.000 40.95000 898 LYS S CA 1
ATOM 2559 C C . LYS A 1 356 ? -0.63600 96.89600 119.71600 1.000 41.40000 898 LYS S C 1
ATOM 2560 O O . LYS A 1 356 ? 0.53800 97.23800 119.89200 1.000 38.14000 898 LYS S O 1
ATOM 2566 N N . LYS A 1 357 ? -0.95800 95.78500 119.10200 1.000 40.35000 899 LYS S N 1
ATOM 2567 C CA . LYS A 1 357 ? 0.05300 94.85900 118.65500 1.000 42.66000 899 LYS S CA 1
ATOM 2568 C C . LYS A 1 357 ? 0.96100 95.42200 117.58800 1.000 44.60000 899 LYS S C 1
ATOM 2569 O O . LYS A 1 357 ? 2.13300 95.22900 117.61400 1.000 38.27000 899 LYS S O 1
ATOM 2575 N N . ILE A 1 358 ? 0.37900 96.12900 116.64800 1.000 38.53000 900 ILE S N 1
ATOM 2576 C CA . ILE A 1 358 ? 1.15500 96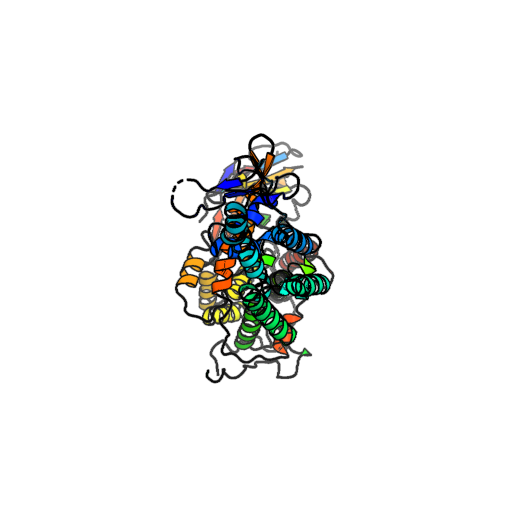.76100 115.57600 1.000 36.06000 900 ILE S CA 1
ATOM 2577 C C . ILE A 1 358 ? 2.09900 97.81700 116.15200 1.000 37.34000 900 ILE S C 1
ATOM 2578 O O . ILE A 1 358 ? 3.28100 97.89700 115.78500 1.000 38.40000 900 ILE S O 1
ATOM 2583 N N . LEU A 1 359 ? 1.58500 98.64400 117.06600 1.000 38.55000 901 LEU S N 1
ATOM 2584 C CA . LEU A 1 359 ? 2.41200 99.66600 117.70200 1.000 35.52000 901 LEU S CA 1
ATOM 2585 C C . LEU A 1 359 ? 3.51000 99.03900 118.55000 1.000 36.50000 901 LEU S C 1
ATOM 2586 O O . LEU A 1 359 ? 4.65600 99.50500 118.54200 1.000 35.64000 901 LEU S O 1
ATOM 2591 N N . GLU A 1 360 ? 3.17800 97.98200 119.29600 1.000 33.72000 902 GLU S N 1
ATOM 2592 C CA . GLU A 1 360 ? 4.19400 97.31200 120.10200 1.000 40.08000 902 GLU S CA 1
ATOM 2593 C C . GLU A 1 360 ? 5.30300 96.73600 119.23100 1.000 41.17000 902 GLU S C 1
ATOM 2594 O O . GLU A 1 360 ? 6.48700 96.87100 119.55900 1.000 40.56000 902 GLU S O 1
ATOM 2600 N N . GLU A 1 361 ? 4.94700 96.13300 118.09200 1.000 38.57000 903 GLU S N 1
ATOM 2601 C CA . GLU A 1 361 ? 5.96000 95.54400 117.21900 1.000 41.52000 903 GLU S CA 1
ATOM 2602 C C . GLU A 1 361 ? 6.83600 96.61700 116.58100 1.000 45.67000 903 GLU S C 1
ATOM 2603 O O . GLU A 1 361 ? 8.04100 96.41600 116.39000 1.000 39.34000 903 GLU S O 1
ATOM 2609 N N . ALA A 1 362 ? 6.24900 97.75600 116.22300 1.000 38.09000 904 ALA S N 1
ATOM 2610 C CA . ALA A 1 362 ? 7.05700 98.84700 115.69900 1.000 35.02000 904 ALA S CA 1
ATOM 2611 C C . ALA A 1 362 ? 7.96200 99.41000 116.78400 1.000 32.69000 904 ALA S C 1
ATOM 2612 O O . ALA A 1 362 ? 9.15000 99.67500 116.54100 1.000 33.21000 904 ALA S O 1
ATOM 2614 N N . HIS A 1 363 ? 7.41800 99.60000 117.98800 1.000 34.50000 905 HIS S N 1
ATOM 2615 C CA . HIS A 1 363 ? 8.23500 100.11000 119.07900 1.000 38.54000 905 HIS S CA 1
ATOM 2616 C C . HIS A 1 363 ? 9.41500 99.18700 119.37400 1.000 39.34000 905 HIS S C 1
ATOM 2617 O O . HIS A 1 363 ? 10.52100 99.66600 119.65400 1.000 39.60000 905 HIS S O 1
ATOM 2624 N N . GLU A 1 364 ? 9.21200 97.85900 119.31300 1.000 39.00000 906 GLU S N 1
ATOM 2625 C CA A GLU A 1 364 ? 10.28800 96.90800 119.60000 0.480 42.99000 906 GLU S CA 1
ATOM 2626 C CA B GLU A 1 364 ? 10.33100 96.97900 119.65200 0.520 42.96000 906 GLU S CA 1
ATOM 2627 C C . GLU A 1 364 ? 11.45800 97.06500 118.63800 1.000 43.20000 906 GLU S C 1
ATOM 2628 O O . GLU A 1 364 ? 12.59000 96.68700 118.96800 1.000 45.84000 906 GLU S O 1
ATOM 2639 N N . LEU A 1 365 ? 11.20200 97.58200 117.43300 1.000 34.55000 907 LEU S N 1
ATOM 2640 C CA . LEU A 1 365 ? 12.30500 97.79500 116.50000 1.000 40.30000 907 LEU S CA 1
ATOM 2641 C C . LEU A 1 365 ? 13.35400 98.72500 117.09400 1.000 41.49000 907 LEU S C 1
ATOM 2642 O O . LEU A 1 365 ? 14.53500 98.61100 116.76600 1.000 39.95000 907 LEU S O 1
ATOM 2647 N N . SER A 1 366 ? 12.94000 99.63600 117.97400 1.000 38.50000 908 SER S N 1
ATOM 2648 C CA . SER A 1 366 ? 13.80600 100.67000 118.51800 1.000 43.13000 908 SER S CA 1
ATOM 2649 C C . SER A 1 366 ? 14.50400 100.26800 119.81100 1.000 48.59000 908 SER S C 1
ATOM 2650 O O . SER A 1 366 ? 15.43300 100.96300 120.22900 1.000 48.94000 908 SER S O 1
ATOM 2653 N N . GLU A 1 367 ? 14.07400 99.19000 120.46500 1.000 45.92000 909 GLU S N 1
ATOM 2654 C CA . GLU A 1 367 ? 14.67600 98.81200 121.73600 1.000 44.46000 909 GLU S CA 1
ATOM 2655 C C . GLU A 1 367 ? 16.09900 98.29400 121.52500 1.000 49.22000 909 GLU S C 1
ATOM 2656 O O . GLU A 1 367 ? 16.48100 97.87200 120.43100 1.000 51.72000 909 GLU S O 1
ATOM 2662 N N . ASP A 1 368 ? 16.89000 98.33700 122.59900 1.000 60.14000 910 ASP S N 1
ATOM 2663 C CA . ASP A 1 368 ? 18.23900 97.76700 122.60100 1.000 55.40000 910 ASP S CA 1
ATOM 2664 C C . ASP A 1 368 ? 19.07300 98.32900 121.45400 1.000 48.61000 910 ASP S C 1
ATOM 2665 O O . ASP A 1 368 ? 19.65300 97.58700 120.66100 1.000 55.57000 910 ASP S O 1
ATOM 2670 N N . HIS A 1 369 ? 19.09600 99.65700 121.35600 1.000 45.95000 911 HIS S N 1
ATOM 2671 C CA . HIS A 1 369 ? 19.82000 100.36900 120.30300 1.000 52.58000 911 HIS S CA 1
ATOM 2672 C C . HIS A 1 369 ? 19.45300 99.84200 118.91500 1.000 58.25000 911 HIS S C 1
ATOM 2673 O O . HIS A 1 369 ? 20.31300 99.55000 118.08100 1.000 52.65000 911 HIS S O 1
ATOM 2680 N N . TYR A 1 370 ? 18.14400 99.70600 118.67800 1.000 51.44000 912 TYR S N 1
ATOM 2681 C CA . TYR A 1 370 ? 17.60600 99.43000 117.34500 1.000 46.62000 912 TYR S CA 1
ATOM 2682 C C . TYR A 1 370 ? 18.03800 98.07000 116.81300 1.000 45.79000 912 TYR S C 1
ATOM 2683 O O . TYR A 1 370 ? 18.11300 97.86000 115.59600 1.000 44.33000 912 TYR S O 1
ATOM 2692 N N . LYS A 1 371 ? 18.28700 97.12400 117.72300 1.000 56.51000 913 LYS S N 1
ATOM 2693 C CA . LYS A 1 371 ? 18.79000 95.81400 117.31500 1.000 57.29000 913 LYS S CA 1
ATOM 2694 C C . LYS A 1 371 ? 17.83900 95.13700 116.33200 1.000 49.85000 913 LYS S C 1
ATOM 2695 O O . LYS A 1 371 ? 18.26100 94.64000 115.28100 1.000 50.95000 913 LYS S O 1
ATOM 2701 N N . LYS A 1 372 ? 16.54200 95.12400 116.64600 1.000 54.87000 914 LYS S N 1
ATOM 2702 C CA . LYS A 1 372 ? 15.59800 94.46100 115.75300 1.000 48.71000 914 LYS S CA 1
ATOM 2703 C C . LYS A 1 372 ? 15.42000 95.24400 114.45800 1.000 47.22000 914 LYS S C 1
ATOM 2704 O O . LYS A 1 372 ? 15.26000 94.64800 113.38500 1.000 49.42000 914 LYS S O 1
ATOM 2710 N N . TYR A 1 373 ? 15.47900 96.57800 114.52200 1.000 45.75000 915 TYR S N 1
ATOM 2711 C CA . TYR A 1 373 ? 15.39400 97.35700 113.28900 1.000 40.13000 915 TYR S CA 1
ATOM 2712 C C . TYR A 1 373 ? 16.56200 97.04100 112.36300 1.000 51.42000 915 TYR S C 1
ATOM 2713 O O . TYR A 1 373 ? 16.38300 96.85700 111.15300 1.000 44.07000 915 TYR S O 1
ATOM 2722 N N . LEU A 1 374 ? 17.77900 97.01300 112.90800 1.000 47.42000 916 LEU S N 1
ATOM 2723 C CA . LEU A 1 374 ? 18.93300 96.72500 112.06700 1.000 47.88000 916 LEU S CA 1
ATOM 2724 C C . LEU A 1 374 ? 18.82700 95.33000 111.46100 1.000 46.47000 916 LEU S C 1
ATOM 2725 O O . LEU A 1 374 ? 19.17700 95.12400 110.29300 1.000 54.88000 916 LEU S O 1
ATOM 2730 N N . ALA A 1 375 ? 18.30600 94.36700 112.22700 1.000 46.78000 917 ALA S N 1
ATOM 2731 C CA . ALA A 1 375 ? 18.06200 93.03500 111.67600 1.000 58.01000 917 ALA S CA 1
ATOM 2732 C C . ALA A 1 375 ? 17.01500 93.07000 110.56700 1.000 56.20000 917 ALA S C 1
ATOM 2733 O O . ALA A 1 375 ? 17.19100 92.44200 109.51600 1.000 56.77000 917 ALA S O 1
ATOM 2735 N N . LYS A 1 376 ? 15.91600 93.80100 110.77400 1.000 55.51000 918 LYS S N 1
ATOM 2736 C CA . LYS A 1 376 ? 14.86400 93.82100 109.75900 1.000 52.68000 918 LYS S CA 1
ATOM 2737 C C . LYS A 1 376 ? 15.32700 94.51700 108.48500 1.000 54.50000 918 LYS S C 1
ATOM 2738 O O . LYS A 1 376 ? 14.97200 94.09500 107.37600 1.000 57.35000 918 LYS S O 1
ATOM 2744 N N . LEU A 1 377 ? 16.14000 95.57000 108.62100 1.000 54.11000 919 LEU S N 1
ATOM 2745 C CA . LEU A 1 377 ? 16.62700 96.30200 107.45400 1.000 49.75000 919 LEU S CA 1
ATOM 2746 C C . LEU A 1 377 ? 17.54300 95.44100 106.59200 1.000 61.51000 919 LEU S C 1
ATOM 2747 O O . LEU A 1 377 ? 17.52500 95.54900 105.36000 1.000 64.22000 919 LEU S O 1
ATOM 2752 N N . ARG A 1 378 ? 18.37000 94.59900 107.21600 1.000 57.91000 920 ARG S N 1
ATOM 2753 C CA . ARG A 1 378 ? 19.16900 93.65300 106.44400 1.000 70.35000 920 ARG S CA 1
ATOM 2754 C C . ARG A 1 378 ? 18.27200 92.72400 105.63300 1.000 64.68000 920 ARG S C 1
ATOM 2755 O O . ARG A 1 378 ? 18.53500 92.45900 104.45500 1.000 72.21000 920 ARG S O 1
ATOM 2763 N N . SER A 1 379 ? 17.19400 92.23700 106.24600 1.000 72.11000 921 SER S N 1
ATOM 2764 C CA . SER A 1 379 ? 16.46700 91.09700 105.70100 1.000 74.57000 921 SER S CA 1
ATOM 2765 C C . SER A 1 379 ? 15.39200 91.46900 104.68400 1.000 70.35000 921 SER S C 1
ATOM 2766 O O . SER A 1 379 ? 14.88200 90.57400 104.00200 1.000 72.85000 921 SER S O 1
ATOM 2769 N N . ILE A 1 380 ? 15.01600 92.74000 104.56000 1.000 68.10000 922 ILE S N 1
ATOM 2770 C CA . ILE A 1 380 ? 13.94300 93.07800 103.62700 1.000 65.17000 922 ILE S CA 1
ATOM 2771 C C . ILE A 1 380 ? 14.50700 93.15400 102.21700 1.000 60.11000 922 ILE S C 1
ATOM 2772 O O . ILE A 1 380 ? 15.72700 93.17100 102.02200 1.000 56.03000 922 ILE S O 1
ATOM 2777 N N . ASN A 1 381 ? 13.61900 93.20200 101.22700 1.000 55.54000 923 ASN S N 1
ATOM 2778 C CA . ASN A 1 381 ? 13.96900 93.41900 99.83300 1.000 58.19000 923 ASN S CA 1
ATOM 2779 C C . ASN A 1 381 ? 13.48800 94.79300 99.38500 1.000 57.66000 923 ASN S C 1
ATOM 2780 O O . ASN A 1 381 ? 12.43700 95.26200 99.83400 1.000 62.96000 923 ASN S O 1
ATOM 2785 N N . PRO A 1 382 ? 14.22900 95.45700 98.50200 1.000 52.15000 924 PRO S N 1
ATOM 2786 C CA . PRO A 1 382 ? 13.83300 96.79700 98.03700 1.000 53.30000 924 PRO S CA 1
ATOM 2787 C C . PRO A 1 382 ? 12.46300 96.76600 97.38800 1.000 47.69000 924 PRO S C 1
ATOM 2788 O O . PRO A 1 382 ? 11.99800 95.70000 96.95900 1.000 50.17000 924 PRO S O 1
ATOM 2792 N N . PRO A 1 383 ? 11.77300 97.91200 97.30100 1.000 50.27000 925 PRO S N 1
ATOM 2793 C CA . PRO A 1 383 ? 12.23200 99.20800 97.80800 1.000 46.99000 925 PRO S CA 1
ATOM 2794 C C . PRO A 1 383 ? 12.02500 99.39100 99.31300 1.000 45.19000 925 PRO S C 1
ATOM 2795 O O . PRO A 1 383 ? 11.18700 98.71700 99.92700 1.000 39.55000 925 PRO S O 1
ATOM 2799 N N . CYS A 1 384 ? 12.81200 100.28800 99.90600 1.000 40.63000 926 CYS S N 1
ATOM 2800 C CA . CYS A 1 384 ? 12.65400 100.62400 101.31200 1.000 38.88000 926 CYS S CA 1
ATOM 2801 C C . CYS A 1 384 ? 13.06600 102.07400 101.50400 1.000 37.09000 926 CYS S C 1
ATOM 2802 O O . CYS A 1 384 ? 13.59300 102.71400 100.59300 1.000 41.77000 926 CYS S O 1
ATOM 2805 N N . VAL A 1 385 ? 12.74900 102.60700 102.67900 1.000 36.58000 927 VAL S N 1
ATOM 2806 C CA . VAL A 1 385 ? 13.31300 103.87400 103.13500 1.000 34.48000 927 VAL S CA 1
ATOM 2807 C C . VAL A 1 385 ? 13.90000 103.60800 104.51300 1.000 38.37000 927 VAL S C 1
ATOM 2808 O O . VAL A 1 385 ? 13.14700 103.43800 105.48200 1.000 33.48000 927 VAL S O 1
ATOM 2812 N N . PRO A 1 386 ? 15.22500 103.53200 104.64400 1.000 35.07000 928 PRO S N 1
ATOM 2813 C CA . PRO A 1 386 ? 15.81300 103.26000 105.95700 1.000 28.31000 928 PRO S CA 1
ATOM 2814 C C . PRO A 1 386 ? 15.51700 104.38700 106.93000 1.000 32.53000 928 PRO S C 1
ATOM 2815 O O . PRO A 1 386 ? 15.29100 105.53900 106.54800 1.000 35.67000 928 PRO S O 1
ATOM 2819 N N . PHE A 1 387 ? 15.53900 104.03400 108.20700 1.000 34.87000 929 PHE S N 1
ATOM 2820 C CA . PHE A 1 387 ? 15.44700 105.02000 109.27200 1.000 30.06000 929 PHE S CA 1
ATOM 2821 C C . PHE A 1 387 ? 16.70100 105.88400 109.25600 1.000 43.06000 929 PHE S C 1
ATOM 2822 O O . PHE A 1 387 ? 17.81400 105.38700 109.46800 1.000 38.81000 929 PHE S O 1
ATOM 2830 N N . PHE A 1 388 ? 16.52200 107.17500 108.99500 1.000 36.15000 930 PHE S N 1
ATOM 2831 C CA . PHE A 1 388 ? 17.65400 108.05500 108.74400 1.000 37.00000 930 PHE S CA 1
ATOM 2832 C C . PHE A 1 388 ? 18.33200 108.53300 110.02300 1.000 44.75000 930 PHE S C 1
ATOM 2833 O O . PHE A 1 388 ? 19.54700 108.77200 110.02300 1.000 40.62000 930 PHE S O 1
ATOM 2841 N N . GLY A 1 389 ? 17.57400 108.68600 111.11200 1.000 38.25000 931 GLY S N 1
ATOM 2842 C CA . GLY A 1 389 ? 18.12700 109.27800 112.32000 1.000 37.23000 931 GLY S CA 1
ATOM 2843 C C . GLY A 1 389 ? 19.24400 108.46800 112.94200 1.000 40.27000 931 GLY S C 1
ATOM 2844 O O . GLY A 1 389 ? 20.14500 109.03200 113.57400 1.000 42.54000 931 GLY S O 1
ATOM 2845 N N . ILE A 1 390 ? 19.22300 107.14700 112.75800 1.000 37.01000 932 ILE S N 1
ATOM 2846 C CA . ILE A 1 390 ? 20.26600 106.31700 113.35600 1.000 32.48000 932 ILE S CA 1
ATOM 2847 C C . ILE A 1 390 ? 21.63600 106.63100 112.76400 1.000 38.88000 932 ILE S C 1
ATOM 2848 O O . ILE A 1 390 ? 22.65300 106.50400 113.45300 1.000 35.87000 932 ILE S O 1
ATOM 2853 N N . TYR A 1 391 ? 21.69300 107.04300 111.49300 1.000 36.70000 933 TYR S N 1
ATOM 2854 C CA . TYR A 1 391 ? 22.97600 107.40300 110.89100 1.000 37.86000 933 TYR S CA 1
ATOM 2855 C C . TYR A 1 391 ? 23.51400 108.69100 111.49200 1.000 36.00000 933 TYR S C 1
ATOM 2856 O O . TYR A 1 391 ? 24.72000 108.81000 111.74100 1.000 33.35000 933 TYR S O 1
ATOM 2865 N N . LEU A 1 392 ? 22.62900 109.65900 111.74800 1.000 34.11000 934 LEU S N 1
ATOM 2866 C CA . LEU A 1 392 ? 23.05500 110.90200 112.38100 1.000 36.81000 934 LEU S CA 1
ATOM 2867 C C . LEU A 1 392 ? 23.59200 110.64600 113.77600 1.000 42.38000 934 LEU S C 1
ATOM 2868 O O . LEU A 1 392 ? 24.59400 111.24800 114.17900 1.000 42.56000 934 LEU S O 1
ATOM 2873 N N . THR A 1 393 ? 22.92800 109.76600 114.53500 1.000 36.86000 935 THR S N 1
ATOM 2874 C CA . THR A 1 393 ? 23.39800 109.44500 115.87900 1.000 42.22000 935 THR S CA 1
ATOM 2875 C C . THR A 1 393 ? 24.78200 108.80500 115.83200 1.000 42.66000 935 THR S C 1
ATOM 2876 O O . THR A 1 393 ? 25.67500 109.16400 116.61300 1.000 37.85000 935 THR S O 1
ATOM 2880 N N . ASN A 1 394 ? 24.98000 107.86000 114.91000 1.000 36.14000 936 ASN S N 1
ATOM 2881 C CA . ASN A 1 394 ? 26.26900 107.17600 114.81300 1.000 42.71000 936 ASN S CA 1
ATOM 2882 C C . ASN A 1 394 ? 27.36700 108.11500 114.32300 1.000 34.34000 936 ASN S C 1
ATOM 2883 O O . ASN A 1 394 ? 28.51500 108.02800 114.77500 1.000 39.48000 936 ASN S O 1
ATOM 2888 N N . ILE A 1 395 ? 27.04200 109.01500 113.40100 1.000 32.35000 937 ILE S N 1
ATOM 2889 C CA . ILE A 1 395 ? 28.03200 109.97800 112.91900 1.000 32.19000 937 ILE S CA 1
ATOM 2890 C C . ILE A 1 395 ? 28.43500 110.93700 114.03700 1.000 46.14000 937 ILE S C 1
ATOM 2891 O O . ILE A 1 395 ? 29.62400 111.20700 114.25300 1.000 36.05000 937 ILE S O 1
ATOM 2896 N N . LEU A 1 396 ? 27.44800 111.48800 114.75100 1.000 41.11000 938 LEU S N 1
ATOM 2897 C CA . LEU A 1 396 ? 27.76400 112.42500 115.82600 1.000 43.77000 938 LEU S CA 1
ATOM 2898 C C . LEU A 1 396 ? 28.59600 111.75200 116.90600 1.000 41.97000 938 LEU S C 1
ATOM 2899 O O . LEU A 1 396 ? 29.50300 112.37000 117.47400 1.000 43.91000 938 LEU S O 1
ATOM 2904 N N . LYS A 1 397 ? 28.32100 110.47800 117.18900 1.000 38.61000 939 LYS S N 1
ATOM 2905 C CA . LYS A 1 397 ? 29.15400 109.74500 118.13500 1.000 34.70000 939 LYS S CA 1
ATOM 2906 C C . LYS A 1 397 ? 30.58600 109.62100 117.63100 1.000 50.74000 939 LYS S C 1
ATOM 2907 O O . LYS A 1 397 ? 31.54500 109.79700 118.39600 1.000 47.49000 939 LYS S O 1
ATOM 2913 N N . THR A 1 398 ? 30.75200 109.31600 116.34300 1.000 41.98000 940 THR S N 1
ATOM 2914 C CA . THR A 1 398 ? 32.09300 109.24500 115.76500 1.000 37.39000 940 THR S CA 1
ATOM 2915 C C . THR A 1 398 ? 32.77800 110.60500 115.77700 1.000 39.41000 940 THR S C 1
ATOM 2916 O O . THR A 1 398 ? 33.97500 110.70100 116.07600 1.000 45.91000 940 THR S O 1
ATOM 2920 N N . GLU A 1 399 ? 32.04600 111.66400 115.42300 1.000 38.22000 941 GLU S N 1
ATOM 2921 C CA . GLU A 1 399 ? 32.64100 112.99400 115.42300 1.000 44.22000 941 GLU S CA 1
ATOM 2922 C C . GLU A 1 399 ? 33.08900 113.39600 116.83000 1.000 55.44000 941 GLU S C 1
ATOM 2923 O O . GLU A 1 399 ? 34.13400 114.03100 116.99700 1.000 46.04000 941 GLU S O 1
ATOM 2929 N N . GLU A 1 400 ? 32.33300 113.00300 117.85800 1.000 52.90000 942 GLU S N 1
ATOM 2930 C CA . GLU A 1 400 ? 32.67100 113.40600 119.22000 1.000 55.80000 942 GLU S CA 1
ATOM 2931 C C . GLU A 1 400 ? 33.75500 112.53300 119.85100 1.000 50.32000 942 GLU S C 1
ATOM 2932 O O . GLU A 1 400 ? 34.52700 113.02900 120.67700 1.000 52.55000 942 GLU S O 1
ATOM 2938 N N . GLY A 1 401 ? 33.83300 111.25100 119.49700 1.000 48.21000 943 GLY S N 1
ATOM 2939 C CA . GLY A 1 401 ? 34.80600 110.34400 120.07700 1.000 43.40000 943 GLY S CA 1
ATOM 2940 C C . GLY A 1 401 ? 36.16500 110.28400 119.39900 1.000 53.26000 943 GLY S C 1
ATOM 2941 O O . GLY A 1 401 ? 36.95400 109.38100 119.70300 1.000 55.93000 943 GLY S O 1
ATOM 2942 N N . ASN A 1 402 ? 36.47000 111.20700 118.48300 1.000 47.67000 944 ASN S N 1
ATOM 2943 C CA . ASN A 1 402 ? 37.74100 111.22700 117.76500 1.000 44.46000 944 ASN S CA 1
ATOM 2944 C C . ASN A 1 402 ? 38.18800 112.67600 117.62800 1.000 40.40000 944 ASN S C 1
ATOM 2945 O O . ASN A 1 402 ? 37.35600 113.55200 117.35000 1.000 40.23000 944 ASN S O 1
ATOM 2950 N N . PRO A 1 403 ? 39.47800 112.96700 117.80600 1.000 37.28000 945 PRO S N 1
ATOM 2951 C CA . PRO A 1 403 ? 39.93500 114.35300 117.68100 1.000 33.36000 945 PRO S CA 1
ATOM 2952 C C . PRO A 1 403 ? 40.08500 114.77700 116.22700 1.000 32.99000 945 PRO S C 1
ATOM 2953 O O . PRO A 1 403 ? 40.38000 113.97000 115.34200 1.000 33.19000 945 PRO S O 1
ATOM 2957 N N . GLU A 1 404 ? 39.89800 116.08100 116.00400 1.000 33.94000 946 GLU S N 1
ATOM 2958 C CA . GLU A 1 404 ? 40.04200 116.66200 114.67400 1.000 36.69000 946 GLU S CA 1
ATOM 2959 C C . GLU A 1 404 ? 41.46500 116.55600 114.14800 1.000 43.82000 946 GLU S C 1
ATOM 2960 O O . GLU A 1 404 ? 41.67300 116.37100 112.94000 1.000 32.67000 946 GLU S O 1
ATOM 2966 N N . VAL A 1 405 ? 42.45400 116.70400 115.02800 1.000 33.37000 947 VAL S N 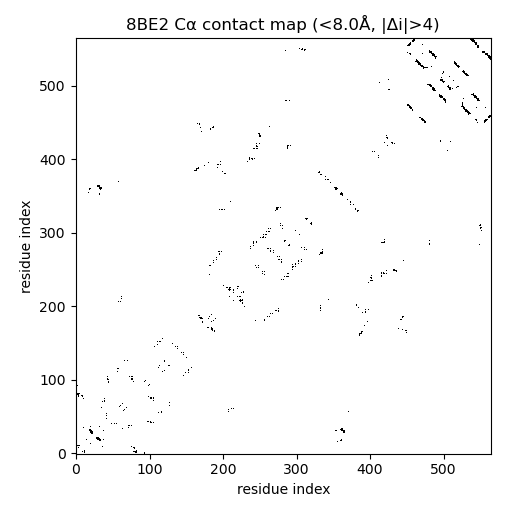1
ATOM 2967 C CA . VAL A 1 405 ? 43.85100 116.63800 114.64100 1.000 40.47000 947 VAL S CA 1
ATOM 2968 C C . VAL A 1 405 ? 44.56200 115.67900 115.58000 1.000 42.55000 947 VAL S C 1
ATOM 2969 O O . VAL A 1 405 ? 44.11800 115.43000 116.70400 1.000 37.33000 947 VAL S O 1
ATOM 2973 N N . LEU A 1 406 ? 45.65800 115.11400 115.08600 1.000 37.35000 948 LEU S N 1
ATOM 2974 C CA . LEU A 1 406 ? 46.60800 114.38900 115.91300 1.000 43.10000 948 LEU S CA 1
ATOM 2975 C C . LEU A 1 406 ? 47.87500 115.22700 116.03800 1.000 46.93000 948 LEU S C 1
ATOM 2976 O O . LEU A 1 406 ? 48.18700 116.03300 115.15600 1.000 43.21000 948 LEU S O 1
ATOM 2981 N N . LYS A 1 407 ? 48.59300 115.04100 117.14600 1.000 56.80000 949 LYS S N 1
ATOM 2982 C CA . LYS A 1 407 ? 49.83800 115.75300 117.42300 1.000 52.52000 949 LYS S CA 1
ATOM 2983 C C . LYS A 1 407 ? 51.01100 114.78500 117.37200 1.000 45.35000 949 LYS S C 1
ATOM 2984 O O . LYS A 1 407 ? 50.95900 113.71100 117.97800 1.000 46.03000 949 LYS S O 1
ATOM 2990 N N . ARG A 1 408 ? 52.05800 115.16200 116.64300 1.000 51.49000 950 ARG S N 1
ATOM 2991 C CA . ARG A 1 408 ? 53.32900 114.44500 116.65700 1.000 56.85000 950 ARG S CA 1
ATOM 2992 C C . ARG A 1 408 ? 54.43800 115.47600 116.78800 1.000 52.56000 950 ARG S C 1
ATOM 2993 O O . ARG A 1 408 ? 54.59600 116.32900 115.90800 1.000 46.43000 950 ARG S O 1
ATOM 3001 N N . HIS A 1 409 ? 55.18800 115.41200 117.89000 1.000 53.05000 951 HIS S N 1
ATOM 3002 C CA . HIS A 1 409 ? 56.28300 116.35000 118.14600 1.000 52.80000 951 HIS S CA 1
ATOM 3003 C C . HIS A 1 409 ? 55.79900 117.79200 118.02400 1.000 49.25000 951 HIS S C 1
ATOM 3004 O O . HIS A 1 409 ? 56.41100 118.63000 117.36300 1.000 55.35000 951 HIS S O 1
ATOM 3011 N N . GLY A 1 410 ? 54.65200 118.07100 118.63800 1.000 54.48000 952 GLY S N 1
ATOM 3012 C CA . GLY A 1 410 ? 54.11300 119.41600 118.62800 1.000 54.02000 952 GLY S CA 1
ATOM 3013 C C . GLY A 1 410 ? 53.50400 119.88300 117.31900 1.000 57.40000 952 GLY S C 1
ATOM 3014 O O . GLY A 1 410 ? 52.98800 121.00600 117.27200 1.000 56.94000 952 GLY S O 1
ATOM 3015 N N . LYS A 1 411 ? 53.54300 119.07700 116.25700 1.000 48.21000 953 LYS S N 1
ATOM 3016 C CA . LYS A 1 411 ? 52.96600 119.45100 114.97000 1.000 43.39000 953 LYS S CA 1
ATOM 3017 C C . LYS A 1 411 ? 51.58300 118.82200 114.82100 1.000 46.12000 953 LYS S C 1
ATOM 3018 O O . LYS A 1 411 ? 51.32700 117.71800 115.30900 1.000 46.89000 953 LYS S O 1
ATOM 3024 N N . GLU A 1 412 ? 50.69600 119.53400 114.13400 1.000 40.64000 954 GLU S N 1
ATOM 3025 C CA . GLU A 1 412 ? 49.30400 119.12600 113.98500 1.000 50.08000 954 GLU S CA 1
ATOM 3026 C C . GLU A 1 412 ? 49.09800 118.40200 112.65900 1.000 45.55000 954 GLU S C 1
ATOM 3027 O O . GLU A 1 412 ? 49.56200 118.87200 111.61500 1.000 36.70000 954 GLU S O 1
ATOM 3033 N N . LEU A 1 413 ? 48.38800 117.27300 112.70000 1.000 37.31000 955 LEU S N 1
ATOM 3034 C CA . LEU A 1 413 ? 48.05300 116.49500 111.51300 1.000 36.11000 955 LEU S CA 1
ATOM 3035 C C . LEU A 1 413 ? 46.54000 116.34700 111.43500 1.000 33.41000 955 LEU S C 1
ATOM 3036 O O . LEU A 1 413 ? 45.89800 116.03700 112.44300 1.000 34.78000 955 LEU S O 1
ATOM 3041 N N . ILE A 1 414 ? 45.97600 116.56800 110.24800 1.000 32.99000 956 ILE S N 1
ATOM 3042 C CA . ILE A 1 414 ? 44.55300 116.28300 110.04700 1.000 27.47000 956 ILE S CA 1
ATOM 3043 C C . ILE A 1 414 ? 44.30900 114.81100 110.34300 1.000 29.35000 956 ILE S C 1
ATOM 3044 O O . ILE A 1 414 ? 44.95200 113.93500 109.75200 1.000 30.90000 956 ILE S O 1
ATOM 3049 N N . ASN A 1 415 ? 43.36500 114.52700 111.23500 1.000 30.76000 957 ASN S N 1
ATOM 3050 C CA . ASN A 1 415 ? 42.98800 113.15000 111.55300 1.000 31.99000 957 ASN S CA 1
ATOM 3051 C C . ASN A 1 415 ? 42.10800 112.62400 110.42200 1.000 32.22000 957 ASN S C 1
ATOM 3052 O O . ASN A 1 415 ? 40.88600 112.81500 110.40200 1.000 30.66000 957 ASN S O 1
ATOM 3057 N N . PHE A 1 416 ? 42.74600 111.96300 109.46200 1.000 31.48000 958 PHE S N 1
ATOM 3058 C CA . PHE A 1 416 ? 42.02700 111.44600 108.30500 1.000 35.12000 958 PHE S CA 1
ATOM 3059 C C . PHE A 1 416 ? 41.26600 110.16500 108.61900 1.000 36.69000 958 PHE S C 1
ATOM 3060 O O . PHE A 1 416 ? 40.20700 109.92100 108.03000 1.000 36.87000 958 PHE S O 1
ATOM 3068 N N . SER A 1 417 ? 41.78000 109.33300 109.52900 1.000 33.25000 959 SER S N 1
ATOM 3069 C CA . SER A 1 417 ? 41.03800 108.14300 109.93000 1.000 35.82000 959 SER S CA 1
ATOM 3070 C C . SER A 1 417 ? 39.67500 108.50300 110.49300 1.000 31.35000 959 SER S C 1
ATOM 3071 O O . SER A 1 417 ? 38.72100 107.75200 110.30600 1.000 36.36000 959 SER S O 1
ATOM 3074 N N . LYS A 1 418 ? 39.55500 109.65500 111.15700 1.000 30.63000 960 LYS S N 1
ATOM 3075 C CA . LYS A 1 418 ? 38.24900 110.09100 111.63700 1.000 35.76000 960 LYS S CA 1
ATOM 3076 C C . LYS A 1 418 ? 37.29500 110.36100 110.47500 1.000 35.63000 960 LYS S C 1
ATOM 3077 O O . LYS A 1 418 ? 36.11200 109.99800 110.53400 1.000 32.06000 960 LYS S O 1
ATOM 3083 N N . ARG A 1 419 ? 37.78600 111.02600 109.42800 1.000 35.45000 961 ARG S N 1
ATOM 3084 C CA . ARG A 1 419 ? 36.96700 111.27800 108.24400 1.000 32.53000 961 ARG S CA 1
ATOM 3085 C C . ARG A 1 419 ? 36.58800 109.97700 107.56000 1.000 32.98000 961 ARG S C 1
ATOM 3086 O O . ARG A 1 419 ? 35.45600 109.82300 107.08600 1.000 31.78000 961 ARG S O 1
ATOM 3094 N N . ARG A 1 420 ? 37.52300 109.03000 107.49400 1.000 30.23000 962 ARG S N 1
ATOM 3095 C CA . ARG A 1 420 ? 37.21300 107.73900 106.89700 1.000 32.67000 962 ARG S CA 1
ATOM 3096 C C . ARG A 1 420 ? 36.10200 107.03700 107.66700 1.000 33.92000 962 ARG S C 1
ATOM 3097 O O . ARG A 1 420 ? 35.20300 106.43400 107.06200 1.000 32.69000 962 ARG S O 1
ATOM 3105 N N . LYS A 1 421 ? 36.13300 107.12100 109.00400 1.000 33.79000 963 LYS S N 1
ATOM 3106 C CA . LYS A 1 421 ? 35.08300 106.47900 109.79800 1.000 32.97000 963 LYS S CA 1
ATOM 3107 C C . LYS A 1 421 ? 33.71700 107.06000 109.48300 1.000 31.75000 963 LYS S C 1
ATOM 3108 O O . LYS A 1 421 ? 32.74200 106.31400 109.33800 1.000 32.93000 963 LYS S O 1
ATOM 3114 N N . VAL A 1 422 ? 33.61700 108.38900 109.39100 1.000 31.47000 964 VAL S N 1
ATOM 3115 C CA . VAL A 1 422 ? 32.33600 109.00000 109.04500 1.000 32.47000 964 VAL S CA 1
ATOM 3116 C C . VAL A 1 422 ? 31.93400 108.61900 107.62400 1.000 34.04000 964 VAL S C 1
ATOM 3117 O O . VAL A 1 422 ? 30.76400 108.31800 107.35400 1.000 30.55000 964 VAL S O 1
ATOM 3121 N N . ALA A 1 423 ? 32.89400 108.61300 106.69800 1.000 30.63000 965 ALA S N 1
ATOM 3122 C CA . ALA A 1 423 ? 32.59300 108.26000 105.31500 1.000 27.75000 965 ALA S CA 1
ATOM 3123 C C . ALA A 1 423 ? 32.05700 106.83600 105.20000 1.000 33.11000 965 ALA S C 1
ATOM 3124 O O . ALA A 1 423 ? 31.20200 106.55900 104.34900 1.000 32.49000 965 ALA S O 1
ATOM 3126 N N . GLU A 1 424 ? 32.52700 105.92200 106.04300 1.000 31.53000 966 GLU S N 1
ATOM 3127 C CA . GLU A 1 424 ? 31.99300 104.56300 105.99300 1.000 31.50000 966 GLU S CA 1
ATOM 3128 C C . GLU A 1 424 ? 30.51500 104.54000 106.37500 1.000 43.93000 966 GLU S C 1
ATOM 3129 O O . GLU A 1 424 ? 29.72900 103.79000 105.78600 1.000 37.53000 966 GLU S O 1
ATOM 3135 N N . ILE A 1 425 ? 30.11500 105.37000 107.34200 1.000 35.96000 967 ILE S N 1
ATOM 3136 C CA . ILE A 1 425 ? 28.70200 105.46200 107.70700 1.000 38.79000 967 ILE S CA 1
ATOM 3137 C C . ILE A 1 425 ? 27.89200 106.02900 106.54500 1.000 38.62000 967 ILE S C 1
ATOM 3138 O O . ILE A 1 425 ? 26.83000 105.50100 106.18600 1.000 36.59000 967 ILE S O 1
ATOM 3143 N N . THR A 1 426 ? 28.37600 107.11900 105.93900 1.000 32.02000 968 THR S N 1
ATOM 3144 C CA . THR A 1 426 ? 27.64800 107.69900 104.81400 1.000 37.63000 968 THR S CA 1
ATOM 3145 C C . THR A 1 426 ? 27.58300 106.74200 103.62800 1.000 48.52000 968 THR S C 1
ATOM 3146 O O . THR A 1 426 ? 26.63900 106.80800 102.83300 1.000 35.88000 968 THR S O 1
ATOM 3150 N N . GLY A 1 427 ? 28.56000 105.83900 103.49700 1.000 42.05000 969 GLY S N 1
ATOM 3151 C CA . GLY A 1 427 ? 28.49000 104.84600 102.43400 1.000 36.75000 969 GLY S CA 1
ATOM 3152 C C . GLY A 1 427 ? 27.31600 103.89700 102.59000 1.000 41.28000 969 GLY S C 1
ATOM 3153 O O . GLY A 1 427 ? 26.67100 103.52700 101.60700 1.000 40.31000 969 GLY S O 1
ATOM 3154 N N . GLU A 1 428 ? 27.02200 103.48100 103.82400 1.000 38.79000 970 GLU S N 1
ATOM 3155 C CA . GLU A 1 428 ? 25.87400 102.60400 104.02700 1.000 43.26000 970 GLU S CA 1
ATOM 3156 C C . GLU A 1 428 ? 24.57300 103.31200 103.66900 1.000 43.35000 970 GLU S C 1
ATOM 3157 O O . GLU A 1 428 ? 23.63200 102.67300 103.18900 1.000 44.20000 970 GLU S O 1
ATOM 3163 N N . ILE A 1 429 ? 24.51300 104.62800 103.88500 1.000 40.15000 971 ILE S N 1
ATOM 3164 C CA . ILE A 1 429 ? 23.35600 105.41400 103.47000 1.000 41.31000 971 ILE S CA 1
ATOM 3165 C C . ILE A 1 429 ? 23.16600 105.30700 101.96400 1.000 52.32000 971 ILE S C 1
ATOM 3166 O O . ILE A 1 429 ? 22.06100 105.03400 101.47000 1.000 39.30000 971 ILE S O 1
ATOM 3171 N N . GLN A 1 430 ? 24.25500 105.51900 101.21400 1.000 43.24000 972 GLN S N 1
ATOM 3172 C CA . GLN A 1 430 ? 24.20200 105.52400 99.75600 1.000 42.86000 972 GLN S CA 1
ATOM 3173 C C . GLN A 1 430 ? 23.68300 104.21100 99.19800 1.000 42.47000 972 GLN S C 1
ATOM 3174 O O . GLN A 1 430 ? 23.02200 104.20200 98.15500 1.000 46.08000 972 GLN S O 1
ATOM 3180 N N . GLN A 1 431 ? 23.99200 103.09200 99.85800 1.000 43.05000 973 GLN S N 1
ATOM 3181 C CA . GLN A 1 431 ? 23.56900 101.78600 99.36900 1.000 39.84000 973 GLN S CA 1
ATOM 3182 C C . GLN A 1 431 ? 22.05500 101.65500 99.25600 1.000 48.19000 973 GLN S C 1
ATOM 3183 O O . GLN A 1 431 ? 21.57900 100.69100 98.64400 1.000 49.57000 973 GLN S O 1
ATOM 3189 N N . TYR A 1 432 ? 21.28800 102.60100 99.80100 1.000 50.40000 974 TYR S N 1
ATOM 3190 C CA . TYR A 1 432 ? 19.82800 102.54400 99.73800 1.000 46.34000 974 TYR S CA 1
ATOM 3191 C C . TYR A 1 432 ? 19.20900 103.72200 98.99500 1.000 52.50000 974 TYR S C 1
ATOM 3192 O O . TYR A 1 432 ? 17.99700 103.94100 99.11400 1.000 56.89000 974 TYR S O 1
ATOM 3201 N N . GLN A 1 433 ? 19.99000 104.48800 98.23600 1.000 46.41000 975 GLN S N 1
ATOM 3202 C CA . GLN A 1 433 ? 19.49600 105.72200 97.64100 1.000 47.98000 975 GLN S CA 1
ATOM 3203 C C . GLN A 1 433 ? 19.02400 105.56400 96.20100 1.000 51.89000 975 GLN S C 1
ATOM 3204 O O . GLN A 1 433 ? 18.74700 106.57300 95.54200 1.000 48.18000 975 GLN S O 1
ATOM 3210 N N . ASN A 1 434 ? 18.90100 104.33500 95.70100 1.000 46.69000 976 ASN S N 1
ATOM 3211 C CA . ASN A 1 434 ? 18.41100 104.10100 94.34100 1.000 61.48000 976 ASN S CA 1
ATOM 3212 C C . ASN A 1 434 ? 17.34100 103.00700 94.35400 1.000 62.13000 976 ASN S C 1
ATOM 3213 O O . ASN A 1 434 ? 17.48900 101.94800 93.74500 1.000 64.15000 976 ASN S O 1
ATOM 3218 N N . GLN A 1 435 ? 16.24300 103.27100 95.06500 1.000 53.89000 977 GLN S N 1
ATOM 3219 C CA . GLN A 1 435 ? 15.15300 102.30500 95.22200 1.000 55.85000 977 GLN S CA 1
ATOM 3220 C C . GLN A 1 435 ? 13.81500 103.01200 95.05500 1.000 55.92000 977 GLN S C 1
ATOM 3221 O O . GLN A 1 435 ? 13.10500 103.27200 96.03300 1.000 50.77000 977 GLN S O 1
ATOM 3227 N N . PRO A 1 436 ? 13.43000 103.33200 93.82000 1.000 59.02000 978 PRO S N 1
ATOM 3228 C CA . PRO A 1 436 ? 12.15200 104.02000 93.60400 1.000 53.97000 978 PRO S CA 1
ATOM 3229 C C . PRO A 1 436 ? 10.97500 103.11100 93.91500 1.000 48.85000 978 PRO S C 1
ATOM 3230 O O . PRO A 1 436 ? 11.06100 101.88600 93.81000 1.000 41.80000 978 PRO S O 1
ATOM 3234 N N . TYR A 1 437 ? 9.86300 103.72800 94.30600 1.000 47.00000 979 TYR S N 1
ATOM 3235 C CA . TYR A 1 437 ? 8.63300 103.00000 94.58600 1.000 45.22000 979 TYR S CA 1
ATOM 3236 C C . TYR A 1 437 ? 7.71900 103.00500 93.36100 1.000 39.48000 979 TYR S C 1
ATOM 3237 O O . TYR A 1 437 ? 7.60800 104.01400 92.65700 1.000 40.64000 979 TYR S O 1
ATOM 3246 N N . CYS A 1 438 ? 7.04100 101.88100 93.13000 1.000 42.06000 980 CYS S N 1
ATOM 3247 C CA . CYS A 1 438 ? 6.00900 101.80600 92.09500 1.000 39.30000 980 CYS S CA 1
ATOM 3248 C C . CYS A 1 438 ? 4.68600 102.34500 92.65100 1.000 47.55000 980 CYS S C 1
ATOM 3249 O O . CYS A 1 438 ? 3.71200 101.62300 92.86800 1.000 41.17000 980 CYS S O 1
ATOM 3252 N N . LEU A 1 439 ? 4.66900 103.65600 92.88300 1.000 44.40000 981 LEU S N 1
ATOM 3253 C CA . LEU A 1 4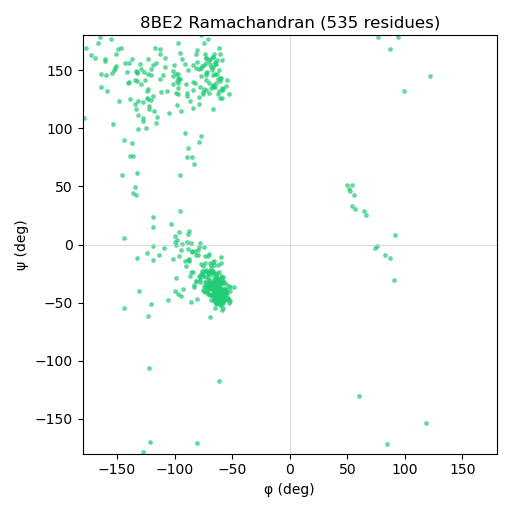39 ? 3.52000 104.34600 93.44800 1.000 43.43000 981 LEU S CA 1
ATOM 3254 C C . LEU A 1 439 ? 3.36400 105.66200 92.71600 1.000 40.27000 981 LEU S C 1
ATOM 3255 O O . LEU A 1 439 ? 4.35400 106.33800 92.42300 1.000 43.12000 981 LEU S O 1
ATOM 3260 N N . ARG A 1 440 ? 2.12100 106.02700 92.43700 1.000 36.73000 982 ARG S N 1
ATOM 3261 C CA . ARG A 1 440 ? 1.83800 107.26500 91.73100 1.000 38.27000 982 ARG S CA 1
ATOM 3262 C C . ARG A 1 440 ? 1.80500 108.44200 92.70000 1.000 41.11000 982 ARG S C 1
ATOM 3263 O O . ARG A 1 440 ? 1.17400 108.37700 93.76100 1.000 40.44000 982 ARG S O 1
ATOM 3271 N N . VAL A 1 441 ? 2.48100 109.52300 92.32100 1.000 35.18000 983 VAL S N 1
ATOM 3272 C CA . VAL A 1 441 ? 2.39700 110.76800 93.06500 1.000 38.35000 983 VAL S CA 1
ATOM 3273 C C . VAL A 1 441 ? 1.00100 111.35900 92.91900 1.000 46.03000 983 VAL S C 1
ATOM 3274 O O . VAL A 1 441 ? 0.43500 111.40900 91.81400 1.000 37.31000 983 VAL S O 1
ATOM 3278 N N . GLU A 1 442 ? 0.43600 111.81400 94.03500 1.000 32.94000 984 GLU S N 1
ATOM 3279 C CA . GLU A 1 442 ? -0.73300 112.69000 94.02700 1.000 36.16000 984 GLU S CA 1
ATOM 3280 C C . GLU A 1 442 ? -0.22100 114.08000 94.38800 1.000 38.83000 984 GLU S C 1
ATOM 3281 O O . GLU A 1 442 ? 0.15500 114.32900 95.53800 1.000 37.12000 984 GLU S O 1
ATOM 3287 N N A SER A 1 443 ? -0.22100 114.99000 93.41200 0.310 38.31000 985 SER S N 1
ATOM 3288 N N B SER A 1 443 ? -0.23800 114.98800 93.40800 0.690 38.22000 985 SER S N 1
ATOM 3289 C CA A SER A 1 443 ? 0.51100 116.24500 93.57500 0.310 40.09000 985 SER S CA 1
ATOM 3290 C CA B SER A 1 443 ? 0.47500 116.25700 93.54300 0.690 40.09000 985 SER S CA 1
ATOM 3291 C C A SER A 1 443 ? -0.09000 117.13600 94.65700 0.310 40.44000 985 SER S C 1
ATOM 3292 C C B SER A 1 443 ? -0.09000 117.11700 94.66200 0.690 40.53000 985 SER S C 1
ATOM 3293 O O A SER A 1 443 ? 0.63900 117.90500 95.29200 0.310 33.91000 985 SER S O 1
ATOM 3294 O O B SER A 1 443 ? 0.65700 117.85100 95.31600 0.690 33.81000 985 SER S O 1
ATOM 3299 N N . ASP A 1 444 ? -1.40600 117.06300 94.88200 1.000 35.77000 986 ASP S N 1
ATOM 3300 C CA . ASP A 1 444 ? -1.99700 117.87000 95.94100 1.000 35.97000 986 ASP S CA 1
ATOM 3301 C C . ASP A 1 444 ? -1.69300 117.28700 97.31500 1.000 29.13000 986 ASP S C 1
ATOM 3302 O O . ASP A 1 444 ? -1.46200 118.03100 98.27400 1.000 32.17000 986 ASP S O 1
ATOM 3307 N N . ILE A 1 445 ? -1.73800 115.96300 97.44600 1.000 27.41000 987 ILE S N 1
ATOM 3308 C CA . ILE A 1 445 ? -1.42100 115.36100 98.73600 1.000 31.35000 987 ILE S CA 1
ATOM 3309 C C . ILE A 1 445 ? 0.05500 115.57700 99.05300 1.000 35.94000 987 ILE S C 1
ATOM 3310 O O . ILE A 1 445 ? 0.42000 115.94200 100.17800 1.000 29.55000 987 ILE S O 1
ATOM 3315 N N . LYS A 1 446 ? 0.92000 115.38000 98.05500 1.000 34.15000 988 LYS S N 1
ATOM 3316 C CA . LYS A 1 446 ? 2.34800 115.64400 98.23100 1.000 28.99000 988 LYS S CA 1
ATOM 3317 C C . LYS A 1 446 ? 2.58400 117.05800 98.74400 1.000 37.64000 988 LYS S C 1
ATOM 3318 O O . LYS A 1 446 ? 3.34600 117.27000 99.69500 1.000 35.04000 988 LYS S O 1
ATOM 3324 N N . ARG A 1 447 ? 1.92200 118.03800 98.12900 1.000 31.39000 989 ARG S N 1
ATOM 3325 C CA . ARG A 1 447 ? 2.08100 119.42900 98.54200 1.000 36.54000 989 ARG S CA 1
ATOM 3326 C C . ARG A 1 447 ? 1.55600 119.65600 99.95600 1.000 39.26000 989 ARG S C 1
ATOM 3327 O O . ARG A 1 447 ? 2.11600 120.45900 100.71600 1.000 35.85000 989 ARG S O 1
ATOM 3335 N N . PHE A 1 448 ? 0.46400 118.97700 100.31800 1.000 30.49000 990 PHE S N 1
ATOM 3336 C CA . PHE A 1 448 ? -0.06300 119.09300 101.67500 1.000 28.95000 990 PHE S CA 1
ATOM 3337 C C . PHE A 1 448 ? 0.99600 118.70000 102.70100 1.000 30.65000 990 PHE S C 1
ATOM 3338 O O . PHE A 1 448 ? 1.22700 119.42100 103.67700 1.000 31.18000 990 PHE S O 1
ATOM 3346 N N . PHE A 1 449 ? 1.66800 117.57000 102.48000 1.000 29.07000 991 PHE S N 1
ATOM 3347 C CA . PHE A 1 449 ? 2.67000 117.10500 103.43100 1.000 34.11000 991 PHE S CA 1
ATOM 3348 C C . PHE A 1 449 ? 3.98600 117.86700 103.31200 1.000 37.82000 991 PHE S C 1
ATOM 3349 O O . PHE A 1 449 ? 4.70400 118.00100 104.31000 1.000 34.03000 991 PHE S O 1
ATOM 3357 N N . GLU A 1 450 ? 4.30800 118.39700 102.12700 1.000 30.36000 992 GLU S N 1
ATOM 3358 C CA . GLU A 1 450 ? 5.49300 119.24400 102.01900 1.000 34.64000 992 GLU S CA 1
ATOM 3359 C C . GLU A 1 450 ? 5.31400 120.54100 102.78900 1.000 36.01000 992 GLU S C 1
ATOM 3360 O O . GLU A 1 450 ? 6.29900 121.12100 103.25000 1.000 37.55000 992 GLU S O 1
ATOM 3366 N N . ASN A 1 451 ? 4.07400 120.99500 102.96700 1.000 30.70000 993 ASN S N 1
ATOM 3367 C CA . ASN A 1 451 ? 3.81600 122.28200 103.59000 1.000 29.94000 993 ASN S CA 1
ATOM 3368 C C . ASN A 1 451 ? 3.46200 122.19300 105.07200 1.000 31.85000 993 ASN S C 1
ATOM 3369 O O . ASN A 1 451 ? 3.13800 123.22300 105.66300 1.000 33.92000 993 ASN S O 1
ATOM 3374 N N . LEU A 1 452 ? 3.48900 121.00400 105.68000 1.000 32.71000 994 LEU S N 1
ATOM 3375 C CA . LEU A 1 452 ? 3.22300 120.89500 107.11500 1.000 35.30000 994 LEU S CA 1
ATOM 3376 C C . LEU A 1 452 ? 4.11700 121.84800 107.90200 1.000 33.78000 994 LEU S C 1
ATOM 3377 O O . LEU A 1 452 ? 5.34100 121.85900 107.73000 1.000 32.98000 994 LEU S O 1
ATOM 3382 N N . ASN A 1 453 ? 3.50000 122.62800 108.78600 1.000 35.19000 995 ASN S N 1
ATOM 3383 C CA . ASN A 1 453 ? 4.20600 123.62100 109.59300 1.000 38.16000 995 ASN S CA 1
ATOM 3384 C C . ASN A 1 453 ? 3.54100 123.72500 110.96700 1.000 32.44000 995 ASN S C 1
ATOM 3385 O O . ASN A 1 453 ? 3.06400 124.80300 111.34700 1.000 32.70000 995 ASN S O 1
ATOM 3390 N N . PRO A 1 454 ? 3.49100 122.63200 111.74100 1.000 28.10000 996 PRO S N 1
ATOM 3391 C CA . PRO A 1 454 ? 2.73600 122.65700 113.00700 1.000 28.68000 996 PRO S CA 1
ATOM 3392 C C . PRO A 1 454 ? 3.15700 123.76500 113.96900 1.000 28.14000 996 PRO S C 1
ATOM 3393 O O . PRO A 1 454 ? 2.31100 124.28100 114.70400 1.000 30.48000 996 PRO S O 1
ATOM 3397 N N . MET A 1 455 ? 4.44600 124.13400 113.99700 1.000 28.91000 997 MET S N 1
ATOM 3398 C CA . MET A 1 455 ? 4.93100 125.13500 114.94100 1.000 31.64000 997 MET S CA 1
ATOM 3399 C C . MET A 1 455 ? 4.58400 126.55600 114.52700 1.000 33.79000 997 MET S C 1
ATOM 3400 O O . MET A 1 455 ? 4.64700 127.46100 115.36900 1.000 33.14000 997 MET S O 1
ATOM 3405 N N . GLY A 1 456 ? 4.22300 126.77200 113.26500 1.000 33.54000 998 GLY S N 1
ATOM 3406 C CA . GLY A 1 456 ? 4.00200 128.13400 112.79700 1.000 31.34000 998 GLY S CA 1
ATOM 3407 C C . GLY A 1 456 ? 5.29000 128.91700 112.96000 1.000 37.22000 998 GLY S C 1
ATOM 3408 O O . GLY A 1 456 ? 6.37000 128.44800 112.59500 1.000 31.49000 998 GLY S O 1
ATOM 3409 N N . ASN A 1 457 ? 5.20400 130.09300 113.57400 1.000 32.23000 999 ASN S N 1
ATOM 3410 C CA . ASN A 1 457 ? 6.39900 130.88400 113.83500 1.000 32.73000 999 ASN S CA 1
ATOM 3411 C C . ASN A 1 457 ? 7.00200 130.64800 115.21300 1.000 33.80000 999 ASN S C 1
ATOM 3412 O O . ASN A 1 457 ? 8.02800 131.26200 115.53600 1.000 38.46000 999 ASN S O 1
ATOM 3417 N N . SER A 1 458 ? 6.42100 129.76600 116.02300 1.000 29.41000 1000 SER S N 1
ATOM 3418 C CA . SER A 1 458 ? 6.99400 129.52600 117.33700 1.000 33.08000 1000 SER S CA 1
ATOM 3419 C C . SER A 1 458 ? 8.16000 128.54600 117.22000 1.000 35.84000 1000 SER S C 1
ATOM 3420 O O . SER A 1 458 ? 8.33900 127.87800 116.20100 1.000 29.91000 1000 SER S O 1
ATOM 3423 N N . MET A 1 459 ? 8.97600 128.49700 118.26800 1.000 31.62000 1001 MET S N 1
ATOM 3424 C CA . MET A 1 459 ? 10.11500 127.59200 118.36200 1.000 39.07000 1001 MET S CA 1
ATOM 3425 C C . MET A 1 459 ? 9.71600 126.30300 119.07400 1.000 38.78000 1001 MET S C 1
ATOM 3426 O O . MET A 1 459 ? 8.73000 126.25600 119.81900 1.000 32.51000 1001 MET S O 1
ATOM 3431 N N . GLU A 1 460 ? 10.51400 125.24900 118.85600 1.000 35.82000 1002 GLU S N 1
ATOM 3432 C CA . GLU A 1 460 ? 10.12000 123.92700 119.33700 1.000 42.36000 1002 GLU S CA 1
ATOM 3433 C C . GLU A 1 460 ? 9.97800 123.88300 120.85500 1.000 38.56000 1002 GLU S C 1
ATOM 3434 O O . GLU A 1 460 ? 9.12200 123.15000 121.36500 1.000 36.92000 1002 GLU S O 1
ATOM 3440 N N . LYS A 1 461 ? 10.76500 124.67300 121.59800 1.000 34.04000 1003 LYS S N 1
ATOM 3441 C CA . LYS A 1 461 ? 10.63200 124.65500 123.05600 1.000 31.35000 1003 LYS S CA 1
ATOM 3442 C C . LYS A 1 461 ? 9.26800 125.16600 123.50300 1.000 39.13000 1003 LYS S C 1
ATOM 3443 O O . LYS A 1 461 ? 8.57900 124.50300 124.28600 1.000 36.72000 1003 LYS S O 1
ATOM 3449 N N . GLU A 1 462 ? 8.88100 126.37300 123.06500 1.000 31.46000 1004 GLU S N 1
ATOM 3450 C CA . GLU A 1 462 ? 7.55500 126.87000 123.43000 1.000 32.32000 1004 GLU S CA 1
ATOM 3451 C C . GLU A 1 462 ? 6.46200 125.98300 122.85100 1.000 29.66000 1004 GLU S C 1
ATOM 3452 O O . GLU A 1 462 ? 5.42300 125.76700 123.49200 1.000 31.01000 1004 GLU S O 1
ATOM 3458 N N . PHE A 1 463 ? 6.65800 125.48500 121.62200 1.000 32.01000 1005 PHE S N 1
ATOM 3459 C CA . PHE A 1 463 ? 5.62500 124.65400 121.00700 1.000 31.21000 1005 PHE S CA 1
ATOM 3460 C C . PHE A 1 463 ? 5.43500 123.34500 121.77000 1.000 30.37000 1005 PHE S C 1
ATOM 3461 O O . PHE A 1 463 ? 4.30200 122.90900 122.00300 1.000 30.77000 1005 PHE S O 1
ATOM 3469 N N . THR A 1 464 ? 6.53200 122.69900 122.16500 1.000 32.29000 1006 THR S N 1
ATOM 3470 C CA . THR A 1 464 ? 6.41200 121.44700 122.90600 1.000 32.87000 1006 THR S CA 1
ATOM 3471 C C . THR A 1 464 ? 5.78400 121.67000 124.27400 1.000 32.04000 1006 THR S C 1
ATOM 3472 O O . THR A 1 464 ? 4.96200 120.86000 124.72300 1.000 32.78000 1006 THR S O 1
ATOM 3476 N N . ASP A 1 465 ? 6.13700 122.77600 124.94500 1.000 36.75000 1007 ASP S N 1
ATOM 3477 C CA . ASP A 1 465 ? 5.43800 123.13600 126.17800 1.000 31.06000 1007 ASP S CA 1
ATOM 3478 C C . ASP A 1 465 ? 3.95700 123.34100 125.92200 1.000 36.35000 1007 ASP S C 1
ATOM 3479 O O . ASP A 1 465 ? 3.11800 122.97800 126.75600 1.000 32.76000 1007 ASP S O 1
ATOM 3484 N N . TYR A 1 466 ? 3.62100 123.97200 124.79500 1.000 30.88000 1008 TYR S N 1
ATOM 3485 C CA . TYR A 1 466 ? 2.21900 124.14500 124.43300 1.000 30.28000 1008 TYR S CA 1
ATOM 3486 C C . TYR A 1 466 ? 1.52000 122.79300 124.29600 1.000 34.36000 1008 TYR S C 1
ATOM 3487 O O . TYR A 1 466 ? 0.42200 122.59500 124.83400 1.000 31.76000 1008 TYR S O 1
ATOM 3496 N N . LEU A 1 467 ? 2.13500 121.85300 123.55800 1.000 32.82000 1009 LEU S N 1
ATOM 3497 C CA . LEU A 1 467 ? 1.52900 120.52300 123.39500 1.000 30.67000 1009 LEU S CA 1
ATOM 3498 C C . LEU A 1 467 ? 1.40900 119.79600 124.73300 1.000 28.32000 1009 LEU S C 1
ATOM 3499 O O . LEU A 1 467 ? 0.37300 119.17500 125.03000 1.000 31.08000 1009 LEU S O 1
ATOM 3504 N N . PHE A 1 468 ? 2.47000 119.84800 125.54300 1.000 28.73000 1010 PHE S N 1
ATOM 3505 C CA . PHE A 1 468 ? 2.48300 119.10000 126.79900 1.000 31.79000 1010 PHE S CA 1
ATOM 3506 C C . PHE A 1 468 ? 1.42500 119.62700 127.76100 1.000 30.68000 1010 PHE S C 1
ATOM 3507 O O . PHE A 1 468 ? 0.67300 118.85300 128.36300 1.000 30.04000 1010 PHE S O 1
ATOM 3515 N N . ASN A 1 469 ? 1.33400 120.94600 127.91200 1.000 30.58000 1011 ASN S N 1
ATOM 3516 C CA . ASN A 1 469 ? 0.31100 121.47100 128.81400 1.000 31.50000 1011 ASN S CA 1
ATOM 3517 C C . ASN A 1 469 ? -1.09100 121.28000 128.24000 1.000 32.39000 1011 ASN S C 1
ATOM 3518 O O . ASN A 1 469 ? -2.07100 121.19300 128.99900 1.000 32.76000 1011 ASN S O 1
ATOM 3523 N N . LYS A 1 470 ? -1.21100 121.19100 126.91200 1.000 33.36000 1012 LYS S N 1
ATOM 3524 C CA . LYS A 1 470 ? -2.49300 120.80800 126.32600 1.000 33.02000 1012 LYS S CA 1
ATOM 3525 C C . LYS A 1 470 ? -2.86000 119.38400 126.72500 1.000 32.11000 1012 LYS S C 1
ATOM 3526 O O . LYS A 1 470 ? -4.02200 119.09500 127.05900 1.000 35.50000 1012 LYS S O 1
ATOM 3532 N N . SER A 1 471 ? -1.88300 118.48100 126.68600 1.000 31.14000 1013 SER S N 1
ATOM 3533 C CA . SER A 1 471 ? -2.09600 117.11100 127.14600 1.000 30.50000 1013 SER S CA 1
ATOM 3534 C C . SER A 1 471 ? -2.62700 117.09800 128.57500 1.000 41.18000 1013 SER S C 1
ATOM 3535 O O . SER A 1 471 ? -3.55200 116.34000 128.90400 1.000 33.08000 1013 SER S O 1
ATOM 3538 N N . LEU A 1 472 ? -2.06800 117.95600 129.43600 1.000 33.58000 1014 LEU S N 1
ATOM 3539 C CA . LEU A 1 472 ? -2.54200 118.03500 130.81500 1.000 32.82000 1014 LEU S CA 1
ATOM 3540 C C . LEU A 1 472 ? -3.97000 118.55400 130.89500 1.000 36.84000 1014 LEU S C 1
ATOM 3541 O O . LEU A 1 472 ? -4.70500 118.18200 131.81700 1.000 40.46000 1014 LEU S O 1
ATOM 3546 N N . GLU A 1 473 ? -4.38700 119.39900 129.94500 1.000 34.33000 1015 GLU S N 1
ATOM 3547 C CA . GLU A 1 473 ? -5.77300 119.85900 129.92200 1.000 38.67000 1015 GLU S CA 1
ATOM 3548 C C . GLU A 1 473 ? -6.73500 118.72300 129.56800 1.000 38.73000 1015 GLU S C 1
ATOM 3549 O O . GLU A 1 473 ? -7.76400 118.54000 130.23200 1.000 36.71000 1015 GLU S O 1
ATOM 3555 N N . ILE A 1 474 ? -6.42800 117.95800 128.51400 1.000 36.18000 1016 ILE S N 1
ATOM 3556 C CA . ILE A 1 474 ? -7.39100 116.97200 128.01600 1.000 32.06000 1016 ILE S CA 1
ATOM 3557 C C . ILE A 1 474 ? -7.41000 115.71000 128.87500 1.000 33.96000 1016 ILE S C 1
ATOM 3558 O O . ILE A 1 474 ? -8.43100 115.02000 128.93300 1.000 37.32000 1016 ILE S O 1
ATOM 3563 N N . GLU A 1 475 ? -6.30400 115.37200 129.54000 1.000 30.65000 1017 GLU S N 1
ATOM 3564 C CA . GLU A 1 475 ? -6.26800 114.23500 130.46200 1.000 35.63000 1017 GLU S CA 1
ATOM 3565 C C . GLU A 1 475 ? -5.49500 114.66800 131.69600 1.000 31.75000 1017 GLU S C 1
ATOM 3566 O O . GLU A 1 475 ? -4.27100 114.50000 131.77500 1.000 33.89000 1017 GLU S O 1
ATOM 3572 N N . PRO A 1 476 ? -6.18300 115.26500 132.67200 1.000 38.07000 1018 PRO S N 1
ATOM 3573 C CA . PRO A 1 476 ? -5.50400 115.78800 133.86300 1.000 42.30000 1018 PRO S CA 1
ATOM 3574 C C . PRO A 1 476 ? -4.77000 114.70400 134.64000 1.000 40.97000 1018 PRO S C 1
ATOM 3575 O O . PRO A 1 476 ? -4.99600 113.50600 134.46500 1.000 47.86000 1018 PRO S O 1
ATOM 3579 N N . ARG A 1 477 ? -3.87100 115.14800 135.51200 1.000 43.90000 1019 ARG S N 1
ATOM 3580 C CA . ARG A 1 477 ? -3.01700 114.23300 136.25600 1.000 46.59000 1019 ARG S CA 1
ATOM 3581 C C . ARG A 1 477 ? -3.83500 113.39300 137.23600 1.000 53.81000 1019 ARG S C 1
ATOM 3582 O O . ARG A 1 477 ? -4.93300 113.76800 137.66400 1.000 47.85000 1019 ARG S O 1
ATOM 3590 N N . ASN A 1 478 ? -3.21300 112.29100 137.65900 1.000 59.60000 1020 ASN S N 1
ATOM 3591 C CA . ASN A 1 478 ? -3.94400 111.08800 138.06200 1.000 81.88000 1020 ASN S CA 1
ATOM 3592 C C . ASN A 1 478 ? -4.98600 111.25200 139.17900 1.000 94.21000 1020 ASN S C 1
ATOM 3593 O O . ASN A 1 478 ? -5.99100 110.51900 139.13800 1.000 94.86000 1020 ASN S O 1
ATOM 3598 N N . PRO A 1 479 ? -4.83700 112.13700 140.17400 1.000 94.33000 1021 PRO S N 1
ATOM 3599 C CA . PRO A 1 479 ? -5.95400 112.31500 141.11800 1.000 90.99000 1021 PRO S CA 1
ATOM 3600 C C . PRO A 1 479 ? -7.17500 112.93700 140.47200 1.000 87.20000 1021 PRO S C 1
ATOM 3601 O O . PRO A 1 479 ? -8.30600 112.56900 140.81000 1.000 86.93000 1021 PRO S O 1
ATOM 3605 N N . LYS A 1 480 ? -6.97200 113.86300 139.54000 1.000 79.48000 1022 LYS S N 1
ATOM 3606 C CA . LYS A 1 480 ? -8.06900 114.66100 139.02500 1.000 73.60000 1022 LYS S CA 1
ATOM 3607 C C . LYS A 1 480 ? -8.97900 113.82000 138.12800 1.000 76.86000 1022 LYS S C 1
ATOM 3608 O O . LYS A 1 480 ? -8.52100 112.88200 137.46600 1.000 66.44000 1022 LYS S O 1
ATOM 3614 N N . PRO A 1 481 ? -10.28900 114.13200 138.10000 1.000 70.74000 1023 PRO S N 1
ATOM 3615 C CA . PRO A 1 481 ? -11.21000 113.40800 137.20900 1.000 77.73000 1023 PRO S CA 1
ATOM 3616 C C . PRO A 1 481 ? -10.99300 113.76800 135.74500 1.000 70.67000 1023 PRO S C 1
ATOM 3617 O O . PRO A 1 481 ? -10.17300 114.63600 135.42700 1.000 65.42000 1023 PRO S O 1
ATOM 3621 N N . LEU A 1 482 ? -11.73200 113.11800 134.84700 1.000 70.68000 1024 LEU S N 1
ATOM 3622 C CA . LEU A 1 482 ? -11.58500 113.35200 133.41400 1.000 55.84000 1024 LEU S CA 1
ATOM 3623 C C . LEU A 1 482 ? -12.75400 114.17600 132.89100 1.000 51.19000 1024 LEU S C 1
ATOM 3624 O O . LEU A 1 482 ? -13.89400 113.68900 132.88500 1.000 51.21000 1024 LEU S O 1
ATOM 3629 N N . PRO A 1 483 ? -12.53500 115.41100 132.45000 1.000 49.31000 1025 PRO S N 1
ATOM 3630 C CA . PRO A 1 483 ? -13.63400 116.19700 131.89000 1.000 48.97000 1025 PRO S CA 1
ATOM 3631 C C . PRO A 1 483 ? -14.04500 115.68500 130.51700 1.000 49.05000 1025 PRO S C 1
ATOM 3632 O O . PRO A 1 483 ? -13.29700 114.99000 129.82300 1.000 44.02000 1025 PRO S O 1
ATOM 3636 N N . ARG A 1 484 ? -15.26100 116.05000 130.12800 1.000 44.34000 1026 ARG S N 1
ATOM 3637 C CA . ARG A 1 484 ? -15.77100 115.80000 128.78800 1.000 41.99000 1026 ARG S CA 1
ATOM 3638 C C . ARG A 1 484 ? -15.57600 117.04600 127.93300 1.000 39.38000 1026 ARG S C 1
ATOM 3639 O O . ARG A 1 484 ? -15.72000 118.16900 128.42200 1.000 44.49000 1026 ARG S O 1
ATOM 3647 N N . PHE A 1 485 ? -15.25300 116.84700 126.65800 1.000 38.92000 1027 PHE S N 1
ATOM 3648 C CA . PHE A 1 485 ? -14.96100 117.94000 125.74200 1.000 36.11000 1027 PHE S CA 1
ATOM 3649 C C . PHE A 1 485 ? -15.81800 117.83600 124.48900 1.000 31.58000 1027 PHE S C 1
ATOM 3650 O O . PHE A 1 485 ? -16.13600 116.72800 124.03300 1.000 37.35000 1027 PHE S O 1
ATOM 3658 N N . PRO A 1 486 ? -16.16500 118.97400 123.88300 1.000 38.13000 1028 PRO S N 1
ATOM 3659 C CA . PRO A 1 486 ? -16.98900 118.94000 122.66600 1.000 41.70000 1028 PRO S CA 1
ATOM 3660 C C . PRO A 1 486 ? -16.25700 118.31200 121.48700 1.000 41.62000 1028 PRO S C 1
ATOM 3661 O O . PRO A 1 486 ? -15.02600 118.34100 121.39200 1.000 41.00000 1028 PRO S O 1
ATOM 3665 N N . LYS A 1 487 ? -17.04500 117.74700 120.57700 1.000 34.27000 1029 LYS S N 1
ATOM 3666 C CA . LYS A 1 487 ? -16.52500 117.25300 119.31400 1.000 36.93000 1029 LYS S CA 1
ATOM 3667 C C . LYS A 1 487 ? -16.04400 118.41300 118.45600 1.000 41.89000 1029 LYS S C 1
ATOM 3668 O O . LYS A 1 487 ? -16.55400 119.52900 118.54600 1.000 39.34000 1029 LYS S O 1
ATOM 3674 N N . LYS A 1 488 ? -15.03600 118.14400 117.62200 1.000 34.67000 1030 LYS S N 1
ATOM 3675 C CA . LYS A 1 488 ? -14.55600 119.12700 116.66800 1.000 33.09000 1030 LYS S CA 1
ATOM 3676 C C . LYS A 1 488 ? -14.70000 118.67600 115.22400 1.000 35.08000 1030 LYS S C 1
ATOM 3677 O O . LYS A 1 488 ? -14.54400 119.50500 114.31900 1.000 36.10000 1030 LYS S O 1
ATOM 3683 N N . TYR A 1 489 ? -14.96900 117.39700 114.97200 1.000 31.73000 1031 TYR S N 1
ATOM 3684 C CA . TYR A 1 489 ? -15.07000 116.88200 113.61500 1.000 29.49000 1031 TYR S CA 1
ATOM 3685 C C . TYR A 1 489 ? -16.53200 116.61200 113.29500 1.000 36.27000 1031 TYR S C 1
ATOM 3686 O O . TYR A 1 489 ? -17.23000 115.96200 114.08100 1.000 33.95000 1031 TYR S O 1
ATOM 3695 N N . SER A 1 490 ? -16.98000 117.07700 112.13800 1.000 36.02000 1032 SER S N 1
ATOM 3696 C CA . SER A 1 490 ? -18.36800 116.85000 111.75700 1.000 41.27000 1032 SER S CA 1
ATOM 3697 C C . SER A 1 490 ? -18.54700 115.63800 110.85200 1.000 43.61000 1032 SER S C 1
ATOM 3698 O O . SER A 1 490 ? -19.68400 115.22300 110.62400 1.000 49.33000 1032 SER S O 1
ATOM 3701 N N . TYR A 1 491 ? -17.47000 115.06100 110.34800 1.000 31.57000 1033 TYR S N 1
ATOM 3702 C CA . TYR A 1 491 ? 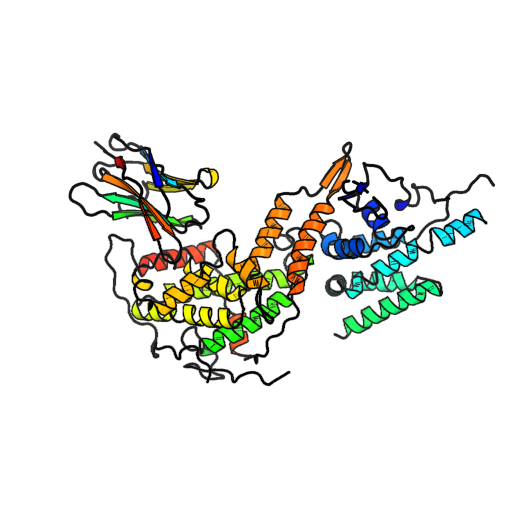-17.51400 113.90700 109.46600 1.000 32.59000 1033 TYR S CA 1
ATOM 3703 C C . TYR A 1 491 ? -17.34300 112.61500 110.26100 1.000 33.26000 1033 TYR S C 1
ATOM 3704 O O . TYR A 1 491 ? -16.93800 112.64000 111.42800 1.000 35.63000 1033 TYR S O 1
ATOM 3713 N N . PRO A 1 492 ? -17.66600 111.45700 109.67900 1.000 34.76000 1034 PRO S N 1
ATOM 3714 C CA . PRO A 1 492 ? -17.54700 110.20900 110.44600 1.000 36.66000 1034 PRO S CA 1
ATOM 3715 C C . PRO A 1 492 ? -16.10100 109.90100 110.80400 1.000 34.80000 1034 PRO S C 1
ATOM 3716 O O . PRO A 1 492 ? -15.17200 110.19600 110.04700 1.000 31.94000 1034 PRO S O 1
ATOM 3720 N N . LEU A 1 493 ? -15.92600 109.28900 111.97200 1.000 32.62000 1035 LEU S N 1
ATOM 3721 C CA . LEU A 1 493 ? -14.60800 108.90400 112.47000 1.000 30.70000 1035 LEU S CA 1
ATOM 3722 C C . LEU A 1 493 ? -14.18000 107.52500 111.99900 1.000 39.78000 1035 LEU S C 1
ATOM 3723 O O . LEU A 1 493 ? -13.00100 107.17300 112.14400 1.000 32.94000 1035 LEU S O 1
ATOM 3728 N N . LYS A 1 494 ? -15.11100 106.73800 111.45900 1.000 34.81000 1036 LYS S N 1
ATOM 3729 C CA . LYS A 1 494 ? -14.81800 105.36600 111.07100 1.000 33.39000 1036 LYS S CA 1
ATOM 3730 C C . LYS A 1 494 ? -13.74800 105.31700 109.98200 1.000 31.93000 1036 LYS S C 1
ATOM 3731 O O . LYS A 1 494 ? -13.83700 106.01100 108.96600 1.000 31.88000 1036 LYS S O 1
ATOM 3737 N N . SER A 1 495 ? -12.72500 104.49000 110.20000 1.000 40.33000 1037 SER S N 1
ATOM 3738 C CA . SER A 1 495 ? -11.66600 104.37200 109.21000 1.000 36.71000 1037 SER S CA 1
ATOM 3739 C C . SER A 1 495 ? -12.11800 103.50600 108.02900 1.000 40.15000 1037 SER S C 1
ATOM 3740 O O . SER A 1 495 ? -12.86800 102.54300 108.20700 1.000 37.93000 1037 SER S O 1
ATOM 3743 N N . PRO A 1 496 ? -11.67200 103.81800 106.81000 1.000 39.43000 1038 PRO S N 1
ATOM 3744 C CA . PRO A 1 496 ? -11.85600 102.87600 105.69800 1.000 38.02000 1038 PRO S CA 1
ATOM 3745 C C . PRO A 1 496 ? -10.92200 101.67400 105.74900 1.000 43.63000 1038 PRO S C 1
ATOM 3746 O O . PRO A 1 496 ? -11.02600 100.79500 104.88800 1.000 39.24000 1038 PRO S O 1
ATOM 3750 N N . GLY A 1 497 ? -10.02100 101.59100 106.73200 1.000 34.76000 1039 GLY S N 1
ATOM 3751 C CA . GLY A 1 497 ? -9.10100 100.47000 106.80700 1.000 35.06000 1039 GLY S CA 1
ATOM 3752 C C . GLY A 1 497 ? -7.96000 100.59100 105.80700 1.000 37.67000 1039 GLY S C 1
ATOM 3753 O O . GLY A 1 497 ? -7.87500 101.52300 105.00300 1.000 38.25000 1039 GLY S O 1
ATOM 3754 N N . VAL A 1 498 ? -7.06100 99.61100 105.85100 1.000 38.68000 1040 VAL S N 1
ATOM 3755 C CA . VAL A 1 498 ? -5.85300 99.71300 105.04500 1.000 41.27000 1040 VAL S CA 1
ATOM 3756 C C . VAL A 1 498 ? -5.74400 98.57400 104.02800 1.000 42.92000 1040 VAL S C 1
ATOM 3757 O O . VAL A 1 498 ? -4.65800 98.26700 103.55800 1.000 38.19000 1040 VAL S O 1
ATOM 3761 N N . ARG A 1 499 ? -6.86500 97.97400 103.64800 1.000 43.06000 1041 ARG S N 1
ATOM 3762 C CA . ARG A 1 499 ? -6.82600 97.04600 102.51900 1.000 44.31000 1041 ARG S CA 1
ATOM 3763 C C . ARG A 1 499 ? -7.07300 97.80500 101.21900 1.000 39.96000 1041 ARG S C 1
ATOM 3764 O O . ARG A 1 499 ? -8.05500 98.54600 101.12200 1.000 39.29000 1041 ARG S O 1
ATOM 3772 N N . PRO A 1 500 ? -6.21900 97.66200 100.21000 1.000 46.17000 1042 PRO S N 1
ATOM 3773 C CA . PRO A 1 500 ? -6.40900 98.42700 98.97200 1.000 47.13000 1042 PRO S CA 1
ATOM 3774 C C . PRO A 1 500 ? -7.63900 97.94700 98.21200 1.000 48.32000 1042 PRO S C 1
ATOM 3775 O O . PRO A 1 500 ? -8.13700 96.83600 98.41200 1.000 50.62000 1042 PRO S O 1
ATOM 3779 N N . SER A 1 501 ? -8.13800 98.81900 97.34100 1.000 48.60000 1043 SER S N 1
ATOM 3780 C CA . SER A 1 501 ? -9.36700 98.54200 96.58800 1.000 62.45000 1043 SER S CA 1
ATOM 3781 C C . SER A 1 501 ? -9.22500 97.34300 95.64300 1.000 57.66000 1043 SER S C 1
ATOM 3782 O O . SER A 1 501 ? -8.21100 97.19600 94.96000 1.000 62.95000 1043 SER S O 1
ATOM 3785 N N . GLN B 2 1 ? 10.62000 94.36800 133.42400 1.000 69.84000 1 GLN N N 1
ATOM 3786 C CA . GLN B 2 1 ? 10.40400 95.67400 134.03800 1.000 64.40000 1 GLN N CA 1
ATOM 3787 C C . GLN B 2 1 ? 11.67200 96.32800 134.58900 1.000 65.99000 1 GLN N C 1
ATOM 3788 O O . GLN B 2 1 ? 12.78800 95.92900 134.25900 1.000 66.69000 1 GLN N O 1
ATOM 3794 N N . VAL B 2 2 ? 11.47600 97.33600 135.44100 1.000 52.12000 2 VAL N N 1
ATOM 3795 C CA . VAL B 2 2 ? 12.55800 98.13400 136.00500 1.000 48.47000 2 VAL N CA 1
ATOM 3796 C C . VAL B 2 2 ? 12.53300 97.96700 137.51500 1.000 42.51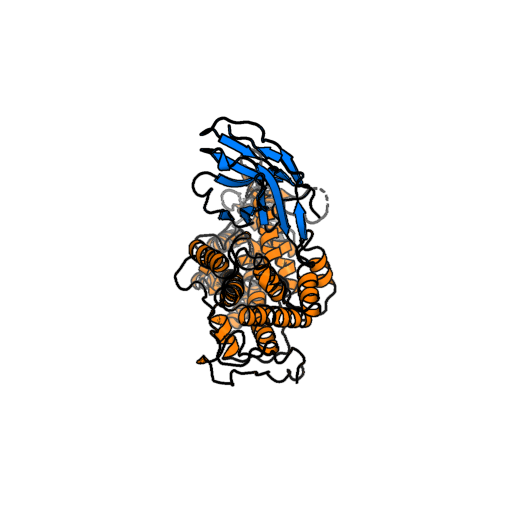000 2 VAL N C 1
ATOM 3797 O O . VAL B 2 2 ? 11.48800 98.15500 138.14700 1.000 39.20000 2 VAL N O 1
ATOM 3801 N N . GLN B 2 3 ? 13.67200 97.61900 138.10000 1.000 35.39000 3 GLN N N 1
ATOM 3802 C CA . GLN B 2 3 ? 13.75400 97.60500 139.55100 1.000 36.79000 3 GLN N CA 1
ATOM 3803 C C . GLN B 2 3 ? 14.18800 98.99100 140.00100 1.000 40.10000 3 GLN N C 1
ATOM 3804 O O . GLN B 2 3 ? 15.15100 99.55500 139.46600 1.000 39.55000 3 GLN N O 1
ATOM 3810 N N . LEU B 2 4 ? 13.45500 99.53800 140.96200 1.000 32.15000 4 LEU N N 1
ATOM 3811 C CA . LEU B 2 4 ? 13.60600 100.90500 141.43900 1.000 34.35000 4 LEU N CA 1
ATOM 3812 C C . LEU B 2 4 ? 13.92500 100.86500 142.92100 1.000 41.99000 4 LEU N C 1
ATOM 3813 O O . LEU B 2 4 ? 13.15900 100.29000 143.70000 1.000 38.24000 4 LEU N O 1
ATOM 3818 N N . VAL B 2 5 ? 15.03500 101.48700 143.31800 1.000 35.49000 5 VAL N N 1
ATOM 3819 C CA . VAL B 2 5 ? 15.48100 101.46100 144.70700 1.000 36.97000 5 VAL N CA 1
ATOM 3820 C C . VAL B 2 5 ? 15.48000 102.88400 145.23700 1.000 29.03000 5 VAL N C 1
ATOM 3821 O O . VAL B 2 5 ? 16.24400 103.73600 144.76700 1.000 37.68000 5 VAL N O 1
ATOM 3825 N N . GLU B 2 6 ? 14.62700 103.14300 146.21500 1.000 30.54000 6 GLU N N 1
ATOM 3826 C CA . GLU B 2 6 ? 14.51300 104.46600 146.80200 1.000 30.76000 6 GLU N CA 1
ATOM 3827 C C . GLU B 2 6 ? 15.45800 104.59400 147.98600 1.000 44.93000 6 GLU N C 1
ATOM 3828 O O . GLU B 2 6 ? 15.83000 103.60200 148.61200 1.000 46.75000 6 GLU N O 1
ATOM 3834 N N . SER B 2 7 ? 15.84000 105.83000 148.28800 1.000 38.29000 7 SER N N 1
ATOM 3835 C CA . SER B 2 7 ? 16.56700 106.13100 149.51100 1.000 41.53000 7 SER N CA 1
ATOM 3836 C C . SER B 2 7 ? 16.32500 107.58800 149.85600 1.000 41.48000 7 SER N C 1
ATOM 3837 O O . SER B 2 7 ? 15.67400 108.33000 149.11100 1.000 37.35000 7 SER N O 1
ATOM 3840 N N . GLY B 2 8 ? 16.86500 107.99700 150.99200 1.000 40.26000 8 GLY N N 1
ATOM 3841 C CA . GLY B 2 8 ? 16.48500 109.26100 151.55600 1.000 36.87000 8 GLY N CA 1
ATOM 3842 C C . GLY B 2 8 ? 15.22000 109.05600 152.35900 1.000 41.49000 8 GLY N C 1
ATOM 3843 O O . GLY B 2 8 ? 14.76300 107.92700 152.58000 1.000 55.07000 8 GLY N O 1
ATOM 3844 N N . GLY B 2 9 ? 14.64400 110.15800 152.79700 1.000 39.33000 9 GLY N N 1
ATOM 3845 C CA . GLY B 2 9 ? 13.42700 110.06200 153.58100 1.000 42.37000 9 GLY N CA 1
ATOM 3846 C C . GLY B 2 9 ? 13.71800 110.05300 155.06500 1.000 50.82000 9 GLY N C 1
ATOM 3847 O O . GLY B 2 9 ? 14.86300 110.10700 155.51800 1.000 44.99000 9 GLY N O 1
ATOM 3848 N N . GLY B 2 10 ? 12.64400 109.99100 155.84600 1.000 41.48000 10 GLY N N 1
ATOM 3849 C CA . GLY B 2 10 ? 12.74100 110.06200 157.28600 1.000 42.25000 10 GLY N CA 1
ATOM 3850 C C . GLY B 2 10 ? 12.00200 111.27000 157.83300 1.000 48.16000 10 GLY N C 1
ATOM 3851 O O . GLY B 2 10 ? 11.05100 111.77100 157.21800 1.000 41.73000 10 GLY N O 1
ATOM 3852 N N . LEU B 2 11 ? 12.44900 111.73200 158.99500 1.000 47.52000 11 LEU N N 1
ATOM 3853 C CA . LEU B 2 11 ? 11.76000 112.77000 159.74700 1.000 45.94000 11 LEU N CA 1
ATOM 3854 C C . LEU B 2 11 ? 12.45200 114.11000 159.53500 1.000 46.34000 11 LEU N C 1
ATOM 3855 O O . LEU B 2 11 ? 13.67700 114.17600 159.40200 1.000 49.96000 11 LEU N O 1
ATOM 3860 N N . VAL B 2 12 ? 11.65500 115.17700 159.49300 1.000 46.10000 12 VAL N N 1
ATOM 3861 C CA . VAL B 2 12 ? 12.15400 116.52200 159.24300 1.000 48.64000 12 VAL N CA 1
ATOM 3862 C C . VAL B 2 12 ? 11.19200 117.49800 159.90600 1.000 57.67000 12 VAL N C 1
ATOM 3863 O O . VAL B 2 12 ? 10.00300 117.20700 160.07200 1.000 52.09000 12 VAL N O 1
ATOM 3867 N N . GLN B 2 13 ? 11.72500 118.65400 160.32900 1.000 56.12000 13 GLN N N 1
ATOM 3868 C CA . GLN B 2 13 ? 10.90600 119.67400 160.96500 1.000 56.81000 13 GLN N CA 1
ATOM 3869 C C . GLN B 2 13 ? 10.08500 120.42900 159.92000 1.000 53.81000 13 GLN N C 1
ATOM 3870 O O . GLN B 2 13 ? 10.49400 120.53500 158.76000 1.000 52.50000 13 GLN N O 1
ATOM 3876 N N . PRO B 2 14 ? 8.92000 120.95900 160.30200 1.000 52.63000 14 PRO N N 1
ATOM 3877 C CA . PRO B 2 14 ? 8.16700 121.81100 159.37300 1.000 50.98000 14 PRO N CA 1
ATOM 3878 C C . PRO B 2 14 ? 9.03100 122.95500 158.86400 1.000 60.38000 14 PRO N C 1
ATOM 3879 O O . PRO B 2 14 ? 9.84600 123.51700 159.59900 1.000 61.49000 14 PRO N O 1
ATOM 3883 N N . GLY B 2 15 ? 8.86700 123.27200 157.57900 1.000 47.75000 15 GLY N N 1
ATOM 3884 C CA . GLY B 2 15 ? 9.72300 124.22600 156.90500 1.000 52.09000 15 GLY N CA 1
ATOM 3885 C C . GLY B 2 15 ? 11.09500 123.71100 156.53700 1.000 52.12000 15 GLY N C 1
ATOM 3886 O O . GLY B 2 15 ? 11.87700 124.45900 155.93500 1.000 57.41000 15 GLY N O 1
ATOM 3887 N N . GLY B 2 16 ? 11.42500 122.46600 156.87800 1.000 55.49000 16 GLY N N 1
ATOM 3888 C CA . GLY B 2 16 ? 12.68800 121.87800 156.48000 1.000 47.79000 16 GLY N CA 1
ATOM 3889 C C . GLY B 2 16 ? 12.64900 121.36900 155.04700 1.000 54.92000 16 GLY N C 1
ATOM 3890 O O . GLY B 2 16 ? 11.70000 121.59400 154.29300 1.000 54.31000 16 GLY N O 1
ATOM 3891 N N . SER B 2 17 ? 13.70800 120.64800 154.67700 1.000 47.65000 17 SER N N 1
ATOM 3892 C CA . SER B 2 17 ? 13.85800 120.14300 153.32000 1.000 57.47000 17 SER N CA 1
ATOM 3893 C C . SER B 2 17 ? 14.41100 118.72200 153.34700 1.000 58.40000 17 SER N C 1
ATOM 3894 O O . SER B 2 17 ? 15.07600 118.30300 154.29700 1.000 52.35000 17 SER N O 1
ATOM 3897 N N . LEU B 2 18 ? 14.14200 117.99200 152.26700 1.000 48.69000 18 LEU N N 1
ATOM 3898 C CA . LEU B 2 18 ? 14.54800 116.60000 152.12200 1.000 46.88000 18 LEU N CA 1
ATOM 3899 C C . LEU B 2 18 ? 14.66200 116.29600 150.63500 1.000 44.04000 18 LEU N C 1
ATOM 3900 O O . LEU B 2 18 ? 13.91700 116.84900 149.82300 1.000 43.11000 18 LEU N O 1
ATOM 3905 N N . ARG B 2 19 ? 15.59200 115.41000 150.28500 1.000 42.33000 19 ARG N N 1
ATOM 3906 C CA . ARG B 2 19 ? 15.77100 114.97300 148.90300 1.000 39.34000 19 ARG N CA 1
ATOM 3907 C C . ARG B 2 19 ? 15.61700 113.45900 148.83600 1.000 42.49000 19 ARG N C 1
ATOM 3908 O O . ARG B 2 19 ? 16.41100 112.71600 149.42100 1.000 37.53000 19 ARG N O 1
ATOM 3916 N N . LEU B 2 20 ? 14.60000 113.00400 148.11800 1.000 39.16000 20 LEU N N 1
ATOM 3917 C CA . LEU B 2 20 ? 14.45200 111.58800 147.83300 1.000 35.27000 20 LEU N CA 1
ATOM 3918 C C . LEU B 2 20 ? 15.20300 111.24300 146.56400 1.000 36.30000 20 LEU N C 1
ATOM 3919 O O . LEU B 2 20 ? 15.28900 112.05000 145.63400 1.000 36.89000 20 LEU N O 1
ATOM 3924 N N A SER B 2 21 ? 15.74500 110.02800 146.53200 0.410 34.63000 21 SER N N 1
ATOM 3925 N N B SER B 2 21 ? 15.75400 110.03500 146.52400 0.590 34.61000 21 SER N N 1
ATOM 3926 C CA A SER B 2 21 ? 16.43200 109.50200 145.36400 0.410 37.42000 21 SER N CA 1
ATOM 3927 C CA B SER B 2 21 ? 16.40900 109.54200 145.32400 0.590 37.36000 21 SER N CA 1
ATOM 3928 C C A SER B 2 21 ? 15.83700 108.15200 144.99300 0.410 37.56000 21 SER N C 1
ATOM 3929 C C B SER B 2 21 ? 15.88900 108.15000 144.99200 0.590 37.55000 21 SER N C 1
ATOM 3930 O O A SER B 2 21 ? 15.37600 107.39600 145.85500 0.410 35.82000 21 SER N O 1
ATOM 3931 O O B SER B 2 21 ? 15.51700 107.37000 145.87800 0.590 35.86000 21 SER N O 1
ATOM 3936 N N . CYS B 2 22 ? 15.84900 107.85100 143.69700 1.000 33.86000 22 CYS N N 1
ATOM 3937 C CA . CYS B 2 22 ? 15.34700 106.57300 143.21200 1.000 30.56000 22 CYS N CA 1
ATOM 3938 C C . CYS B 2 22 ? 16.24700 106.09600 142.09000 1.000 36.27000 22 CYS N C 1
ATOM 3939 O O . CYS B 2 22 ? 16.30800 106.72100 141.02400 1.000 37.62000 22 CYS N O 1
ATOM 3942 N N . ALA B 2 23 ? 16.93800 104.98900 142.33300 1.000 34.31000 23 ALA N N 1
ATOM 3943 C CA . ALA B 2 23 ? 17.91800 104.44400 141.40400 1.000 36.40000 23 ALA N CA 1
ATOM 3944 C C . ALA B 2 23 ? 17.27700 103.34600 140.56900 1.000 38.57000 23 ALA N C 1
ATOM 3945 O O . ALA B 2 23 ? 16.64700 102.43400 141.11700 1.000 36.36000 23 ALA N O 1
ATOM 3947 N N . ALA B 2 24 ? 17.44000 103.43600 139.25400 1.000 33.31000 24 ALA N N 1
ATOM 3948 C CA . ALA B 2 24 ? 16.87600 102.47400 138.31900 1.000 33.22000 24 ALA N CA 1
ATOM 3949 C C . ALA B 2 24 ? 17.90600 101.42100 137.92700 1.000 47.64000 24 ALA N C 1
ATOM 3950 O O . ALA B 2 24 ? 19.10200 101.70400 137.82800 1.000 40.34000 24 ALA N O 1
ATOM 3952 N N . SER B 2 25 ? 17.42500 100.20100 137.68500 1.000 40.61000 25 SER N N 1
ATOM 3953 C CA . SER B 2 25 ? 18.28900 99.09900 137.27100 1.000 49.33000 25 SER N CA 1
ATOM 3954 C C . SER B 2 25 ? 18.63300 99.12400 135.78300 1.000 54.37000 25 SER N C 1
ATOM 3955 O O . SER B 2 25 ? 19.37700 98.25000 135.32800 1.000 57.85000 25 SER N O 1
ATOM 3958 N N A ARG B 2 26 ? 18.10900 100.07700 135.01400 0.570 50.06000 26 ARG N N 1
ATOM 3959 N N B ARG B 2 26 ? 18.10300 100.08900 135.03000 0.430 50.09000 26 ARG N N 1
ATOM 3960 C CA A ARG B 2 26 ? 18.46200 100.21800 133.60700 0.570 53.97000 26 ARG N CA 1
ATOM 3961 C CA B ARG B 2 26 ? 18.35600 100.25500 133.60400 0.430 54.01000 26 ARG N CA 1
ATOM 3962 C C A ARG B 2 26 ? 18.70900 101.68900 133.30500 0.570 50.62000 26 ARG N C 1
ATOM 3963 C C B ARG B 2 26 ? 18.77100 101.69500 133.33300 0.430 50.62000 26 ARG N C 1
ATOM 3964 O O A ARG B 2 26 ? 18.44100 102.56800 134.12800 0.570 48.83000 26 ARG N O 1
ATOM 3965 O O B ARG B 2 26 ? 18.67000 102.56600 134.20200 0.430 49.34000 26 ARG N O 1
ATOM 3980 N N . SER B 2 27 ? 19.22800 101.95000 132.10700 1.000 51.44000 27 SER N N 1
ATOM 3981 C CA . SER B 2 27 ? 19.54800 103.31500 131.69700 1.000 52.14000 27 SER N CA 1
ATOM 3982 C C . SER B 2 27 ? 18.28300 104.16200 131.67300 1.000 43.70000 27 SER N C 1
ATOM 3983 O O . SER B 2 27 ? 17.32800 103.85000 130.95500 1.000 45.86000 27 SER N O 1
ATOM 3986 N N . ILE B 2 28 ? 18.27400 105.25100 132.43900 1.000 37.09000 28 ILE N N 1
ATOM 3987 C CA . ILE B 2 28 ? 17.05300 106.04300 132.48300 1.000 41.91000 28 ILE N CA 1
ATOM 3988 C C . ILE B 2 28 ? 16.84600 106.83600 131.19900 1.000 43.14000 28 ILE N C 1
ATOM 3989 O O . ILE B 2 28 ? 15.72300 107.28600 130.93600 1.000 36.10000 28 ILE N O 1
ATOM 3994 N N . SER B 2 29 ? 17.88100 106.99100 130.36100 1.000 43.87000 29 SER N N 1
ATOM 3995 C CA . SER B 2 29 ? 17.71900 107.81300 129.15900 1.000 43.86000 29 SER N CA 1
ATOM 3996 C C . SER B 2 29 ? 16.65300 107.25900 128.20900 1.000 48.83000 29 SER N C 1
ATOM 3997 O O . SER B 2 29 ? 16.06400 108.02600 127.43700 1.000 47.30000 29 SER N O 1
ATOM 4000 N N . SER B 2 30 ? 16.35100 105.96400 128.27600 1.000 44.79000 30 SER N N 1
ATOM 4001 C CA . SER B 2 30 ? 15.29600 105.37000 127.46500 1.000 50.83000 30 SER N CA 1
ATOM 4002 C C . SER B 2 30 ? 13.97400 105.17500 128.22100 1.000 49.99000 30 SER N C 1
ATOM 4003 O O . SER B 2 30 ? 13.04700 104.56900 127.67200 1.000 49.52000 30 SER N O 1
ATOM 4006 N N . ILE B 2 31 ? 13.85500 105.68400 129.44500 1.000 38.67000 31 ILE N N 1
ATOM 4007 C CA . ILE B 2 31 ? 12.63900 105.55000 130.24700 1.000 33.25000 31 ILE N CA 1
ATOM 4008 C C . ILE B 2 31 ? 11.78500 106.79600 130.02500 1.000 38.83000 31 ILE N C 1
ATOM 4009 O O . ILE B 2 31 ? 12.18200 107.90400 130.40000 1.000 36.28000 31 ILE N O 1
ATOM 4014 N N . ASN B 2 32 ? 10.60100 106.62100 129.41900 1.000 33.52000 32 ASN N N 1
ATOM 4015 C CA . ASN B 2 32 ? 9.77800 107.76200 129.02300 1.000 35.97000 32 ASN N CA 1
ATOM 4016 C C . ASN B 2 32 ? 9.41400 108.64400 130.21500 1.000 40.42000 32 ASN N C 1
ATOM 4017 O O . ASN B 2 32 ? 9.63600 109.86000 130.19300 1.000 35.01000 32 ASN N O 1
ATOM 4022 N N . ILE B 2 33 ? 8.79500 108.06400 131.24500 1.000 26.67000 33 ILE N N 1
ATOM 4023 C CA . ILE B 2 33 ? 8.33200 108.83500 132.39200 1.000 26.11000 33 ILE N CA 1
ATOM 4024 C C . ILE B 2 33 ? 8.93700 108.25900 133.66500 1.000 37.01000 33 ILE N C 1
ATOM 4025 O O . ILE B 2 33 ? 8.92000 107.03900 133.87300 1.000 31.16000 33 ILE N O 1
ATOM 4030 N N . MET B 2 34 ? 9.47700 109.13800 134.50200 1.000 31.39000 34 MET N N 1
ATOM 4031 C CA . MET B 2 34 ? 9.82800 108.83000 135.88000 1.000 28.56000 34 MET N CA 1
ATOM 4032 C C . MET B 2 34 ? 9.08700 109.81800 136.75700 1.000 32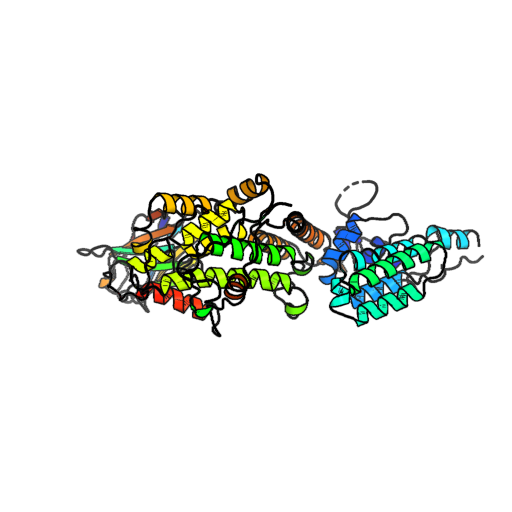.21000 34 MET N C 1
ATOM 4033 O O . MET B 2 34 ? 8.83900 110.95900 136.34900 1.000 34.79000 34 MET N O 1
ATOM 4038 N N . GLY B 2 35 ? 8.69100 109.36900 137.94400 1.000 29.44000 35 GLY N N 1
ATOM 4039 C CA . GLY B 2 35 ? 7.87200 110.22500 138.77500 1.000 29.21000 35 GLY N CA 1
ATOM 4040 C C . GLY B 2 35 ? 7.80600 109.74600 140.20700 1.000 30.56000 35 GLY N C 1
ATOM 4041 O O . GLY B 2 35 ? 8.38600 108.72300 140.57800 1.000 30.91000 35 GLY N O 1
ATOM 4042 N N . TRP B 2 36 ? 7.09000 110.51400 141.01200 1.000 32.96000 36 TRP N N 1
ATOM 4043 C CA . TRP B 2 36 ? 6.84900 110.18800 142.40900 1.000 35.08000 36 TRP N CA 1
ATOM 4044 C C . TRP B 2 36 ? 5.36500 110.28000 142.70000 1.000 34.23000 36 TRP N C 1
ATOM 4045 O O . TRP B 2 36 ? 4.68900 111.20800 142.24100 1.000 38.92000 36 TRP N O 1
ATOM 4056 N N . TYR B 2 37 ? 4.86700 109.31300 143.46700 1.000 29.97000 37 TYR N N 1
ATOM 4057 C CA . TYR B 2 37 ? 3.53100 109.36100 144.04500 1.000 33.42000 37 TYR N CA 1
ATOM 4058 C C . TYR B 2 37 ? 3.66900 109.38300 145.56100 1.000 34.67000 37 TYR N C 1
ATOM 4059 O O . TYR B 2 37 ? 4.74500 109.14800 146.11300 1.000 32.23000 37 TYR N O 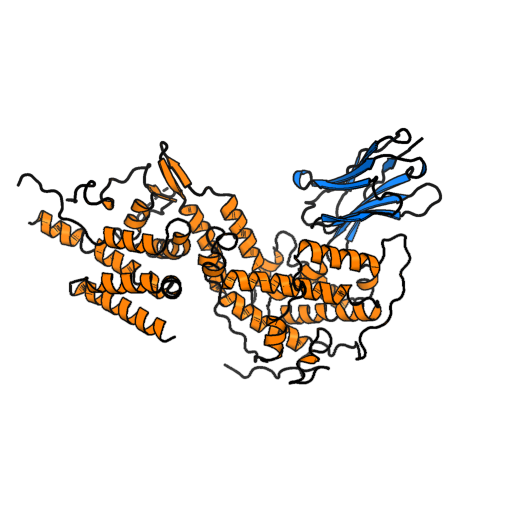1
ATOM 4068 N N . ARG B 2 38 ? 2.56500 109.64300 146.24600 1.000 30.11000 38 ARG N N 1
ATOM 4069 C CA . ARG B 2 38 ? 2.57700 109.54100 147.69800 1.000 30.51000 38 ARG N CA 1
ATOM 4070 C C . ARG B 2 38 ? 1.18900 109.16600 148.18600 1.000 34.25000 38 ARG N C 1
ATOM 4071 O O . ARG B 2 38 ? 0.17900 109.44000 147.53000 1.000 39.87000 38 ARG N O 1
ATOM 4079 N N . GLN B 2 39 ? 1.14900 108.52300 149.34300 1.000 37.85000 39 GLN N N 1
ATOM 4080 C CA . GLN B 2 39 ? -0.11500 108.22100 150.00100 1.000 37.62000 39 GLN N CA 1
ATOM 4081 C C . GLN B 2 39 ? 0.00500 108.63500 151.45900 1.000 36.52000 39 GLN N C 1
ATOM 4082 O O . GLN B 2 39 ? 0.76900 108.03100 152.22600 1.000 35.45000 39 GLN N O 1
ATOM 4088 N N . ALA B 2 40 ? -0.73500 109.68400 151.82000 1.000 41.03000 40 ALA N N 1
ATOM 4089 C CA . ALA B 2 40 ? -0.84900 110.17800 153.18100 1.000 42.24000 40 ALA N CA 1
ATOM 4090 C C . ALA B 2 40 ? -1.86300 109.33500 153.94600 1.000 49.16000 40 ALA N C 1
ATOM 4091 O O . ALA B 2 40 ? -2.78900 108.78300 153.34300 1.000 46.21000 40 ALA N O 1
ATOM 4093 N N . PRO B 2 41 ? -1.71500 109.22100 155.26600 1.000 56.71000 41 PRO N N 1
ATOM 4094 C CA . PRO B 2 41 ? -2.61800 108.34300 156.02300 1.000 60.70000 41 PRO N CA 1
ATOM 4095 C C . PRO B 2 41 ? -4.06300 108.78000 155.84300 1.000 59.13000 41 PRO N C 1
ATOM 4096 O O . PRO B 2 41 ? -4.38200 109.96900 155.90300 1.000 58.64000 41 PRO N O 1
ATOM 4100 N N . GLY B 2 42 ? -4.93100 107.81000 155.55800 1.000 57.69000 42 GLY N N 1
ATOM 4101 C CA . GLY B 2 42 ? -6.33300 108.08600 155.34300 1.000 51.98000 42 GLY N CA 1
ATOM 4102 C C . GLY B 2 42 ? -6.72300 108.44700 153.92400 1.000 61.51000 42 GLY N C 1
ATOM 4103 O O . GLY B 2 42 ? -7.92400 108.47200 153.61900 1.000 57.76000 42 GLY N O 1
ATOM 4104 N N . LYS B 2 43 ? -5.76400 108.72200 153.04200 1.000 43.61000 43 LYS N N 1
ATOM 4105 C CA . LYS B 2 43 ? -6.06800 109.17200 151.69400 1.000 37.43000 43 LYS N CA 1
ATOM 4106 C C . LYS B 2 43 ? -5.66300 108.11800 150.67300 1.000 46.23000 43 LYS N C 1
ATOM 4107 O O . LYS B 2 43 ? -4.96200 107.14800 150.97700 1.000 47.80000 43 LYS N O 1
ATOM 4113 N N . GLU B 2 44 ? -6.12200 108.32100 149.44700 1.000 45.87000 44 GLU N N 1
ATOM 4114 C CA . GLU B 2 44 ? -5.68000 107.49100 148.33900 1.000 55.43000 44 GLU N CA 1
ATOM 4115 C C . GLU B 2 44 ? -4.36500 108.02300 147.77800 1.000 55.18000 44 GLU N C 1
ATOM 4116 O O . GLU B 2 44 ? -4.04100 109.20800 147.91100 1.000 46.80000 44 GLU N O 1
ATOM 4122 N N . ARG B 2 45 ? -3.60000 107.12700 147.15700 1.000 41.56000 45 ARG N N 1
ATOM 4123 C CA . ARG B 2 45 ? -2.31100 107.51400 146.59600 1.000 43.02000 45 ARG N CA 1
ATOM 4124 C C . ARG B 2 45 ? -2.49500 108.48100 145.43000 1.000 47.77000 45 ARG N C 1
ATOM 4125 O O . ARG B 2 45 ? -3.37200 108.29700 144.58200 1.000 46.64000 45 ARG N O 1
ATOM 4133 N N . GLU B 2 46 ? -1.66100 109.51900 145.38400 1.000 35.37000 46 GLU N N 1
ATOM 4134 C CA . GLU B 2 46 ? -1.77100 110.55000 144.36200 1.000 42.70000 46 GLU N CA 1
ATOM 4135 C C . GLU B 2 46 ? -0.42500 110.77600 143.68900 1.000 44.39000 46 GLU N C 1
ATOM 4136 O O . GLU B 2 46 ? 0.63500 110.57300 144.29200 1.000 37.46000 46 GLU N O 1
ATOM 4142 N N . SER B 2 47 ? -0.46900 111.19300 142.42600 1.000 37.10000 47 SER N N 1
ATOM 4143 C CA . SER B 2 47 ? 0.76000 111.58500 141.75500 1.000 42.01000 47 SER N CA 1
ATOM 4144 C C . SER B 2 47 ? 1.27000 112.89000 142.35000 1.000 47.05000 47 SER N C 1
ATOM 4145 O O . SER B 2 47 ? 0.49200 113.80200 142.65100 1.000 41.20000 47 SER N O 1
ATOM 4148 N N . VAL B 2 48 ? 2.58100 112.96400 142.53900 1.000 38.27000 48 VAL N N 1
ATOM 4149 C CA . VAL B 2 48 ? 3.24200 114.13800 143.10800 1.000 46.39000 48 VAL N CA 1
ATOM 4150 C C . VAL B 2 48 ? 3.97600 114.92600 142.03700 1.000 41.25000 48 VAL N C 1
ATOM 4151 O O . VAL B 2 48 ? 3.85300 116.14700 141.95100 1.000 39.33000 48 VAL N O 1
ATOM 4155 N N . ALA B 2 49 ? 4.75300 114.23000 141.21700 1.000 32.90000 49 ALA N N 1
ATOM 4156 C CA . ALA B 2 49 ? 5.63100 114.86100 140.24500 1.000 36.95000 49 ALA N CA 1
ATOM 4157 C C . ALA B 2 49 ? 5.96600 113.83000 139.18900 1.000 39.54000 49 ALA N C 1
ATOM 4158 O O . ALA B 2 49 ? 6.08200 112.63800 139.48700 1.000 36.60000 49 ALA N O 1
ATOM 4160 N N . SER B 2 50 ? 6.12600 114.29700 137.95500 1.000 34.09000 50 SER N N 1
ATOM 4161 C CA . SER B 2 50 ? 6.56500 113.43600 136.87200 1.000 31.87000 50 SER N CA 1
ATOM 4162 C C . SER B 2 50 ? 7.48200 114.22000 135.95300 1.000 34.66000 50 SER N C 1
ATOM 4163 O O . SER B 2 50 ? 7.41900 115.44900 135.87800 1.000 37.95000 50 SER N O 1
ATOM 4166 N N . HIS B 2 51 ? 8.32900 113.47800 135.23900 1.000 30.49000 51 HIS N N 1
ATOM 4167 C CA . HIS B 2 51 ? 9.42800 114.04100 134.46600 1.000 31.81000 51 HIS N CA 1
ATOM 4168 C C . HIS B 2 51 ? 9.65500 113.14400 133.25900 1.000 37.97000 51 HIS N C 1
ATOM 4169 O O . HIS B 2 51 ? 9.90200 111.94800 133.43300 1.000 33.35000 51 HIS N O 1
ATOM 4176 N N . THR B 2 52 ? 9.58500 113.70500 132.05100 1.000 32.98000 52 THR N N 1
ATOM 4177 C CA . THR B 2 52 ? 9.83600 112.94900 130.82800 1.000 31.53000 52 THR N CA 1
ATOM 4178 C C . THR B 2 52 ? 11.26800 113.14000 130.32800 1.000 34.49000 52 THR N C 1
ATOM 4179 O O . THR B 2 52 ? 12.02400 113.98500 130.81100 1.000 35.34000 52 THR N O 1
ATOM 4183 N N . ARG B 2 53 ? 11.60800 112.36200 129.29300 1.000 33.61000 53 ARG N N 1
ATOM 4184 C CA . ARG B 2 53 ? 12.95700 112.37700 128.72900 1.000 37.52000 53 ARG N CA 1
ATOM 4185 C C . ARG B 2 53 ? 13.37500 113.76800 128.26300 1.000 42.53000 53 ARG N C 1
ATOM 4186 O O . ARG B 2 53 ? 14.54700 114.13800 128.38500 1.000 37.01000 53 ARG N O 1
ATOM 4194 N N . ASP B 2 54 ? 12.45300 114.53700 127.68500 1.000 33.57000 54 ASP N N 1
ATOM 4195 C CA . ASP B 2 54 ? 12.77700 115.87100 127.18900 1.000 39.89000 54 ASP N CA 1
ATOM 4196 C C . ASP B 2 54 ? 12.60800 116.95600 128.24800 1.000 43.86000 54 ASP N C 1
ATOM 4197 O O . ASP B 2 54 ? 12.65400 118.14300 127.91400 1.000 43.75000 54 ASP N O 1
ATOM 4202 N N . GLY B 2 55 ? 12.37700 116.58200 129.50200 1.000 41.32000 55 GLY N N 1
ATOM 4203 C CA . GLY B 2 55 ? 12.32500 117.54700 130.57900 1.000 38.61000 55 GLY N CA 1
ATOM 4204 C C . GLY B 2 55 ? 10.96500 118.12000 130.88700 1.000 41.40000 55 GLY N C 1
ATOM 4205 O O . GLY B 2 55 ? 10.87500 119.04700 131.69700 1.000 38.96000 55 GLY N O 1
ATOM 4206 N N . SER B 2 56 ? 9.89800 117.60200 130.28500 1.000 31.80000 56 SER N N 1
ATOM 4207 C CA . SER B 2 56 ? 8.56900 118.09600 130.60900 1.000 34.84000 56 SER N CA 1
ATOM 4208 C C . SER B 2 56 ? 8.15300 117.55800 131.97400 1.000 43.36000 56 SER N C 1
ATOM 4209 O O . SER B 2 56 ? 8.32500 116.37100 132.26400 1.000 42.58000 56 SER N O 1
ATOM 4212 N N . THR B 2 57 ? 7.61900 118.43200 132.82000 1.000 41.09000 57 THR N N 1
ATOM 4213 C CA . THR B 2 57 ? 7.29800 118.06900 134.18900 1.000 39.47000 57 THR N CA 1
ATOM 4214 C C . THR B 2 57 ? 5.90400 118.54800 134.53300 1.000 38.39000 57 THR N C 1
ATOM 4215 O O . THR B 2 57 ? 5.44800 119.58000 134.03700 1.000 44.16000 57 THR N O 1
ATOM 4219 N N . ASP B 2 58 ? 5.22500 117.79300 135.39300 1.000 35.60000 58 ASP N N 1
ATOM 4220 C CA . ASP B 2 58 ? 4.00600 118.27700 136.01400 1.000 38.74000 58 ASP N CA 1
ATOM 4221 C C . ASP B 2 58 ? 4.02900 117.89100 137.48400 1.000 46.27000 58 ASP N C 1
ATOM 4222 O O . ASP B 2 58 ? 4.73300 116.96200 137.89200 1.000 39.53000 58 ASP N O 1
ATOM 4227 N N . TYR B 2 59 ? 3.22200 118.60300 138.26600 1.000 39.82000 59 TYR N N 1
ATOM 4228 C CA . TYR B 2 59 ? 3.26600 118.54600 139.71700 1.000 41.10000 59 TYR N CA 1
ATOM 4229 C C . TYR B 2 59 ? 1.85400 118.61300 140.26000 1.000 43.72000 59 TYR N C 1
ATOM 4230 O O . TYR B 2 59 ? 0.98500 119.25900 139.67300 1.000 49.18000 59 TYR N O 1
ATOM 4239 N N . ALA B 2 60 ? 1.62500 117.95400 141.39100 1.000 42.07000 60 ALA N N 1
ATOM 4240 C CA . ALA B 2 60 ? 0.40000 118.21500 142.13200 1.000 45.04000 60 ALA N CA 1
ATOM 4241 C C . ALA B 2 60 ? 0.35200 119.68700 142.52600 1.000 48.14000 60 ALA N C 1
ATOM 4242 O O . ALA B 2 60 ? 1.38200 120.29500 142.83400 1.000 41.00000 60 ALA N O 1
ATOM 4244 N N . ASP B 2 61 ? -0.85300 120.26600 142.50100 1.000 48.19000 61 ASP N N 1
ATOM 4245 C CA . ASP B 2 61 ? -0.99400 121.68000 142.84800 1.000 54.30000 61 ASP N CA 1
ATOM 4246 C C . ASP B 2 61 ? -0.41400 121.97600 144.22600 1.000 55.67000 61 ASP N C 1
ATOM 4247 O O . ASP B 2 61 ? 0.23300 123.01000 144.42800 1.000 54.58000 61 ASP N O 1
ATOM 4252 N N . SER B 2 62 ? -0.60600 121.06400 145.17800 1.000 51.48000 62 SER N N 1
ATOM 4253 C CA . SER B 2 62 ? -0.21000 121.34100 146.55100 1.000 48.58000 62 SER N CA 1
ATOM 4254 C C . SER B 2 62 ? 1.29900 121.37500 146.75900 1.000 45.02000 62 SER N C 1
ATOM 4255 O O . SER B 2 62 ? 1.73200 121.75600 147.85000 1.000 52.97000 62 SER N O 1
ATOM 4258 N N . VAL B 2 63 ? 2.11300 121.00400 145.76900 1.000 41.87000 63 VAL N N 1
ATOM 4259 C CA . VAL B 2 63 ? 3.56500 121.04400 145.91700 1.000 45.50000 63 VAL N CA 1
ATOM 4260 C C . VAL B 2 63 ? 4.23700 121.98300 144.92800 1.000 46.05000 63 VAL N C 1
ATOM 4261 O O . VAL B 2 63 ? 5.46400 122.11700 144.96100 1.000 45.69000 63 VAL N O 1
ATOM 4265 N N . LYS B 2 64 ? 3.48100 122.63200 144.04200 1.000 50.46000 64 LYS N N 1
ATOM 4266 C CA . LYS B 2 64 ? 4.08600 123.56000 143.09400 1.000 52.66000 64 LYS N CA 1
ATOM 4267 C C . LYS B 2 64 ? 4.83600 124.65700 143.83800 1.000 45.98000 64 LYS N C 1
ATOM 4268 O O . LYS B 2 64 ? 4.32500 125.22900 144.80500 1.000 57.51000 64 LYS N O 1
ATOM 4274 N N . GLY B 2 65 ? 6.05500 124.94100 143.38900 1.000 43.65000 65 GLY N N 1
ATOM 4275 C CA . GLY B 2 65 ? 6.93200 125.88600 144.03200 1.000 54.96000 65 GLY N CA 1
ATOM 4276 C C . GLY B 2 65 ? 7.84300 125.27300 145.07700 1.000 63.05000 65 GLY N C 1
ATOM 4277 O O . GLY B 2 65 ? 8.96400 125.75800 145.27600 1.000 62.08000 65 GLY N O 1
ATOM 4278 N N . ARG B 2 66 ? 7.39700 124.20400 145.73500 1.000 55.58000 66 ARG N N 1
ATOM 4279 C CA . ARG B 2 66 ? 8.16200 123.59300 146.81400 1.000 52.09000 66 ARG N CA 1
ATOM 4280 C C . ARG B 2 66 ? 8.93400 122.35100 146.38300 1.000 55.34000 66 ARG N C 1
ATOM 4281 O O . ARG B 2 66 ? 10.07900 122.16900 146.81200 1.000 55.41000 66 ARG N O 1
ATOM 4289 N N . PHE B 2 67 ? 8.35400 121.49100 145.54000 1.000 45.37000 67 PHE N N 1
ATOM 4290 C CA . PHE B 2 67 ? 9.02800 120.27400 145.09900 1.000 42.46000 67 PHE N CA 1
ATOM 4291 C C . PHE B 2 67 ? 9.59700 120.45000 143.69500 1.000 42.35000 67 PHE N C 1
ATOM 4292 O O . PHE B 2 67 ? 9.02900 121.16500 142.86200 1.000 43.14000 67 PHE N O 1
ATOM 4300 N N . THR B 2 68 ? 10.70600 119.75500 143.42700 1.000 38.41000 68 THR N N 1
ATOM 4301 C CA . THR B 2 68 ? 11.33900 119.72600 142.11400 1.000 41.69000 68 THR N CA 1
ATOM 4302 C C . THR B 2 68 ? 11.80300 118.31300 141.78700 1.000 43.43000 68 THR N C 1
ATOM 4303 O O . THR B 2 68 ? 12.56900 117.71500 142.55300 1.000 44.39000 68 THR N O 1
ATOM 4307 N N . ILE B 2 69 ? 11.36600 117.78800 140.63800 1.000 41.84000 69 ILE N N 1
ATOM 4308 C CA . ILE B 2 69 ? 11.80000 116.47800 140.15900 1.000 39.05000 69 ILE N CA 1
ATOM 4309 C C . ILE B 2 69 ? 12.85900 116.67500 139.08200 1.000 37.28000 69 ILE N C 1
ATOM 4310 O O . ILE B 2 69 ? 12.74000 117.56500 138.23500 1.000 39.95000 69 ILE N O 1
ATOM 4315 N N . SER B 2 70 ? 13.90700 115.85300 139.12100 1.000 40.37000 70 SER N N 1
ATOM 4316 C CA . SER B 2 70 ? 15.00300 115.94800 138.16700 1.000 44.59000 70 SER N CA 1
ATOM 4317 C C . SER B 2 70 ? 15.60700 114.56500 137.98200 1.000 37.56000 70 SER N C 1
ATOM 4318 O O . SER B 2 70 ? 15.37400 113.65400 138.77600 1.000 43.21000 70 SER N O 1
ATOM 4321 N N . ARG B 2 71 ? 16.39000 114.41700 136.91900 1.000 34.46000 71 ARG N N 1
ATOM 4322 C CA . ARG B 2 71 ? 17.08000 113.17600 136.59000 1.000 33.84000 71 ARG N CA 1
ATOM 4323 C C . ARG B 2 71 ? 18.58700 113.39400 136.58700 1.000 41.94000 71 ARG N C 1
ATOM 4324 O O . ARG B 2 71 ? 19.05700 114.50700 136.34500 1.000 40.48000 71 ARG N O 1
ATOM 4332 N N . ASP B 2 72 ? 19.33300 112.30900 136.82200 1.000 38.22000 72 ASP N N 1
ATOM 4333 C CA . ASP B 2 72 ? 20.79600 112.27500 136.68800 1.000 42.92000 72 ASP N CA 1
ATOM 4334 C C . ASP B 2 72 ? 21.14100 111.03600 135.86700 1.000 42.47000 72 ASP N C 1
ATOM 4335 O O . ASP B 2 72 ? 21.18700 109.92400 136.40300 1.000 43.11000 72 ASP N O 1
ATOM 4340 N N . ASN B 2 73 ? 21.38400 111.24700 134.56600 1.000 39.81000 73 ASN N N 1
ATOM 4341 C CA . ASN B 2 73 ? 21.60700 110.14300 133.63400 1.000 52.18000 73 ASN N CA 1
ATOM 4342 C C . ASN B 2 73 ? 22.84200 109.33200 133.99400 1.000 55.29000 73 ASN N C 1
ATOM 4343 O O . ASN B 2 73 ? 22.87400 108.11100 133.77800 1.000 49.94000 73 ASN N O 1
ATOM 4348 N N . ALA B 2 74 ? 23.86600 109.98700 134.54100 1.000 56.37000 74 ALA N N 1
ATOM 4349 C CA . ALA B 2 74 ? 25.10200 109.28300 134.85300 1.000 55.18000 74 ALA N CA 1
ATOM 4350 C C . ALA B 2 74 ? 24.90500 108.28000 135.98200 1.000 56.67000 74 ALA N C 1
ATOM 4351 O O . ALA B 2 74 ? 25.54200 107.21900 135.98400 1.000 60.01000 74 ALA N O 1
ATOM 4353 N N . LYS B 2 75 ? 24.02700 108.58700 136.93800 1.000 54.60000 75 LYS N N 1
ATOM 4354 C CA . LYS B 2 75 ? 23.72900 107.70100 138.05700 1.000 55.29000 75 LYS N CA 1
ATOM 4355 C C . LYS B 2 75 ? 22.43900 106.90800 137.87100 1.000 50.21000 75 LYS N C 1
ATOM 4356 O O . LYS B 2 75 ? 22.06100 106.14700 138.77200 1.000 46.21000 75 LYS N O 1
ATOM 4362 N N . ASN B 2 76 ? 21.75900 107.06400 136.73900 1.000 47.39000 76 ASN N N 1
ATOM 4363 C CA . ASN B 2 76 ? 20.48400 106.39400 136.50200 1.000 48.97000 76 ASN N CA 1
ATOM 4364 C C . ASN B 2 76 ? 19.53500 106.60100 137.68000 1.000 38.84000 76 ASN N C 1
ATOM 4365 O O . ASN B 2 76 ? 18.98300 105.65100 138.23600 1.000 40.73000 76 ASN N O 1
ATOM 4370 N N . THR B 2 77 ? 19.36400 107.86200 138.07900 1.000 36.87000 77 THR N N 1
ATOM 4371 C CA . THR B 2 77 ? 18.61200 108.20400 139.28200 1.000 38.32000 77 THR N CA 1
ATOM 4372 C C . THR B 2 77 ? 17.64800 109.35200 139.00600 1.000 43.26000 77 THR N C 1
ATOM 4373 O O . THR B 2 77 ? 17.96900 110.27800 138.25500 1.000 42.61000 77 THR N O 1
ATOM 4377 N N . VAL B 2 78 ? 16.45600 109.28300 139.60200 1.000 35.69000 78 VAL N N 1
ATOM 4378 C CA . VAL B 2 78 ? 15.52200 110.40500 139.61000 1.000 33.13000 78 VAL N CA 1
ATOM 4379 C C . VAL B 2 78 ? 15.40300 110.91400 141.04300 1.000 36.11000 78 VAL N C 1
ATOM 4380 O O . VAL B 2 78 ? 15.44500 110.13100 141.99900 1.000 36.26000 78 VAL N O 1
ATOM 4384 N N . TYR B 2 79 ? 15.29500 112.22900 141.19300 1.000 35.32000 79 TYR N N 1
ATOM 4385 C CA . TYR B 2 79 ? 15.29400 112.88100 142.49400 1.000 34.99000 79 TYR N CA 1
ATOM 4386 C C . TYR B 2 79 ? 14.00300 113.64900 142.70200 1.000 42.23000 79 TYR N C 1
ATOM 4387 O O . TYR B 2 79 ? 13.39700 114.14700 141.74700 1.000 38.95000 79 TYR N O 1
ATOM 4396 N N . LEU B 2 80 ? 13.60600 113.76400 143.97100 1.000 37.21000 80 LEU N N 1
ATOM 4397 C CA . LEU B 2 80 ? 12.52100 114.65500 144.38400 1.000 35.23000 80 LEU N CA 1
ATOM 4398 C C . LEU B 2 80 ? 13.06800 115.57200 145.47900 1.000 41.39000 80 LEU N C 1
ATOM 4399 O O . LEU B 2 80 ? 13.18400 115.17200 146.64100 1.000 41.26000 80 LEU N O 1
ATOM 4404 N N . GLN B 2 81 ? 13.41400 116.79700 145.10900 1.000 42.80000 81 GLN N N 1
ATOM 4405 C CA . GLN B 2 81 ? 13.86600 117.79000 146.07700 1.000 37.86000 81 GLN N CA 1
ATOM 4406 C C . GLN B 2 81 ? 12.63900 118.44100 146.68800 1.000 47.91000 81 GLN N C 1
ATOM 4407 O O . GLN B 2 81 ? 11.83200 119.04500 145.97300 1.000 42.59000 81 GLN N O 1
ATOM 4413 N N . MET B 2 82 ? 12.46200 118.27300 147.99800 1.000 42.63000 82 MET N N 1
ATOM 4414 C CA . MET B 2 82 ? 11.27500 118.75700 148.69400 1.000 44.38000 82 MET N CA 1
ATOM 4415 C C . MET B 2 82 ? 11.71400 119.83700 149.67500 1.000 54.17000 82 MET N C 1
ATOM 4416 O O . MET B 2 82 ? 12.36600 119.54000 150.68300 1.000 49.39000 82 MET N O 1
ATOM 4421 N N . ASN B 2 83 ? 11.36400 121.08400 149.37900 1.000 49.89000 83 ASN N N 1
ATOM 4422 C CA . ASN B 2 83 ? 11.66900 122.22100 150.23400 1.000 59.61000 83 ASN N CA 1
ATOM 4423 C C . ASN B 2 83 ? 10.39400 122.73000 150.89300 1.000 53.33000 83 ASN N C 1
ATOM 4424 O O . ASN B 2 83 ? 9.28100 122.44500 150.44000 1.000 52.93000 83 ASN N O 1
ATOM 4429 N N . SER B 2 84 ? 10.57300 123.48900 151.98200 1.000 55.40000 84 SER N N 1
ATOM 4430 C CA . SER B 2 84 ? 9.46300 124.14500 152.68700 1.000 53.47000 84 SER N CA 1
ATOM 4431 C C . SER B 2 84 ? 8.39000 123.14300 153.10800 1.000 47.84000 84 SER N C 1
ATOM 4432 O O . SER B 2 84 ? 7.18900 123.40400 152.99100 1.000 53.72000 84 SER N O 1
ATOM 4435 N N . LEU B 2 85 ? 8.82900 121.99300 153.61400 1.000 46.60000 85 LEU N N 1
ATOM 4436 C CA . LEU B 2 85 ? 7.91600 120.89700 153.90000 1.000 48.11000 85 LEU N CA 1
ATOM 4437 C C . LEU B 2 85 ? 6.91000 121.29100 154.97600 1.000 53.38000 85 LEU N C 1
ATOM 4438 O O . LEU B 2 85 ? 7.20900 122.06800 155.88700 1.000 49.27000 85 LEU N O 1
ATOM 4443 N N . LYS B 2 86 ? 5.70300 120.75100 154.84800 1.000 43.66000 86 LYS N N 1
ATOM 4444 C CA . LYS B 2 86 ? 4.57500 120.99500 155.73200 1.000 48.07000 86 LYS N CA 1
ATOM 4445 C C . LYS B 2 86 ? 4.07000 119.67400 156.30300 1.000 52.27000 86 LYS N C 1
ATOM 4446 O O . LYS B 2 86 ? 4.32900 118.60600 155.73600 1.000 52.61000 86 LYS N O 1
ATOM 4452 N N . PRO B 2 87 ? 3.34200 119.70600 157.42500 1.000 57.69000 87 PRO N N 1
ATOM 4453 C CA . PRO B 2 87 ? 2.81800 118.44700 157.98500 1.000 53.47000 87 PRO N CA 1
ATOM 4454 C C . PRO B 2 87 ? 1.93400 117.66700 157.02400 1.000 54.65000 87 PRO N C 1
ATOM 4455 O O . PRO B 2 87 ? 1.85800 116.43700 157.13700 1.000 52.56000 87 PRO N O 1
ATOM 4459 N N . GLU B 2 88 ? 1.26000 118.34200 156.08600 1.000 50.48000 88 GLU N N 1
ATOM 4460 C CA . GLU B 2 88 ? 0.43900 117.66900 155.08400 1.000 52.99000 88 GLU N CA 1
ATOM 4461 C C . GLU B 2 88 ? 1.26500 116.91900 154.04400 1.000 45.06000 88 GLU N C 1
ATOM 4462 O O . GLU B 2 88 ? 0.69000 116.18000 153.23900 1.000 46.02000 88 GLU N O 1
ATOM 4468 N N . ASP B 2 89 ? 2.58300 117.10900 154.02000 1.000 48.49000 89 ASP N N 1
ATOM 4469 C CA . ASP B 2 89 ? 3.45400 116.34100 153.14400 1.000 45.51000 89 ASP N CA 1
ATOM 4470 C C . ASP B 2 89 ? 3.86300 115.00700 153.75300 1.000 42.71000 89 ASP N C 1
ATOM 4471 O O . ASP B 2 89 ? 4.52800 114.21200 153.08000 1.000 41.80000 89 ASP N O 1
ATOM 4476 N N . THR B 2 90 ? 3.50000 114.75400 155.00800 1.000 44.25000 90 THR N N 1
ATOM 4477 C CA . THR B 2 90 ? 3.74600 113.45300 155.61300 1.000 48.32000 90 THR N CA 1
ATOM 4478 C C . THR B 2 90 ? 3.01200 112.37900 154.82500 1.000 40.41000 90 THR N C 1
ATOM 4479 O O . THR B 2 90 ? 1.80100 112.47900 154.60100 1.000 39.10000 90 THR N O 1
ATOM 4483 N N . ALA B 2 91 ? 3.74900 111.35500 154.40100 1.000 36.65000 91 ALA N N 1
ATOM 4484 C CA . ALA B 2 91 ? 3.20300 110.30200 153.54600 1.000 33.38000 91 ALA N CA 1
ATOM 4485 C C . ALA B 2 91 ? 4.28200 109.25400 153.31300 1.000 38.53000 91 ALA N C 1
ATOM 4486 O O . ALA B 2 91 ? 5.46000 109.46200 153.62400 1.000 36.31000 91 ALA N O 1
ATOM 4488 N N . VAL B 2 92 ? 3.86300 108.13200 152.74200 1.000 35.00000 92 VAL N N 1
ATOM 4489 C CA . VAL B 2 92 ? 4.76600 107.21500 152.06100 1.000 32.54000 92 VAL N CA 1
ATOM 4490 C C . VAL B 2 92 ? 4.91200 107.69400 150.62000 1.000 31.33000 92 VAL N C 1
ATOM 4491 O O . VAL B 2 92 ? 3.91600 107.82200 149.89900 1.000 31.24000 92 VAL N O 1
ATOM 4495 N N . TYR B 2 93 ? 6.15000 107.95000 150.19800 1.000 30.20000 93 TYR N N 1
ATOM 4496 C CA . TYR B 2 93 ? 6.46200 108.36000 148.83200 1.000 32.10000 93 TYR N CA 1
ATOM 4497 C C . TYR B 2 93 ? 6.92300 107.15600 148.02400 1.000 34.46000 93 TYR N C 1
ATOM 4498 O O . TYR B 2 93 ? 7.65600 106.30500 148.53500 1.000 35.29000 93 TYR N O 1
ATOM 4507 N N . TYR B 2 94 ? 6.49300 107.09300 146.76100 1.000 30.57000 94 TYR N N 1
ATOM 4508 C CA . TYR B 2 94 ? 6.76600 105.96300 145.87500 1.000 28.64000 94 TYR N CA 1
ATOM 4509 C C . TYR B 2 94 ? 7.37800 106.45800 144.57400 1.000 38.88000 94 TYR N C 1
ATOM 4510 O O . TYR B 2 94 ? 6.75300 107.24800 143.85900 1.000 31.83000 94 TYR N O 1
ATOM 4519 N N . CYS B 2 95 ? 8.56500 105.95300 144.24900 1.000 27.75000 95 CYS N N 1
ATOM 4520 C CA . CYS B 2 95 ? 9.16200 106.14100 142.93400 1.000 28.79000 95 CYS N CA 1
ATOM 4521 C C . CYS B 2 95 ? 8.43700 105.29200 141.88600 1.000 34.70000 95 CYS N C 1
ATOM 4522 O O . CYS B 2 95 ? 7.97800 104.18000 142.16300 1.000 30.55000 95 CYS N O 1
ATOM 4525 N N . THR B 2 96 ? 8.36500 105.79600 140.65500 1.000 31.08000 96 THR N N 1
ATOM 4526 C CA . THR B 2 96 ? 7.64900 105.05200 139.62200 1.000 26.72000 96 THR N CA 1
ATOM 4527 C C . THR B 2 96 ? 8.22400 105.37300 138.25200 1.000 33.05000 96 THR N C 1
ATOM 4528 O O . THR B 2 96 ? 8.78300 106.45400 138.02900 1.000 31.88000 96 THR N O 1
ATOM 4532 N N . THR B 2 97 ? 8.11000 104.40800 137.34400 1.000 28.82000 97 THR N N 1
ATOM 4533 C CA . THR B 2 97 ? 8.42800 104.63200 135.94300 1.000 26.73000 97 THR N CA 1
ATOM 4534 C C . THR B 2 97 ? 7.31700 104.06400 135.08200 1.000 34.96000 97 THR N C 1
ATOM 4535 O O . THR B 2 97 ? 6.65300 103.09100 135.45200 1.000 32.20000 97 THR N O 1
ATOM 4539 N N . LEU B 2 98 ? 7.12200 104.69300 133.92800 1.000 31.68000 98 LEU N N 1
ATOM 4540 C CA . LEU B 2 98 ? 6.21200 104.20300 132.90300 1.000 30.50000 98 LEU N CA 1
ATOM 4541 C C . LEU B 2 98 ? 6.94800 104.30200 131.57900 1.000 37.93000 98 LEU N C 1
ATOM 4542 O O . LEU B 2 98 ? 7.37100 105.39600 131.19500 1.000 33.89000 98 LEU N O 1
ATOM 4547 N N . THR B 2 99 ? 7.11800 103.17500 130.89200 1.000 28.89000 99 THR N N 1
ATOM 4548 C CA . THR B 2 99 ? 7.87000 103.22500 129.65100 1.000 33.30000 99 THR N CA 1
ATOM 4549 C C . THR B 2 99 ? 7.54900 102.00300 128.80300 1.000 39.16000 99 THR N C 1
ATOM 4550 O O . THR B 2 99 ? 7.05300 100.99300 129.30300 1.000 41.32000 99 THR N O 1
ATOM 4554 N N . GLY B 2 100 ? 7.82700 102.12400 127.50700 1.000 37.36000 100 GLY N N 1
ATOM 4555 C CA . GLY B 2 100 ? 7.66100 101.04000 126.56100 1.000 39.33000 100 GLY N CA 1
ATOM 4556 C C . GLY B 2 100 ? 6.26500 100.94600 125.95900 1.000 39.56000 100 GLY N C 1
ATOM 4557 O O . GLY B 2 100 ? 5.30800 101.59700 126.38600 1.000 34.37000 100 GLY N O 1
ATOM 4558 N N . PHE B 2 101 ? 6.16500 100.12100 124.92300 1.000 37.73000 101 PHE N N 1
ATOM 4559 C CA . PHE B 2 101 ? 4.88200 99.65000 124.39500 1.000 41.74000 101 PHE N CA 1
ATOM 4560 C C . PHE B 2 101 ? 4.98700 98.12700 124.33500 1.000 42.26000 101 PHE N C 1
ATOM 4561 O O . PHE B 2 101 ? 5.72800 97.59900 123.48400 1.000 43.72000 101 PHE N O 1
ATOM 4569 N N . PRO B 2 102 ? 4.28100 97.37600 125.19600 1.000 44.46000 102 PRO N N 1
ATOM 4570 C CA . PRO B 2 102 ? 3.26500 97.81200 126.16200 1.000 39.40000 102 PRO N CA 1
ATOM 4571 C C . PRO B 2 102 ? 3.77800 98.77300 127.22700 1.000 38.55000 102 PRO N C 1
ATOM 4572 O O . PRO B 2 102 ? 4.94600 98.74700 127.57500 1.000 38.29000 102 PRO N O 1
ATOM 4576 N N A ARG B 2 103 ? 2.88500 99.60800 127.74100 0.470 38.09000 103 ARG N N 1
ATOM 4577 N N B ARG B 2 103 ? 2.89200 99.64000 127.70900 0.530 38.08000 103 ARG N N 1
ATOM 4578 C CA A ARG B 2 103 ? 3.25000 100.64300 128.70000 0.470 37.51000 103 ARG N CA 1
ATOM 4579 C CA B ARG B 2 103 ? 3.24600 100.65100 128.70000 0.530 37.48000 103 ARG N CA 1
ATOM 4580 C C A ARG B 2 103 ? 3.33600 100.00400 130.08100 0.470 41.55000 103 ARG N C 1
ATOM 4581 C C B ARG B 2 103 ? 3.33600 99.95800 130.05600 0.530 41.55000 103 ARG N C 1
ATOM 4582 O O A ARG B 2 103 ? 2.32200 99.78000 130.74500 0.470 38.52000 103 ARG N O 1
ATOM 4583 O O B ARG B 2 103 ? 2.32100 99.64200 130.67700 0.530 38.49000 103 ARG N O 1
ATOM 4598 N N . ILE B 2 104 ? 4.55600 99.70500 130.51400 1.000 37.09000 104 ILE N N 1
ATOM 4599 C CA . ILE B 2 104 ? 4.80100 98.97200 131.75300 1.000 42.97000 104 ILE N CA 1
ATOM 4600 C C . ILE B 2 104 ? 5.10700 99.96800 132.86300 1.000 40.31000 104 ILE N C 1
ATOM 4601 O O . ILE B 2 104 ? 6.04800 100.76800 132.74600 1.000 35.16000 104 ILE N O 1
ATOM 4606 N N . ARG B 2 105 ? 4.33700 99.91300 133.94900 1.000 34.62000 105 ARG N N 1
ATOM 4607 C CA . ARG B 2 105 ? 4.59400 100.74000 135.12300 1.000 35.85000 105 ARG N CA 1
ATOM 4608 C C . ARG B 2 105 ? 5.33300 99.93600 136.19100 1.000 45.56000 105 ARG N C 1
ATOM 4609 O O . ARG B 2 105 ? 4.91100 98.82900 136.54600 1.000 43.17000 105 ARG N O 1
ATOM 4617 N N . SER B 2 106 ? 6.41800 100.50000 136.71400 1.000 35.03000 106 SER N N 1
ATOM 4618 C CA . SER B 2 106 ? 7.19300 99.89400 137.79100 1.000 29.76000 106 SER N CA 1
ATOM 4619 C C . SER B 2 106 ? 7.10900 100.78900 139.01300 1.000 33.01000 106 SER N C 1
ATOM 4620 O O . SER B 2 106 ? 6.87400 101.99400 138.90100 1.000 33.31000 106 SER N O 1
ATOM 4623 N N . TRP B 2 107 ? 7.31500 100.19400 140.18900 1.000 30.13000 107 TRP N N 1
ATOM 4624 C CA . TRP B 2 107 ? 7.18800 100.90400 141.45100 1.000 28.98000 107 TRP N CA 1
ATOM 4625 C C . TRP B 2 107 ? 8.38100 100.61400 142.35500 1.000 29.05000 107 TRP N C 1
ATOM 4626 O O . TRP B 2 107 ? 8.85700 99.47500 142.42700 1.000 30.62000 107 TRP N O 1
ATOM 4637 N N . GLY B 2 108 ? 8.84500 101.64500 143.05300 1.000 28.43000 108 GLY N N 1
ATOM 4638 C CA . GLY B 2 108 ? 9.79700 101.46600 144.13300 1.000 33.94000 108 GLY N CA 1
ATOM 4639 C C . GLY B 2 108 ? 9.09300 100.94200 145.38600 1.000 35.59000 108 GLY N C 1
ATOM 4640 O O . GLY B 2 108 ? 7.87600 100.76400 145.42300 1.000 35.39000 108 GLY N O 1
ATOM 4641 N N . GLN B 2 109 ? 9.88300 100.73900 146.44700 1.000 36.37000 109 GLN N N 1
ATOM 4642 C CA . GLN B 2 109 ? 9.37400 100.05800 147.63500 1.000 44.37000 109 GLN N CA 1
ATOM 4643 C C . GLN B 2 109 ? 8.46900 100.94100 148.49700 1.000 42.36000 109 GLN N C 1
ATOM 4644 O O . GLN B 2 109 ? 7.63900 100.40900 149.24800 1.000 38.21000 109 GLN N O 1
ATOM 4650 N N . GLY B 2 110 ? 8.58700 102.26500 148.39400 1.000 36.84000 110 GLY N N 1
ATOM 4651 C CA . GLY B 2 110 ? 7.88000 103.16500 149.29000 1.000 31.82000 110 GLY N CA 1
ATOM 4652 C C . GLY B 2 110 ? 8.79600 103.64100 150.40400 1.000 41.40000 110 GLY N C 1
ATOM 4653 O O . GLY B 2 110 ? 9.50300 102.83500 151.02400 1.000 35.50000 110 GLY N O 1
ATOM 4654 N N . THR B 2 111 ? 8.80800 104.95100 150.64800 1.000 31.51000 111 THR N N 1
ATOM 4655 C CA . THR B 2 111 ? 9.70500 105.58000 151.61100 1.000 31.82000 111 THR N CA 1
ATOM 4656 C C . THR B 2 111 ? 8.89700 106.51200 152.50000 1.000 40.06000 111 THR N C 1
ATOM 4657 O O . THR B 2 111 ? 8.21300 107.40900 151.99800 1.000 33.93000 111 THR N O 1
ATOM 4661 N N . GLN B 2 112 ? 8.97200 106.30100 153.81200 1.000 35.61000 112 GLN N N 1
ATOM 4662 C CA . GLN B 2 112 ? 8.24400 107.15300 154.74400 1.000 37.90000 112 GLN N CA 1
ATOM 4663 C C . GLN B 2 112 ? 8.90400 108.52300 154.83400 1.000 36.26000 112 GLN N C 1
ATOM 4664 O O . GLN B 2 112 ? 10.12300 108.62600 154.99600 1.000 36.20000 112 GLN N O 1
ATOM 4670 N N . VAL B 2 113 ? 8.09200 109.57500 154.74600 1.000 38.77000 113 VAL N N 1
ATOM 4671 C CA . VAL B 2 113 ? 8.51700 110.93800 155.04000 1.000 36.58000 113 VAL N CA 1
ATOM 4672 C C . VAL B 2 113 ? 7.58600 111.49200 156.11300 1.000 41.35000 113 VAL N C 1
ATOM 4673 O O . VAL B 2 113 ? 6.36000 111.46100 155.95300 1.000 37.19000 113 VAL N O 1
ATOM 4677 N N . THR B 2 114 ? 8.16100 111.98900 157.20600 1.000 41.05000 114 THR N N 1
ATOM 4678 C CA . THR B 2 114 ? 7.38300 112.52100 158.32300 1.000 46.51000 114 THR N CA 1
ATOM 4679 C C . THR B 2 114 ? 7.79600 113.96400 158.57500 1.000 45.81000 114 THR N C 1
ATOM 4680 O O . THR B 2 114 ? 8.98200 114.24300 158.77500 1.000 47.02000 114 THR N O 1
ATOM 4684 N N . VAL B 2 115 ? 6.82400 114.87300 158.56600 1.000 48.15000 115 VAL N N 1
ATOM 4685 C CA . VAL B 2 115 ? 7.06400 116.29100 158.82300 1.000 51.78000 115 VAL N CA 1
ATOM 4686 C C . VAL B 2 115 ? 6.30300 116.64000 160.09500 1.000 55.21000 115 VAL N C 1
ATOM 4687 O O . VAL B 2 115 ? 5.07400 116.76900 160.07500 1.000 54.87000 115 VAL N O 1
ATOM 4691 N N . SER B 2 116 ? 7.02100 116.79400 161.20500 1.000 58.83000 116 SER N N 1
ATOM 4692 C CA . SER B 2 116 ? 6.38300 117.13500 162.48000 1.000 68.00000 116 SER N CA 1
ATOM 4693 C C . SER B 2 116 ? 7.30800 117.93400 163.40500 1.000 64.42000 116 SER N C 1
ATOM 4694 O O . SER B 2 116 ? 8.51900 117.72400 163.42600 1.000 61.01000 116 SER N O 1
#

Radius of gyration: 30.76 Å; Cα contacts (8 Å, |Δi|>4): 889; chains: 2; bounding box: 95×40×89 Å

Foldseek 3Di:
DFAADCVQAVLPDDDDPLAWDFPVPDPTHTFWGAPSPLVCLLQPLPDHDVVSLVLCLLAVVLPAPLLRSLVSLLSQLPGDQTDDDPPVVVRVCCCVRPNVSSNQSSLVSLQCCLQQPVLSCVLPVVSVVSVLVSLVPDDDDVSVVSSVSSVVSVVVVVVDDDAADDQDFAQQDAPNLVPDDLQGGALLNLLVLVLQVLLQLLLPFRLSLLYNVLCVDDPNCSSTVSVVLNVVLLVLVLVSLLCVQLVFLAQVLNLLSLLSLLLSLVSLVVQQALQSLVSSLCSCVDLLRVPQVSSVVPHDPVSVVSSVVSNVCPPPPSVNVVVVVVPDDDDHHHRDVSLSVVLVVLSVVDDQWDDDPNRTIGRSVSSVVNVVSSVVSNVNSPGHDSHDHSPSSSVVSSPRDQQVPHDPVVSSVVSNVSSCVSQNDDVDDGDGDDGDDPDDSDHPGNDGD/DKAKAKDWADEDEAQAKTKIKIAIPDQCLQFAKKFKWWDDPPGDIGTAKMAGNVGDMDGDPVQVPFWDWDADRVRRMIMIIGGNDDQVPFTWMKIWTFHDVVTDIDIYDTHTHGYD

Secondary structure (DSSP, 8-state):
---EEEE--EEE-TT--EEEEEEESS-GGG-SEEEEEEE-TTS--EEEEEEETT--EEE-GGGTTTEEEEEETTTTEEEEEE-S--GGG-EEEEEEEEETTTTEEEE---EEEEE-/-----TTT-GGGSPP-TTTEEE----SPPEEEE-HHHHHHHHT-SS---HHHHHHHHHHGGGTS-HHHHHHHHHHHHSPPPPPPP---HHHHHHIIIIIHHHHHHHHHHHHHHHHH-THHHHH-HHHHHHHHHHHHT--SHHHHHHHHHHHHHHHHHHH---PPPPPP-SSSPTT-GGG--TTTS-HHHHHHHHHHHHHHHHHT--GGGGGGGGGGSTTHHHHSHHHHHHHHHHHHHHHHHHHHHHT--SHHHHHHHHHHHHHHHHHHHHTTBHHHHHHHHHHHHSHHHHT-HHHHTTS-HHHHHHHHHHHHTTHHHHHHHHHHHHH--SS-B--SHHHHHHHHHHHHTS-SEEEETTEEEEEHHHHHHHHHHHHHHHTTS----S----HHHHHHHHT--TTTTS-HHHHHHHHHHHHHHHS--TTS----------S------S---

Sequence (565 aa):
MRLPSADVYRFAEPDSEENIIFEEAGIPIIKAGTVIKLIERLTYHMYADPNFVRTFLTTYRSFCKPQELLSLIIERFEIPEPEPTEASAELKRFRKEYIQQPVQLRVLNVCRRHWVEHHFYDFERDAYLLQRMEEFIGTVRGKAMKKWVESITKIIQRKKIAQSSPPTVEWHISRPGHIETFDLLTLHPIEIARQLTLLESDLYRAVQPSELVGSVWTKEDKEINSPNLLKMIRHTTNLTLWFEKCIVETENLEERVAVVSSRIIEILQVFQELNNFNGVLEVVSAMNSSPVYRLDHTFEEQQIPSRQKKILEEAHEELSEDHYKKYLAKLRSINPPCVPFFGIYLTNILKTEEGNPEVLKRHGKELINFSKRRKVAEITGEIQQYQNQPYCLRVESSDIKRFFENLNPMGNSMEKEFTDYLFNKSLEIEPRNPKPLPRFPKKYSYPLKSPGVRPSQVQLVESGGGLVQPGGSLRLSSCAASRRSISSINIMGWYRQAPGKERESVASHTRDGSTDYADSVKGRFTISRDNAKNTVYLQMNSLKPEDTAVYYCTTLTGFPRRIRSWGQGTQVTVS

Solvent-accessible surface area: 27723 Å² total; per-residue (Å²): 197,44,70,4,29,30,142,95,6,115,1,14,90,94,68,51,82,68,22,7,24,66,67,174,168,73,83,47,100,5,47,0,0,41,34,27,4,0,0,14,19,5,0,31,47,132,44,51,26,95,112,8,6,138,12,0,0,17,0,0,58,33,30,7,148,38,46,84,0,0,51,17,0,36,54,0,16,110,18,40,128,12,107,110,81,182,126,106,88,84,85,157,114,11,115,134,91,13,7,64,25,0,20,56,56,0,0,33,0,0,49,28,0,0,66,109,13,15,25,5,4,120,84,48,82,138,0,18,86,49,0,58,112,10,7,45,76,3,169,39,180,60,18,118,140,83,22,83,38,0,66,123,25,4,120,146,43,117,142,119,227,82,102,36,60,102,29,19,65,36,53,1,144,74,45,84,78,145,58,11,54,4,2,6,0,11,0,5,2,0,0,15,2,0,0,22,9,0,6,80,16,2,76,41,1,55,12,8,0,0,8,15,20,28,17,83,98,162,94,71,90,104,45,0,51,43,0,10,126,1,48,100,18,43,38,34,0,12,9,22,0,9,55,20,0,0,34,0,41,27,44,116,0,1,17,16,0,0,19,3,0,0,18,0,0,31,8,0,33,110,35,29,0,0,3,0,0,8,6,0,7,56,0,0,14,14,10,1,0,2,36,0,71,81,0,7,129,82,7,68,92,138,5,64,112,25,4,39,83,0,19,54,12,24,72,105,161,60,126,107,1,84,64,66,14,201,71,34,115,90,48,4,1,0,31,6,26,16,13,23,65,61,0,62,129,22,27,145,63,32,79,84,47,26,115,69,125,66,120,106,0,30,7,0,14,8,9,46,100,0,15,107,23,2,11,85,2,88,138,47,24,124,22,92,24,61,24,135,74,27,69,32,0,69,129,44,4,95,100,19,96,14,38,42,162,53,140,83,142,103,11,22,57,101,0,7,87,36,0,37,82,1,3,24,16,92,72,93,113,62,62,237,41,111,119,103,28,120,49,92,29,168,32,58,25,21,212,88,123,151,20,123,3,86,7,65,49,27,31,124,22,133,70,58,21,60,37,134,0,20,0,43,13,63,140,64,0,69,81,6,9,17,0,1,0,26,11,76,17,113,91,143,161,90,43,6,0,0,19,23,7,114,89,40,12,49,14,34,7,91,53,0,120,87,25,6,72,6,48,39,40,84,101,139,43,10,0,24,0,55,0,60,59,2,92,86,101,0,30,1,46,0,45,0,2,1,10,26,14,10,74,47,64,74,4,85,8,116,19,17,89,0,42,3,81